Protein AF-0000000079728430 (afdb_homodimer)

pLDDT: mean 84.64, std 18.02, range [24.5, 98.56]

Solvent-accessible surface area (backbone atoms only — not comparable to full-atom values): 38409 Å² total; per-residue (Å²): 136,82,79,78,77,78,61,78,41,77,58,75,77,74,69,74,68,74,71,65,80,77,79,55,75,85,65,31,57,68,71,44,75,47,53,55,59,79,62,24,68,38,49,33,28,37,28,26,54,44,51,60,40,83,90,24,24,71,68,28,28,28,52,74,38,79,88,36,41,19,29,28,41,73,34,50,64,60,44,39,42,37,41,35,44,86,45,71,25,43,31,27,27,41,36,40,29,31,53,73,51,94,89,35,58,55,50,57,41,38,32,39,28,33,59,48,98,92,36,80,42,78,78,45,77,42,73,77,62,46,52,75,39,77,44,80,47,73,66,27,47,42,29,32,40,30,42,38,29,78,44,87,50,76,45,41,43,44,37,11,33,57,38,44,14,27,74,90,34,58,37,52,40,48,48,63,83,56,33,52,23,33,55,43,37,80,48,44,45,78,59,83,52,65,72,32,29,48,61,18,77,30,72,81,42,76,44,56,30,54,26,34,46,36,42,38,30,41,44,95,87,64,52,73,41,70,52,45,57,81,40,58,27,28,34,33,44,47,29,33,25,64,38,49,46,82,84,63,74,84,54,48,50,70,53,47,54,50,52,51,54,48,24,52,73,70,34,85,44,53,76,50,91,50,70,41,42,30,33,41,28,35,40,53,54,91,30,29,33,37,36,42,22,10,25,61,45,66,37,86,87,66,38,61,69,36,73,47,45,53,65,37,71,51,26,19,29,13,25,30,48,38,70,26,40,32,71,72,46,75,47,81,34,27,35,46,37,30,42,31,44,60,33,32,42,54,54,67,91,45,50,72,71,46,41,54,52,49,49,38,44,25,24,41,52,55,60,61,75,132,135,83,80,79,79,76,60,77,42,76,61,74,77,75,70,75,68,73,70,67,78,77,77,56,76,85,63,28,83,54,70,46,75,49,54,56,59,78,64,25,66,38,50,34,28,36,25,26,56,47,50,61,40,83,89,23,26,72,68,27,28,30,53,72,38,80,87,37,40,20,29,29,40,73,33,49,62,59,44,40,42,37,41,34,45,84,45,73,25,44,31,28,27,40,35,38,30,31,52,74,50,95,89,34,58,54,51,56,41,38,33,39,29,34,59,48,97,93,35,80,42,78,78,43,77,44,73,75,63,46,52,75,40,78,42,80,46,71,68,26,49,42,29,32,42,30,43,37,30,77,45,86,50,75,45,40,43,45,36,12,32,57,37,44,14,26,74,89,34,58,37,52,40,47,49,60,83,56,34,52,23,32,54,43,36,79,49,45,44,80,58,86,52,67,72,33,28,48,61,20,77,29,72,81,42,76,43,55,31,57,25,34,46,37,40,36,29,41,44,96,88,65,54,74,41,70,51,47,58,82,40,58,28,28,34,33,45,49,30,31,24,66,37,49,45,83,84,63,74,83,53,49,51,71,53,46,54,50,52,50,54,47,23,52,74,72,34,85,44,53,75,47,94,50,69,42,39,28,34,40,27,34,40,52,54,91,32,28,33,37,36,42,22,9,26,62,45,66,40,88,88,66,38,61,69,36,73,49,45,53,67,38,71,51,26,18,29,14,27,30,47,37,69,25,40,30,69,73,45,76,47,80,33,27,35,46,36,31,42,30,44,63,30,33,41,54,56,67,91,44,53,71,72,46,41,54,52,49,49,40,45,25,23,42,52,55,60,62,74,131

Structure (mmCIF, N/CA/C/O backbone):
data_AF-0000000079728430-model_v1
#
loop_
_entity.id
_entity.type
_entity.pdbx_description
1 polymer 'M23 family peptidase'
#
loop_
_atom_site.group_PDB
_atom_site.id
_atom_site.type_symbol
_atom_site.label_atom_id
_atom_site.label_alt_id
_atom_site.label_comp_id
_atom_site.label_asym_id
_atom_site.label_entity_id
_atom_site.label_seq_id
_atom_site.pdbx_PDB_ins_code
_atom_site.Cartn_x
_atom_site.Cartn_y
_atom_site.Cartn_z
_atom_site.occupancy
_atom_site.B_iso_or_equiv
_atom_site.auth_seq_id
_atom_site.auth_comp_id
_atom_site.auth_asym_id
_atom_site.auth_atom_id
_atom_site.pdbx_PDB_model_num
ATOM 1 N N . MET A 1 1 ? 11.922 -38.219 54.656 1 25.14 1 MET A N 1
ATOM 2 C CA . MET A 1 1 ? 11.234 -38.188 53.375 1 25.14 1 MET A CA 1
ATOM 3 C C . MET A 1 1 ? 10.664 -36.812 53.094 1 25.14 1 MET A C 1
ATOM 5 O O . MET A 1 1 ? 9.523 -36.5 53.469 1 25.14 1 MET A O 1
ATOM 9 N N . ARG A 1 2 ? 11.461 -35.75 53.219 1 28.84 2 ARG A N 1
ATOM 10 C CA . ARG A 1 2 ? 11.016 -34.344 53.25 1 28.84 2 ARG A CA 1
ATOM 11 C C . ARG A 1 2 ? 10.461 -33.938 51.875 1 28.84 2 ARG A C 1
ATOM 13 O O . ARG A 1 2 ? 11.133 -34.062 50.875 1 28.84 2 ARG A O 1
ATOM 20 N N . PHE A 1 3 ? 9.203 -33.75 51.75 1 29.39 3 PHE A N 1
ATOM 21 C CA . PHE A 1 3 ? 8.297 -33.406 50.656 1 29.39 3 PHE A CA 1
ATOM 22 C C . PHE A 1 3 ? 8.562 -31.984 50.156 1 29.39 3 PHE A C 1
ATOM 24 O O . PHE A 1 3 ? 8.352 -31.016 50.875 1 29.39 3 PHE A O 1
ATOM 31 N N . ARG A 1 4 ? 9.617 -31.719 49.406 1 30.42 4 ARG A N 1
ATOM 32 C CA . ARG A 1 4 ? 9.945 -30.406 48.875 1 30.42 4 ARG A CA 1
ATOM 33 C C . ARG A 1 4 ? 8.836 -29.906 47.938 1 30.42 4 ARG A C 1
ATOM 35 O O . ARG A 1 4 ? 8.492 -30.578 46.969 1 30.42 4 ARG A O 1
ATOM 42 N N . PHE A 1 5 ? 7.898 -29.172 48.438 1 28.53 5 PHE A N 1
ATOM 43 C CA . PHE A 1 5 ? 6.781 -28.562 47.719 1 28.53 5 PHE A CA 1
ATOM 44 C C . PHE A 1 5 ? 7.273 -27.516 46.719 1 28.53 5 PHE A C 1
ATOM 46 O O . PHE A 1 5 ? 7.992 -26.578 47.094 1 28.53 5 PHE A O 1
ATOM 53 N N . PHE A 1 6 ? 7.68 -27.875 45.594 1 31.88 6 PHE A N 1
ATOM 54 C CA . PHE A 1 6 ? 8.055 -26.984 44.5 1 31.88 6 PHE A CA 1
ATOM 55 C C . PHE A 1 6 ? 6.906 -26.031 44.156 1 31.88 6 PHE A C 1
ATOM 57 O O . PHE A 1 6 ? 5.793 -26.484 43.875 1 31.88 6 PHE A O 1
ATOM 64 N N . PHE A 1 7 ? 6.926 -24.844 44.625 1 30.52 7 PHE A N 1
ATOM 65 C CA . PHE A 1 7 ? 5.973 -23.797 44.281 1 30.52 7 PHE A CA 1
ATOM 66 C C . PHE A 1 7 ? 6.125 -23.391 42.812 1 30.52 7 PHE A C 1
ATOM 68 O O . PHE A 1 7 ? 7.211 -23 42.375 1 30.52 7 PHE A O 1
ATOM 75 N N . PHE A 1 8 ? 5.445 -24.031 41.938 1 31.14 8 PHE A N 1
ATOM 76 C CA . PHE A 1 8 ? 5.316 -23.672 40.531 1 31.14 8 PHE A CA 1
ATOM 77 C C . PHE A 1 8 ? 4.777 -22.25 40.375 1 31.14 8 PHE A C 1
ATOM 79 O O . PHE A 1 8 ? 3.676 -21.953 40.844 1 31.14 8 PHE A O 1
ATOM 86 N N . LEU A 1 9 ? 5.695 -21.281 40.438 1 30.06 9 LEU A N 1
ATOM 87 C CA . LEU A 1 9 ? 5.266 -19.938 40.062 1 30.06 9 LEU A CA 1
ATOM 88 C C . LEU A 1 9 ? 4.66 -19.906 38.688 1 30.06 9 LEU A C 1
ATOM 90 O O . LEU A 1 9 ? 5.348 -20.203 37.688 1 30.06 9 LEU A O 1
ATOM 94 N N . VAL A 1 10 ? 3.41 -20 38.531 1 29.3 10 VAL A N 1
ATOM 95 C CA . VAL A 1 10 ? 2.605 -19.812 37.312 1 29.3 10 VAL A CA 1
ATOM 96 C C . VAL A 1 10 ? 2.74 -18.375 36.844 1 29.3 10 VAL A C 1
ATOM 98 O O . VAL A 1 10 ? 2.357 -17.438 37.531 1 29.3 10 VAL A O 1
ATOM 101 N N . ILE A 1 11 ? 3.809 -18.125 36.188 1 28.12 11 ILE A N 1
ATOM 102 C CA . ILE A 1 11 ? 3.836 -16.812 35.531 1 28.12 11 ILE A CA 1
ATOM 103 C C . ILE A 1 11 ? 2.662 -16.703 34.562 1 28.12 11 ILE A C 1
ATOM 105 O O . ILE A 1 11 ? 2.568 -17.453 33.594 1 28.12 11 ILE A O 1
ATOM 109 N N . ALA A 1 12 ? 1.618 -16.062 34.938 1 28.3 12 ALA A N 1
ATOM 110 C CA . ALA A 1 12 ? 0.479 -15.703 34.094 1 28.3 12 ALA A CA 1
ATOM 111 C C . ALA A 1 12 ? 0.893 -14.711 33 1 28.3 12 ALA A C 1
ATOM 113 O O . ALA A 1 12 ? 1.271 -13.578 33.312 1 28.3 12 ALA A O 1
ATOM 114 N N . ALA A 1 13 ? 1.379 -15.25 31.953 1 32.44 13 ALA A N 1
ATOM 115 C CA . ALA A 1 13 ? 1.472 -14.406 30.766 1 32.44 13 ALA A CA 1
ATOM 116 C C . ALA A 1 13 ? 0.161 -13.672 30.516 1 32.44 13 ALA A C 1
ATOM 118 O O . ALA A 1 13 ? -0.875 -14.289 30.266 1 32.44 13 ALA A O 1
ATOM 119 N N . THR A 1 14 ? -0.027 -12.523 31.109 1 27.19 14 THR A N 1
ATOM 120 C CA . THR A 1 14 ? -1.15 -11.656 30.766 1 27.19 14 THR A CA 1
ATOM 121 C C . THR A 1 14 ? -1.177 -11.375 29.266 1 27.19 14 THR A C 1
ATOM 123 O O . THR A 1 14 ? -0.307 -10.672 28.75 1 27.19 14 THR A O 1
ATOM 126 N N . PHE A 1 15 ? -1.597 -12.305 28.469 1 29.73 15 PHE A N 1
ATOM 127 C CA . PHE A 1 15 ? -2.01 -11.984 27.109 1 29.73 15 PHE A CA 1
ATOM 128 C C . PHE A 1 15 ? -2.902 -10.75 27.094 1 29.73 15 PHE A C 1
ATOM 130 O O . PHE A 1 15 ? -3.932 -10.711 27.766 1 29.73 15 PHE A O 1
ATOM 137 N N . SER A 1 16 ? -2.293 -9.602 27 1 26.86 16 SER A N 1
ATOM 138 C CA . SER A 1 16 ? -3.15 -8.438 26.766 1 26.86 16 SER A CA 1
ATOM 139 C C . SER A 1 16 ? -4.293 -8.781 25.812 1 26.86 16 SER A C 1
ATOM 141 O O . SER A 1 16 ? -4.059 -9.227 24.688 1 26.86 16 SER A O 1
ATOM 143 N N . VAL A 1 17 ? -5.359 -9.148 26.328 1 26.5 17 VAL A N 1
ATOM 144 C CA . VAL A 1 17 ? -6.633 -9.234 25.609 1 26.5 17 VAL A CA 1
ATOM 145 C C . VAL A 1 17 ? -6.805 -8.023 24.703 1 26.5 17 VAL A C 1
ATOM 147 O O . VAL A 1 17 ? -6.867 -6.887 25.172 1 26.5 17 VAL A O 1
ATOM 150 N N . LEU A 1 18 ? -6.234 -8.055 23.516 1 29.89 18 LEU A N 1
ATOM 151 C CA . LEU A 1 18 ? -6.77 -7.094 22.547 1 29.89 18 LEU A CA 1
ATOM 152 C C . LEU A 1 18 ? -8.266 -6.871 22.781 1 29.89 18 LEU A C 1
ATOM 154 O O . LEU A 1 18 ? -9.055 -7.809 22.672 1 29.89 18 LEU A O 1
ATOM 158 N N . SER A 1 19 ? -8.484 -5.965 23.719 1 29.36 19 SER A N 1
ATOM 159 C CA . SER A 1 19 ? -9.867 -5.598 23.984 1 29.36 19 SER A CA 1
ATOM 160 C C . SER A 1 19 ? -10.734 -5.715 22.734 1 29.36 19 SER A C 1
ATOM 162 O O . SER A 1 19 ? -10.297 -5.348 21.641 1 29.36 19 SER A O 1
ATOM 164 N N . ALA A 1 20 ? -11.648 -6.625 22.703 1 30.95 20 ALA A N 1
ATOM 165 C CA . ALA A 1 20 ? -12.734 -6.695 21.719 1 30.95 20 ALA A CA 1
ATOM 166 C C . ALA A 1 20 ? -13.203 -5.297 21.328 1 30.95 20 ALA A C 1
ATOM 168 O O . ALA A 1 20 ? -13.203 -4.375 22.141 1 30.95 20 ALA A O 1
ATOM 169 N N . PRO A 1 21 ? -13.203 -4.938 20.062 1 31.31 21 PRO A N 1
ATOM 170 C CA . PRO A 1 21 ? -13.719 -3.602 19.766 1 31.31 21 PRO A CA 1
ATOM 171 C C . PRO A 1 21 ? -14.852 -3.184 20.703 1 31.31 21 PRO A C 1
ATOM 173 O O . PRO A 1 21 ? -15.672 -4.016 21.094 1 31.31 21 PRO A O 1
ATOM 176 N N . LYS A 1 22 ? -14.648 -2.217 21.531 1 29.14 22 LYS A N 1
ATOM 177 C CA . LYS A 1 22 ? -15.711 -1.614 22.328 1 29.14 22 LYS A CA 1
ATOM 178 C C . LYS A 1 22 ? -17.031 -1.554 21.547 1 29.14 22 LYS A C 1
ATOM 180 O O . LYS A 1 22 ? -17.062 -1.051 20.422 1 29.14 22 LYS A O 1
ATOM 185 N N . THR A 1 23 ? -17.953 -2.473 21.906 1 30.27 23 THR A N 1
ATOM 186 C CA . THR A 1 23 ? -19.312 -2.445 21.391 1 30.27 23 THR A CA 1
ATOM 187 C C . THR A 1 23 ? -19.906 -1.041 21.5 1 30.27 23 THR A C 1
ATOM 189 O O . THR A 1 23 ? -20.188 -0.563 22.609 1 30.27 23 THR A O 1
ATOM 192 N N . TYR A 1 24 ? -19.391 -0.053 21.031 1 28.61 24 TYR A N 1
ATOM 193 C CA . TYR A 1 24 ? -20.234 1.13 21.125 1 28.61 24 TYR A CA 1
ATOM 194 C C . TYR A 1 24 ? -21.703 0.759 21 1 28.61 24 TYR A C 1
ATOM 196 O O . TYR A 1 24 ? -22.047 -0.319 20.5 1 28.61 24 TYR A O 1
ATOM 204 N N . GLY A 1 25 ? -22.703 1.584 21.031 1 28.53 25 GLY A N 1
ATOM 205 C CA . GLY A 1 25 ? -24.109 1.242 20.859 1 28.53 25 GLY A CA 1
ATOM 206 C C . GLY A 1 25 ? -24.344 0.066 19.938 1 28.53 25 GLY A C 1
ATOM 207 O O . GLY A 1 25 ? -23.391 -0.509 19.406 1 28.53 25 GLY A O 1
ATOM 208 N N . SER A 1 26 ? -25.781 -0.076 19.625 1 29.75 26 SER A N 1
ATOM 209 C CA . SER A 1 26 ? -26.391 -1.123 18.812 1 29.75 26 SER A CA 1
ATOM 210 C C . SER A 1 26 ? -25.656 -1.279 17.484 1 29.75 26 SER A C 1
ATOM 212 O O . SER A 1 26 ? -25.875 -0.498 16.547 1 29.75 26 SER A O 1
ATOM 214 N N . LEU A 1 27 ? -24.484 -1.326 17.438 1 35.69 27 LEU A N 1
ATOM 215 C CA . LEU A 1 27 ? -23.922 -1.671 16.141 1 35.69 27 LEU A CA 1
ATOM 216 C C . LEU A 1 27 ? -24.812 -2.664 15.398 1 35.69 27 LEU A C 1
ATOM 218 O O . LEU A 1 27 ? -25.219 -3.682 15.969 1 35.69 27 LEU A O 1
ATOM 222 N N . GLY A 1 28 ? -25.578 -2.008 14.516 1 40.94 28 GLY A N 1
ATOM 223 C CA . GLY A 1 28 ? -26.531 -2.742 13.695 1 40.94 28 GLY A CA 1
ATOM 224 C C . GLY A 1 28 ? -26.047 -4.137 13.328 1 40.94 28 GLY A C 1
ATOM 225 O O . GLY A 1 28 ? -25.016 -4.59 13.82 1 40.94 28 GLY A O 1
ATOM 226 N N . SER A 1 29 ? -26.828 -4.754 12.531 1 45.62 29 SER A N 1
ATOM 227 C CA . SER A 1 29 ? -26.672 -6.016 11.82 1 45.62 29 SER A CA 1
ATOM 228 C C . SER A 1 29 ? -25.547 -5.953 10.805 1 45.62 29 SER A C 1
ATOM 230 O O . SER A 1 29 ? -25.297 -4.902 10.211 1 45.62 29 SER A O 1
ATOM 232 N N . GLU A 1 30 ? -24.531 -6.848 10.945 1 58.72 30 GLU A N 1
ATOM 233 C CA . GLU A 1 30 ? -23.453 -7.223 10.023 1 58.72 30 GLU A CA 1
ATOM 234 C C . GLU A 1 30 ? -22.172 -6.453 10.312 1 58.72 30 GLU A C 1
ATOM 236 O O . GLU A 1 30 ? -21.688 -5.707 9.469 1 58.72 30 GLU A O 1
ATOM 241 N N . VAL A 1 31 ? -21.75 -6.438 11.523 1 65.62 31 VAL A N 1
ATOM 242 C CA . VAL A 1 31 ? -20.438 -5.906 11.891 1 65.62 31 VAL A CA 1
ATOM 243 C C . VAL A 1 31 ? -19.344 -6.797 11.32 1 65.62 31 VAL A C 1
ATOM 245 O O . VAL A 1 31 ? -19.312 -8.008 11.562 1 65.62 31 VAL A O 1
ATOM 248 N N . ASP A 1 32 ? -18.75 -6.133 10.391 1 83.56 32 ASP A N 1
ATOM 249 C CA . ASP A 1 32 ? -17.594 -6.852 9.867 1 83.56 32 ASP A CA 1
ATOM 250 C C . ASP A 1 32 ? -16.328 -5.988 9.953 1 83.56 32 ASP A C 1
ATOM 252 O O . ASP A 1 32 ? -16.422 -4.758 10 1 83.56 32 ASP A O 1
ATOM 256 N N . TYR A 1 33 ? -15.289 -6.555 10.289 1 89.38 33 TYR A N 1
ATOM 257 C CA . TYR A 1 33 ? -13.969 -5.941 10.359 1 89.38 33 TYR A CA 1
ATOM 258 C C . TYR A 1 33 ? -13.086 -6.418 9.203 1 89.38 33 TYR A C 1
ATOM 260 O O . TYR A 1 33 ? -12.977 -7.621 8.961 1 89.38 33 TYR A O 1
ATOM 268 N N . LEU A 1 34 ? -12.586 -5.453 8.453 1 90.56 34 LEU A N 1
ATOM 269 C CA . LEU A 1 34 ? -11.711 -5.762 7.332 1 90.56 34 LEU A CA 1
ATOM 270 C C . LEU A 1 34 ? -10.297 -5.277 7.598 1 90.56 34 LEU A C 1
ATOM 272 O O . LEU A 1 34 ? -10.07 -4.078 7.797 1 90.56 34 LEU A O 1
ATOM 276 N N . ASP A 1 35 ? -9.414 -6.176 7.656 1 90.12 35 ASP A N 1
ATOM 277 C CA . ASP A 1 35 ? -7.98 -5.902 7.734 1 90.12 35 ASP A CA 1
ATOM 278 C C . ASP A 1 35 ? -7.191 -6.836 6.82 1 90.12 35 ASP A C 1
ATOM 280 O O . ASP A 1 35 ? -6.832 -7.945 7.219 1 90.12 35 ASP A O 1
ATOM 284 N N . PHE A 1 36 ? -6.895 -6.297 5.668 1 90.38 36 PHE A N 1
ATOM 285 C CA . PHE A 1 36 ? -6.188 -7.117 4.691 1 90.38 36 PHE A CA 1
ATOM 286 C C . PHE A 1 36 ? -4.711 -6.738 4.633 1 90.38 36 PHE A C 1
ATOM 288 O O . PHE A 1 36 ? -4.082 -6.844 3.578 1 90.38 36 PHE A O 1
ATOM 295 N N . GLY A 1 37 ? -4.277 -6.246 5.695 1 85.5 37 GLY A N 1
ATOM 296 C CA . GLY A 1 37 ? -2.867 -5.906 5.781 1 85.5 37 GLY A CA 1
ATOM 297 C C . GLY A 1 37 ? -2.465 -4.789 4.84 1 85.5 37 GLY A C 1
ATOM 298 O O . GLY A 1 37 ? -3.086 -3.723 4.828 1 85.5 37 GLY A O 1
ATOM 299 N N . LYS A 1 38 ? -1.53 -5.07 3.99 1 82.44 38 LYS A N 1
ATOM 300 C CA . LYS A 1 38 ? -0.966 -4.066 3.094 1 82.44 38 LYS A CA 1
ATOM 301 C C . LYS A 1 38 ? -1.918 -3.76 1.941 1 82.44 38 LYS A C 1
ATOM 303 O O . LYS A 1 38 ? -1.736 -2.773 1.224 1 82.44 38 LYS A O 1
ATOM 308 N N . LEU A 1 39 ? -2.885 -4.543 1.801 1 87.5 39 LEU A N 1
ATOM 309 C CA . LEU A 1 39 ? -3.787 -4.363 0.668 1 87.5 39 LEU A CA 1
ATOM 310 C C . LEU A 1 39 ? -4.785 -3.242 0.941 1 87.5 39 LEU A C 1
ATOM 312 O O . LEU A 1 39 ? -5.18 -2.52 0.022 1 87.5 39 LEU A O 1
ATOM 316 N N . THR A 1 40 ? -5.188 -3.111 2.154 1 87.06 40 THR A N 1
ATOM 317 C CA . THR A 1 40 ? -6.105 -2.033 2.5 1 87.06 40 THR A CA 1
ATOM 318 C C . THR A 1 40 ? -5.34 -0.774 2.893 1 87.06 40 THR A C 1
ATOM 320 O O . THR A 1 40 ? -4.273 -0.856 3.506 1 87.06 40 THR A O 1
ATOM 323 N N . VAL A 1 41 ? -5.957 0.346 2.514 1 86 41 VAL A N 1
ATOM 324 C CA . VAL A 1 41 ? -5.371 1.608 2.951 1 86 41 VAL A CA 1
ATOM 325 C C . VAL A 1 41 ? -5.391 1.687 4.477 1 86 41 VAL A C 1
ATOM 327 O O . VAL A 1 41 ? -4.383 2.033 5.098 1 86 41 VAL A O 1
ATOM 330 N N . ALA A 1 42 ? -6.516 1.31 5.031 1 88.44 42 ALA A N 1
ATOM 331 C CA . ALA A 1 42 ? -6.688 1.22 6.48 1 88.44 42 ALA A CA 1
ATOM 332 C C . ALA A 1 42 ? -7.652 0.097 6.848 1 88.44 42 ALA A C 1
ATOM 334 O O . ALA A 1 42 ? -8.633 -0.144 6.141 1 88.44 42 ALA A O 1
ATOM 335 N N . PRO A 1 43 ? -7.293 -0.561 7.949 1 88.5 43 PRO A N 1
ATOM 336 C CA . PRO A 1 43 ? -8.328 -1.46 8.461 1 88.5 43 PRO A CA 1
ATOM 337 C C . PRO A 1 43 ? -9.57 -0.713 8.953 1 88.5 43 PRO A C 1
ATOM 339 O O . PRO A 1 43 ? -9.461 0.411 9.453 1 88.5 43 PRO A O 1
ATOM 342 N N . PHE A 1 44 ? -10.68 -1.302 8.766 1 92.44 44 PHE A N 1
ATOM 343 C CA . PHE A 1 44 ? -11.898 -0.648 9.234 1 92.44 44 PHE A CA 1
ATOM 344 C C . PHE A 1 44 ? -13 -1.672 9.492 1 92.44 44 PHE A C 1
ATOM 346 O O . PHE A 1 44 ? -12.984 -2.762 8.914 1 92.44 44 PHE A O 1
ATOM 353 N N . SER A 1 45 ? -13.812 -1.308 10.406 1 92.62 45 SER A N 1
ATOM 354 C CA . SER A 1 45 ? -15.055 -2.039 10.617 1 92.62 45 SER A CA 1
ATOM 355 C C . SER A 1 45 ? -16.25 -1.265 10.078 1 92.62 45 SER A C 1
ATOM 357 O O . SER A 1 45 ? -16.188 -0.042 9.93 1 92.62 45 SER A O 1
ATOM 359 N N . TYR A 1 46 ? -17.219 -1.992 9.688 1 92.69 46 TYR A N 1
ATOM 360 C CA . TYR A 1 46 ? -18.453 -1.326 9.242 1 92.69 46 TYR A CA 1
ATOM 361 C C . TYR A 1 46 ? -19.672 -1.993 9.844 1 92.69 46 TYR A C 1
ATOM 363 O O . TYR A 1 46 ? -19.625 -3.156 10.25 1 92.69 46 TYR A O 1
ATOM 371 N N . SER A 1 47 ? -20.672 -1.204 10 1 92.12 47 SER A N 1
ATOM 372 C CA . SER A 1 47 ? -21.984 -1.659 10.445 1 92.12 47 SER A CA 1
ATOM 373 C C . SER A 1 47 ? -23.094 -0.844 9.797 1 92.12 47 SER A C 1
ATOM 375 O O . SER A 1 47 ? -22.875 0.278 9.344 1 92.12 47 SER A O 1
ATOM 377 N N . VAL A 1 48 ? -24.219 -1.512 9.625 1 92.88 48 VAL A N 1
ATOM 378 C CA . VAL A 1 48 ? -25.391 -0.841 9.07 1 92.88 48 VAL A CA 1
ATOM 379 C C . VAL A 1 48 ? -26.594 -1.082 9.977 1 92.88 48 VAL A C 1
ATOM 381 O O . VAL A 1 48 ? -26.562 -1.969 10.836 1 92.88 48 VAL A O 1
ATOM 384 N N . SER A 1 49 ? -27.594 -0.239 9.766 1 90.69 49 SER A N 1
ATOM 385 C CA . SER A 1 49 ? -28.797 -0.325 10.586 1 90.69 49 SER A CA 1
ATOM 386 C C . SER A 1 49 ? -29.516 -1.649 10.375 1 90.69 49 SER A C 1
ATOM 388 O O . SER A 1 49 ? -30.047 -2.238 11.32 1 90.69 49 SER A O 1
ATOM 390 N N . SER A 1 50 ? -29.625 -2.037 9.117 1 88.25 50 SER A N 1
ATOM 391 C CA . SER A 1 50 ? -30.297 -3.273 8.719 1 88.25 50 SER A CA 1
ATOM 392 C C . SER A 1 50 ? -29.953 -3.646 7.281 1 88.25 50 SER A C 1
ATOM 394 O O . SER A 1 50 ? -29.375 -2.852 6.547 1 88.25 50 SER A O 1
ATOM 396 N N . SER A 1 51 ? -30.219 -4.859 6.945 1 88.56 51 SER A N 1
ATOM 397 C CA . SER A 1 51 ? -30.109 -5.309 5.562 1 88.56 51 SER A CA 1
ATOM 398 C C . SER A 1 51 ? -31.344 -6.098 5.137 1 88.56 51 SER A C 1
ATOM 400 O O . SER A 1 51 ? -31.891 -6.879 5.918 1 88.56 51 SER A O 1
ATOM 402 N N . PHE A 1 52 ? -31.766 -5.855 3.904 1 85.56 52 PHE A N 1
ATOM 403 C CA . PHE A 1 52 ? -32.906 -6.535 3.344 1 85.56 52 PHE A CA 1
ATOM 404 C C . PHE A 1 52 ? -32.656 -8.023 3.162 1 85.56 52 PHE A C 1
ATOM 406 O O . PHE A 1 52 ? -33.5 -8.859 3.447 1 85.56 52 PHE A O 1
ATOM 413 N N . ASP A 1 53 ? -31.531 -8.273 2.609 1 82.88 53 ASP A N 1
ATOM 414 C CA . ASP A 1 53 ? -31.125 -9.641 2.297 1 82.88 53 ASP A CA 1
ATOM 415 C C . ASP A 1 53 ? -29.609 -9.781 2.312 1 82.88 53 ASP A C 1
ATOM 417 O O . ASP A 1 53 ? -28.891 -8.781 2.25 1 82.88 53 ASP A O 1
ATOM 421 N N . GLU A 1 54 ? -29.172 -11.062 2.373 1 76.5 54 GLU A N 1
ATOM 422 C CA . GLU A 1 54 ? -27.75 -11.336 2.439 1 76.5 54 GLU A CA 1
ATOM 423 C C . GLU A 1 54 ? -27.031 -10.883 1.164 1 76.5 54 GLU A C 1
ATOM 425 O O . GLU A 1 54 ? -25.875 -10.453 1.207 1 76.5 54 GLU A O 1
ATOM 430 N N . GLU A 1 55 ? -27.719 -10.938 0.085 1 78.12 55 GLU A N 1
ATOM 431 C CA . GLU A 1 55 ? -27.141 -10.562 -1.201 1 78.12 55 GLU A CA 1
ATOM 432 C C . GLU A 1 55 ? -26.906 -9.055 -1.284 1 78.12 55 GLU A C 1
ATOM 434 O O . GLU A 1 55 ? -26.031 -8.594 -2.02 1 78.12 55 GLU A O 1
ATOM 439 N N . TYR A 1 56 ? -27.703 -8.344 -0.502 1 85.88 56 TYR A N 1
ATOM 440 C CA . TYR A 1 56 ? -27.656 -6.883 -0.517 1 85.88 56 TYR A CA 1
ATOM 441 C C . TYR A 1 56 ? -27.094 -6.348 0.796 1 85.88 56 TYR A C 1
ATOM 443 O O . TYR A 1 56 ? -27.578 -5.348 1.325 1 85.88 56 TYR A O 1
ATOM 451 N N . GLY A 1 57 ? -26.078 -7.059 1.248 1 85.06 57 GLY A N 1
ATOM 452 C CA . GLY A 1 57 ? -25.484 -6.703 2.527 1 85.06 57 GLY A CA 1
ATOM 453 C C . GLY A 1 57 ? -24.531 -5.531 2.434 1 85.06 57 GLY A C 1
ATOM 454 O O . GLY A 1 57 ? -24.25 -5.031 1.341 1 85.06 57 GLY A O 1
ATOM 455 N N . ALA A 1 58 ? -24.016 -5.121 3.598 1 89.5 58 ALA A N 1
ATOM 456 C CA . ALA A 1 58 ? -23.203 -3.912 3.746 1 89.5 58 ALA A CA 1
ATOM 457 C C . ALA A 1 58 ? -21.859 -4.062 3.041 1 89.5 58 ALA A C 1
ATOM 459 O O . ALA A 1 58 ? -21.188 -3.068 2.746 1 89.5 58 ALA A O 1
ATOM 460 N N . PHE A 1 59 ? -21.422 -5.328 2.775 1 83.75 59 PHE A N 1
ATOM 461 C CA . PHE A 1 59 ? -20.141 -5.547 2.115 1 83.75 59 PHE A CA 1
ATOM 462 C C . PHE A 1 59 ? -20.141 -4.926 0.723 1 83.75 59 PHE A C 1
ATOM 464 O O . PHE A 1 59 ? -19.078 -4.559 0.204 1 83.75 59 PHE A O 1
ATOM 471 N N . ASN A 1 60 ? -21.312 -4.703 0.141 1 87.25 60 ASN A N 1
ATOM 472 C CA . ASN A 1 60 ? -21.422 -4.121 -1.19 1 87.25 60 ASN A CA 1
ATOM 473 C C . ASN A 1 60 ? -21 -2.652 -1.198 1 87.25 60 ASN A C 1
ATOM 475 O O . ASN A 1 60 ? -20.672 -2.102 -2.25 1 87.25 60 ASN A O 1
ATOM 479 N N . LEU A 1 61 ? -21.031 -2.035 -0.027 1 92.44 61 LEU A N 1
ATOM 480 C CA . LEU A 1 61 ? -20.703 -0.621 0.087 1 92.44 61 LEU A CA 1
ATOM 481 C C . LEU A 1 61 ? -19.203 -0.403 -0.097 1 92.44 61 LEU A C 1
ATOM 483 O O . LEU A 1 61 ? -18.75 0.724 -0.331 1 92.44 61 LEU A O 1
ATOM 487 N N . PHE A 1 62 ? -18.375 -1.479 -0.02 1 90.06 62 PHE A N 1
ATOM 488 C CA . PHE A 1 62 ? -16.938 -1.291 0.131 1 90.06 62 PHE A CA 1
ATOM 489 C C . PHE A 1 62 ? -16.172 -2.148 -0.87 1 90.06 62 PHE A C 1
ATOM 491 O O . PHE A 1 62 ? -14.945 -2.299 -0.762 1 90.06 62 PHE A O 1
ATOM 498 N N . ASP A 1 63 ? -16.844 -2.742 -1.859 1 82.88 63 ASP A N 1
ATOM 499 C CA . ASP A 1 63 ? -16.234 -3.67 -2.807 1 82.88 63 ASP A CA 1
ATOM 500 C C . ASP A 1 63 ? -15.766 -2.941 -4.066 1 82.88 63 ASP A C 1
ATOM 502 O O . ASP A 1 63 ? -15.359 -3.576 -5.043 1 82.88 63 ASP A O 1
ATOM 506 N N . THR A 1 64 ? -15.859 -1.622 -4.082 1 84.88 64 THR A N 1
ATOM 507 C CA . THR A 1 64 ? -15.422 -0.76 -5.176 1 84.88 64 THR A CA 1
ATOM 508 C C . THR A 1 64 ? -16.172 -1.105 -6.465 1 84.88 64 THR A C 1
ATOM 510 O O . THR A 1 64 ? -15.586 -1.066 -7.551 1 84.88 64 THR A O 1
ATOM 513 N N . ASN A 1 65 ? -17.375 -1.596 -6.371 1 85.56 65 ASN A N 1
ATOM 514 C CA . ASN A 1 65 ? -18.25 -1.892 -7.496 1 85.56 65 ASN A CA 1
ATOM 515 C C . ASN A 1 65 ? -19.562 -1.104 -7.406 1 85.56 65 ASN A C 1
ATOM 517 O O . ASN A 1 65 ? -20.438 -1.448 -6.617 1 85.56 65 ASN A O 1
ATOM 521 N N . PRO A 1 66 ? -19.672 -0.09 -8.266 1 87.44 66 PRO A N 1
ATOM 522 C CA . PRO A 1 66 ? -20.875 0.758 -8.164 1 87.44 66 PRO A CA 1
ATOM 523 C C . PRO A 1 66 ? -22.141 0.046 -8.617 1 87.44 66 PRO A C 1
ATOM 525 O O . PRO A 1 66 ? -23.234 0.579 -8.461 1 87.44 66 PRO A O 1
ATOM 528 N N . GLN A 1 67 ? -22.047 -1.146 -9.109 1 86.88 67 GLN A N 1
ATOM 529 C CA . GLN A 1 67 ? -23.219 -1.883 -9.602 1 86.88 67 GLN A CA 1
ATOM 530 C C . GLN A 1 67 ? -23.797 -2.785 -8.516 1 86.88 67 GLN A C 1
ATOM 532 O O . GLN A 1 67 ? -24.828 -3.41 -8.711 1 86.88 67 GLN A O 1
ATOM 537 N N . THR A 1 68 ? -23.109 -2.918 -7.445 1 87.19 68 THR A N 1
ATOM 538 C CA . THR A 1 68 ? -23.625 -3.635 -6.289 1 87.19 68 THR A CA 1
ATOM 539 C C . THR A 1 68 ? -24.156 -2.66 -5.238 1 87.19 68 THR A C 1
ATOM 541 O O . THR A 1 68 ? -23.703 -1.516 -5.164 1 87.19 68 THR A O 1
ATOM 544 N N . HIS A 1 69 ? -25.188 -3.148 -4.418 1 91.12 69 HIS A N 1
ATOM 545 C CA . HIS A 1 69 ? -25.875 -2.195 -3.551 1 91.12 69 HIS A CA 1
ATOM 546 C C . HIS A 1 69 ? -26.156 -2.805 -2.182 1 91.12 69 HIS A C 1
ATOM 548 O O . HIS A 1 69 ? -26.359 -4.016 -2.064 1 91.12 69 HIS A O 1
ATOM 554 N N . TRP A 1 70 ? -26.094 -1.968 -1.23 1 91.81 70 TRP A N 1
ATOM 555 C CA . TRP A 1 70 ? -26.703 -2.252 0.067 1 91.81 70 TRP A CA 1
ATOM 556 C C . TRP A 1 70 ? -28.172 -1.816 0.091 1 91.81 70 TRP A C 1
ATOM 558 O O . TRP A 1 70 ? -28.5 -0.712 -0.347 1 91.81 70 TRP A O 1
ATOM 568 N N . TYR A 1 71 ? -29.078 -2.732 0.528 1 90.62 71 TYR A N 1
ATOM 569 C CA . TYR A 1 71 ? -30.484 -2.441 0.789 1 90.62 71 TYR A CA 1
ATOM 570 C C . TYR A 1 71 ? -30.797 -2.559 2.275 1 90.62 71 TYR A C 1
ATOM 572 O O . TYR A 1 71 ? -30.609 -3.617 2.875 1 90.62 71 TYR A O 1
ATOM 580 N N . SER A 1 72 ? -31.234 -1.434 2.822 1 91.25 72 SER A N 1
ATOM 581 C CA . SER A 1 72 ? -31.734 -1.555 4.188 1 91.25 72 SER A CA 1
ATOM 582 C C . SER A 1 72 ? -33.062 -2.299 4.227 1 91.25 72 SER A C 1
ATOM 584 O O . SER A 1 72 ? -33.719 -2.443 3.197 1 91.25 72 SER A O 1
ATOM 586 N N . ALA A 1 73 ? -33.375 -2.838 5.438 1 88.88 73 ALA A N 1
ATOM 587 C CA . ALA A 1 73 ? -34.719 -3.34 5.613 1 88.88 73 ALA A CA 1
ATOM 588 C C . ALA A 1 73 ? -35.75 -2.213 5.488 1 88.88 73 ALA A C 1
ATOM 590 O O . ALA A 1 73 ? -35.406 -1.041 5.68 1 88.88 73 ALA A O 1
ATOM 591 N N . SER A 1 74 ? -36.938 -2.594 5.051 1 88.19 74 SER A N 1
ATOM 592 C CA . SER A 1 74 ? -38 -1.604 5.016 1 88.19 74 SER A CA 1
ATOM 593 C C . SER A 1 74 ? -38.531 -1.303 6.414 1 88.19 74 SER A C 1
ATOM 595 O O . SER A 1 74 ? -38.938 -2.211 7.141 1 88.19 74 SER A O 1
ATOM 597 N N . SER A 1 75 ? -38.375 -0.056 6.82 1 86.25 75 SER A N 1
ATOM 598 C CA . SER A 1 75 ? -38.875 0.404 8.117 1 86.25 75 SER A CA 1
ATOM 599 C C . SER A 1 75 ? -39.031 1.92 8.133 1 86.25 75 SER A C 1
ATOM 601 O O . SER A 1 75 ? -38.594 2.611 7.223 1 86.25 75 SER A O 1
ATOM 603 N N . THR A 1 76 ? -39.75 2.398 9.141 1 87.56 76 THR A N 1
ATOM 604 C CA . THR A 1 76 ? -39.906 3.84 9.305 1 87.56 76 THR A CA 1
ATOM 605 C C . THR A 1 76 ? -38.781 4.418 10.141 1 87.56 76 THR A C 1
ATOM 607 O O . THR A 1 76 ? -38.625 5.641 10.234 1 87.56 76 THR A O 1
ATOM 610 N N . LYS A 1 77 ? -37.969 3.537 10.703 1 88.81 77 LYS A N 1
ATOM 611 C CA . LYS A 1 77 ? -36.844 3.994 11.484 1 88.81 77 LYS A CA 1
ATOM 612 C C . LYS A 1 77 ? -35.719 4.504 10.586 1 88.81 77 LYS A C 1
ATOM 614 O O . LYS A 1 77 ? -35.531 3.994 9.477 1 88.81 77 LYS A O 1
ATOM 619 N N . PRO A 1 78 ? -35 5.457 11.031 1 92.62 78 PRO A N 1
ATOM 620 C CA . PRO A 1 78 ? -33.875 5.945 10.242 1 92.62 78 PRO A CA 1
ATOM 621 C C . PRO A 1 78 ? -32.844 4.859 9.953 1 92.62 78 PRO A C 1
ATOM 623 O O . PRO A 1 78 ? -32.656 3.957 10.773 1 92.62 78 PRO A O 1
ATOM 626 N N . ASP A 1 79 ? -32.281 4.902 8.781 1 93.44 79 ASP A N 1
ATOM 627 C CA . ASP A 1 79 ? -31.188 4.016 8.422 1 93.44 79 ASP A CA 1
ATOM 628 C C . ASP A 1 79 ? -29.828 4.691 8.664 1 93.44 79 ASP A C 1
ATOM 630 O O . ASP A 1 79 ? -29.75 5.918 8.758 1 93.44 79 ASP A O 1
ATOM 634 N N . TRP A 1 80 ? -28.828 3.863 8.812 1 94.94 80 TRP A N 1
ATOM 635 C CA . TRP A 1 80 ? -27.5 4.434 8.945 1 94.94 80 TRP A CA 1
ATOM 636 C C . TRP A 1 80 ? -26.438 3.441 8.484 1 94.94 80 TRP A C 1
ATOM 638 O O . TRP A 1 80 ? -26.688 2.238 8.406 1 94.94 80 TRP A O 1
ATOM 648 N N . ILE A 1 81 ? -25.328 3.918 8.078 1 95.25 81 ILE A N 1
ATOM 649 C CA . ILE A 1 81 ? -24.078 3.213 7.773 1 95.25 81 ILE A CA 1
ATOM 650 C C . ILE A 1 81 ? -22.953 3.756 8.641 1 95.25 81 ILE A C 1
ATOM 652 O O . ILE A 1 81 ? -22.734 4.969 8.711 1 95.25 81 ILE A O 1
ATOM 656 N N . ILE A 1 82 ? -22.25 2.871 9.289 1 95.19 82 ILE A N 1
ATOM 657 C CA . ILE A 1 82 ? -21.141 3.299 10.148 1 95.19 82 ILE A CA 1
ATOM 658 C C . ILE A 1 82 ? -19.844 2.658 9.664 1 95.19 82 ILE A C 1
ATOM 660 O O . ILE A 1 82 ? -19.812 1.475 9.328 1 95.19 82 ILE A O 1
ATOM 664 N N . VAL A 1 83 ? -18.812 3.463 9.555 1 95.75 83 VAL A N 1
ATOM 665 C CA . VAL A 1 83 ? -17.453 3.006 9.367 1 95.75 83 VAL A CA 1
ATOM 666 C C . VAL A 1 83 ? -16.609 3.385 10.586 1 95.75 83 VAL A C 1
ATOM 668 O O . VAL A 1 83 ? -16.625 4.535 11.031 1 95.75 83 VAL A O 1
ATOM 671 N N . ASP A 1 84 ? -15.945 2.434 11.148 1 93.75 84 ASP A N 1
ATOM 672 C CA . ASP A 1 84 ? -15.062 2.609 12.305 1 93.75 84 ASP A CA 1
ATOM 673 C C . ASP A 1 84 ? -13.633 2.188 11.977 1 93.75 84 ASP A C 1
ATOM 675 O O . ASP A 1 84 ? -13.367 1.002 11.773 1 93.75 84 ASP A O 1
ATOM 679 N N . PHE A 1 85 ? -12.703 3.15 11.992 1 91.19 85 PHE A N 1
ATOM 680 C CA . PHE A 1 85 ? -11.297 2.879 11.688 1 91.19 85 PHE A CA 1
ATOM 681 C C . PHE A 1 85 ? -10.57 2.369 12.922 1 91.19 85 PHE A C 1
ATOM 683 O O . PHE A 1 85 ? -9.43 1.913 12.836 1 91.19 85 PHE A O 1
ATOM 690 N N . GLY A 1 86 ? -11.219 2.389 14.039 1 86.5 86 GLY A N 1
ATOM 691 C CA . GLY A 1 86 ? -10.586 1.966 15.281 1 86.5 86 GLY A CA 1
ATOM 692 C C . GLY A 1 86 ? -9.633 3 15.852 1 86.5 86 GLY A C 1
ATOM 693 O O . GLY A 1 86 ? -9.391 3.029 17.062 1 86.5 86 GLY A O 1
ATOM 694 N N . THR A 1 87 ? -9.008 3.793 14.992 1 82.44 87 THR A N 1
ATOM 695 C CA . THR A 1 87 ? -8.141 4.906 15.359 1 82.44 87 THR A CA 1
ATOM 696 C C . THR A 1 87 ? -8.453 6.141 14.516 1 82.44 87 THR A C 1
ATOM 698 O O . THR A 1 87 ? -9.055 6.031 13.445 1 82.44 87 THR A O 1
ATOM 701 N N . LYS A 1 88 ? -8.023 7.242 14.977 1 83.12 88 LYS A N 1
ATOM 702 C CA . LYS A 1 88 ? -8.289 8.484 14.258 1 83.12 88 LYS A CA 1
ATOM 703 C C . LYS A 1 88 ? -7.547 8.516 12.922 1 83.12 88 LYS A C 1
ATOM 705 O O . LYS A 1 88 ? -6.387 8.102 12.844 1 83.12 88 LYS A O 1
ATOM 710 N N . ARG A 1 89 ? -8.336 8.938 11.914 1 88.44 89 ARG A N 1
ATOM 711 C CA . ARG A 1 89 ? -7.801 9.188 10.578 1 88.44 89 ARG A CA 1
ATOM 712 C C . ARG A 1 89 ? -8.109 10.609 10.125 1 88.44 89 ARG A C 1
ATOM 714 O O . ARG A 1 89 ? -9.18 11.141 10.414 1 88.44 89 ARG A O 1
ATOM 721 N N . LEU A 1 90 ? -7.117 11.188 9.484 1 87.94 90 LEU A N 1
ATOM 722 C CA . LEU A 1 90 ? -7.406 12.469 8.836 1 87.94 90 LEU A CA 1
ATOM 723 C C . LEU A 1 90 ? -8.258 12.266 7.59 1 87.94 90 LEU A C 1
ATOM 725 O O . LEU A 1 90 ? -7.961 11.398 6.762 1 87.94 90 LEU A O 1
ATOM 729 N N . ILE A 1 91 ? -9.312 12.969 7.516 1 90.38 91 ILE A N 1
ATOM 730 C CA . ILE A 1 91 ? -10.195 12.859 6.363 1 90.38 91 ILE A CA 1
ATOM 731 C C . ILE A 1 91 ? -10.555 14.258 5.855 1 90.38 91 ILE A C 1
ATOM 733 O O . ILE A 1 91 ? -10.484 15.234 6.609 1 90.38 91 ILE A O 1
ATOM 737 N N . ASN A 1 92 ? -10.875 14.383 4.527 1 90.19 92 ASN A N 1
ATOM 738 C CA . ASN A 1 92 ? -11.312 15.664 3.996 1 90.19 92 ASN A CA 1
ATOM 739 C C . ASN A 1 92 ? -12.297 15.492 2.844 1 90.19 92 ASN A C 1
ATOM 741 O O . ASN A 1 92 ? -12.469 16.406 2.027 1 90.19 92 ASN A O 1
ATOM 745 N N . GLY A 1 93 ? -12.836 14.32 2.717 1 92.88 93 GLY A N 1
ATOM 746 C CA . GLY A 1 93 ? -13.82 14.07 1.674 1 92.88 93 GLY A CA 1
ATOM 747 C C . GLY A 1 93 ? -14.75 12.914 1.991 1 92.88 93 GLY A C 1
ATOM 748 O O . GLY A 1 93 ? -14.359 11.969 2.682 1 92.88 93 GLY A O 1
ATOM 749 N N . ILE A 1 94 ? -15.93 13 1.521 1 96.75 94 ILE A N 1
ATOM 750 C CA . ILE A 1 94 ? -16.953 11.953 1.624 1 96.75 94 ILE A CA 1
ATOM 751 C C . ILE A 1 94 ? -17.625 11.758 0.268 1 96.75 94 ILE A C 1
ATOM 753 O O . ILE A 1 94 ? -17.953 12.727 -0.416 1 96.75 94 ILE A O 1
ATOM 757 N N . GLU A 1 95 ? -17.75 10.508 -0.077 1 96.94 95 GLU A N 1
ATOM 758 C CA . GLU A 1 95 ? -18.453 10.203 -1.316 1 96.94 95 GLU A CA 1
ATOM 759 C C . GLU A 1 95 ? -19.531 9.141 -1.089 1 96.94 95 GLU A C 1
ATOM 761 O O . GLU A 1 95 ? -19.281 8.125 -0.436 1 96.94 95 GLU A O 1
ATOM 766 N N . LEU A 1 96 ? -20.703 9.367 -1.541 1 96.44 96 LEU A N 1
ATOM 767 C CA . LEU A 1 96 ? -21.812 8.414 -1.515 1 96.44 96 LEU A CA 1
ATOM 768 C C . LEU A 1 96 ? -22.375 8.203 -2.914 1 96.44 96 LEU A C 1
ATOM 770 O O . LEU A 1 96 ? -22.625 9.164 -3.645 1 96.44 96 LEU A O 1
ATOM 774 N N . VAL A 1 97 ? -22.516 7 -3.336 1 96 97 VAL A N 1
ATOM 775 C CA . VAL A 1 97 ? -23.156 6.656 -4.598 1 96 97 VAL A CA 1
ATOM 776 C C . VAL A 1 97 ? -24.562 6.09 -4.324 1 96 97 VAL A C 1
ATOM 778 O O . VAL A 1 97 ? -24.688 5.059 -3.66 1 96 97 VAL A O 1
ATOM 781 N N . VAL A 1 98 ? -25.562 6.793 -4.785 1 95.44 98 VAL A N 1
ATOM 782 C CA . VAL A 1 98 ? -26.953 6.426 -4.551 1 95.44 98 VAL A CA 1
ATOM 783 C C . VAL A 1 98 ? -27.641 6.145 -5.883 1 95.44 98 VAL A C 1
ATOM 785 O O . VAL A 1 98 ? -28 7.07 -6.609 1 95.44 98 VAL A O 1
ATOM 788 N N . PRO A 1 99 ? -27.859 4.871 -6.121 1 93.44 99 PRO A N 1
ATOM 789 C CA . PRO A 1 99 ? -28.484 4.527 -7.402 1 93.44 99 PRO A CA 1
ATOM 790 C C . PRO A 1 99 ? -29.969 4.859 -7.441 1 93.44 99 PRO A C 1
ATOM 792 O O . PRO A 1 99 ? -30.562 5.207 -6.414 1 93.44 99 PRO A O 1
ATOM 795 N N . VAL A 1 100 ? -30.5 4.898 -8.727 1 88.94 100 VAL A N 1
ATOM 796 C CA . VAL A 1 100 ? -31.953 4.977 -8.906 1 88.94 100 VAL A CA 1
ATOM 797 C C . VAL A 1 100 ? -32.562 3.586 -8.75 1 88.94 100 VAL A C 1
ATOM 799 O O . VAL A 1 100 ? -32.062 2.609 -9.305 1 88.94 100 VAL A O 1
ATOM 802 N N . PHE A 1 101 ? -33.406 3.521 -7.902 1 79.56 101 PHE A N 1
ATOM 803 C CA . PHE A 1 101 ? -34.125 2.275 -7.66 1 79.56 101 PHE A CA 1
ATOM 804 C C . PHE A 1 101 ? -35.625 2.449 -7.922 1 79.56 101 PHE A C 1
ATOM 806 O O . PHE A 1 101 ? -36.281 3.283 -7.289 1 79.56 101 PHE A O 1
ATOM 813 N N . ARG A 1 102 ? -36.156 1.629 -8.828 1 77.81 102 ARG A N 1
ATOM 814 C CA . ARG A 1 102 ? -37.562 1.664 -9.195 1 77.81 102 ARG A CA 1
ATOM 815 C C . ARG A 1 102 ? -38 3.068 -9.617 1 77.81 102 ARG A C 1
ATOM 817 O O . ARG A 1 102 ? -39 3.578 -9.156 1 77.81 102 ARG A O 1
ATOM 824 N N . GLY A 1 103 ? -37.156 3.701 -10.336 1 80.38 103 GLY A N 1
ATOM 825 C CA . GLY A 1 103 ? -37.469 4.965 -10.984 1 80.38 103 GLY A CA 1
ATOM 826 C C . GLY A 1 103 ? -37.156 6.172 -10.117 1 80.38 103 GLY A C 1
ATOM 827 O O . GLY A 1 103 ? -37.312 7.312 -10.562 1 80.38 103 GLY A O 1
ATOM 828 N N . LYS A 1 104 ? -36.875 5.895 -8.875 1 83.88 104 LYS A N 1
ATOM 829 C CA . LYS A 1 104 ? -36.562 7.008 -7.984 1 83.88 104 LYS A CA 1
ATOM 830 C C . LYS A 1 104 ? -35.375 6.664 -7.082 1 83.88 104 LYS A C 1
ATOM 832 O O . LYS A 1 104 ? -35.031 5.492 -6.922 1 83.88 104 LYS A O 1
ATOM 837 N N . ARG A 1 105 ? -34.812 7.73 -6.629 1 87.62 105 ARG A N 1
ATOM 838 C CA . ARG A 1 105 ? -33.781 7.5 -5.617 1 87.62 105 ARG A CA 1
ATOM 839 C C . ARG A 1 105 ? -34.406 7.227 -4.254 1 87.62 105 ARG A C 1
ATOM 841 O O . ARG A 1 105 ? -35.344 7.914 -3.852 1 87.62 105 ARG A O 1
ATOM 848 N N . SER A 1 106 ? -33.938 6.223 -3.641 1 85.81 106 SER A N 1
ATOM 849 C CA . SER A 1 106 ? -34.531 5.77 -2.385 1 85.81 106 SER A CA 1
ATOM 850 C C . SER A 1 106 ? -34.188 6.715 -1.239 1 85.81 106 SER A C 1
ATOM 852 O O . SER A 1 106 ? -34.812 6.684 -0.185 1 85.81 106 SER A O 1
ATOM 854 N N . VAL A 1 107 ? -33.156 7.477 -1.418 1 90.75 107 VAL A N 1
ATOM 855 C CA . VAL A 1 107 ? -32.688 8.414 -0.402 1 90.75 107 VAL A CA 1
ATOM 856 C C . VAL A 1 107 ? -32.781 9.836 -0.935 1 90.75 107 VAL A C 1
ATOM 858 O O . VAL A 1 107 ? -32.25 10.141 -2.01 1 90.75 107 VAL A O 1
ATOM 861 N N . SER A 1 108 ? -33.469 10.703 -0.225 1 90.5 108 SER A N 1
ATOM 862 C CA . SER A 1 108 ? -33.625 12.078 -0.678 1 90.5 108 SER A CA 1
ATOM 863 C C . SER A 1 108 ? -32.719 13.031 0.115 1 90.5 108 SER A C 1
ATOM 865 O O . SER A 1 108 ? -32.5 14.164 -0.305 1 90.5 108 SER A O 1
ATOM 867 N N . GLU A 1 109 ? -32.344 12.602 1.274 1 94.81 109 GLU A N 1
ATOM 868 C CA . GLU A 1 109 ? -31.469 13.398 2.119 1 94.81 109 GLU A CA 1
ATOM 869 C C . GLU A 1 109 ? -30.609 12.5 3.018 1 94.81 109 GLU A C 1
ATOM 871 O O . GLU A 1 109 ? -30.953 11.344 3.248 1 94.81 109 GLU A O 1
ATOM 876 N N . TYR A 1 110 ? -29.469 12.992 3.436 1 96.88 110 TYR A N 1
ATOM 877 C CA . TYR A 1 110 ? -28.656 12.289 4.43 1 96.88 110 TYR A CA 1
ATOM 878 C C . TYR A 1 110 ? -27.766 13.258 5.18 1 96.88 110 TYR A C 1
ATOM 880 O O . TYR A 1 110 ? -27.609 14.414 4.773 1 96.88 110 TYR A O 1
ATOM 888 N N . GLU A 1 111 ? -27.297 12.82 6.324 1 97.44 111 GLU A N 1
ATOM 889 C CA . GLU A 1 111 ? -26.328 13.539 7.141 1 97.44 111 GLU A CA 1
ATOM 890 C C . GLU A 1 111 ? -25.031 12.734 7.297 1 97.44 111 GLU A C 1
ATOM 892 O O . GLU A 1 111 ? -25.078 11.508 7.434 1 97.44 111 GLU A O 1
ATOM 897 N N . VAL A 1 112 ? -23.922 13.453 7.207 1 97.12 112 VAL A N 1
ATOM 898 C CA . VAL A 1 112 ? -22.641 12.867 7.57 1 97.12 112 VAL A CA 1
ATOM 899 C C . VAL A 1 112 ? -22.281 13.266 9 1 97.12 112 VAL A C 1
ATOM 901 O O . VAL A 1 112 ? -22.281 14.445 9.344 1 97.12 112 VAL A O 1
ATOM 904 N N . GLN A 1 113 ? -22 12.234 9.773 1 95.56 113 GLN A N 1
ATOM 905 C CA . GLN A 1 113 ? -21.703 12.484 11.18 1 95.56 113 GLN A CA 1
ATOM 906 C C . GLN A 1 113 ? -20.406 11.82 11.594 1 95.56 113 GLN A C 1
ATOM 908 O O . GLN A 1 113 ? -19.953 10.867 10.961 1 95.56 113 GLN A O 1
ATOM 913 N N . VAL A 1 114 ? -19.75 12.422 12.602 1 92.31 114 VAL A N 1
ATOM 914 C CA . VAL A 1 114 ? -18.578 11.828 13.227 1 92.31 114 VAL A CA 1
ATOM 915 C C . VAL A 1 114 ? -18.812 11.656 14.727 1 92.31 114 VAL A C 1
ATOM 917 O O . VAL A 1 114 ? -19.594 12.406 15.32 1 92.31 114 VAL A O 1
ATOM 920 N N . LEU A 1 115 ? -18.234 10.625 15.242 1 88.5 115 LEU A N 1
ATOM 921 C CA . LEU A 1 115 ? -18.328 10.414 16.688 1 88.5 115 LEU A CA 1
ATOM 922 C C . LEU A 1 115 ? -17.297 11.273 17.422 1 88.5 115 LEU A C 1
ATOM 924 O O . LEU A 1 115 ? -16.109 11.203 17.141 1 88.5 115 LEU A O 1
ATOM 928 N N . TYR A 1 116 ? -17.844 12.109 18.188 1 80.69 116 TYR A N 1
ATOM 929 C CA . TYR A 1 116 ? -17.031 13.031 18.969 1 80.69 116 TYR A CA 1
ATOM 930 C C . TYR A 1 116 ? -17.406 12.984 20.438 1 80.69 116 TYR A C 1
ATOM 932 O O . TYR A 1 116 ? -18.531 13.32 20.812 1 80.69 116 TYR A O 1
ATOM 940 N N . GLN A 1 117 ? -16.438 12.695 21.359 1 75.31 117 GLN A N 1
ATOM 941 C CA . GLN A 1 117 ? -16.672 12.617 22.797 1 75.31 117 GLN A CA 1
ATOM 942 C C . GLN A 1 117 ? -17.953 11.852 23.109 1 75.31 117 GLN A C 1
ATOM 944 O O . GLN A 1 117 ? -18.812 12.336 23.844 1 75.31 117 GLN A O 1
ATOM 949 N N . GLU A 1 118 ? -18.172 10.758 22.438 1 78.62 118 GLU A N 1
ATOM 950 C CA . GLU A 1 118 ? -19.25 9.797 22.672 1 78.62 118 GLU A CA 1
ATOM 951 C C . GLU A 1 118 ? -20.578 10.312 22.125 1 78.62 118 GLU A C 1
ATOM 953 O O . GLU A 1 118 ? -21.641 9.773 22.453 1 78.62 118 GLU A O 1
ATOM 958 N N . SER A 1 119 ? -20.531 11.359 21.422 1 85.75 119 SER A N 1
ATOM 959 C CA . SER A 1 119 ? -21.734 11.883 20.781 1 85.75 119 SER A CA 1
ATOM 960 C C . SER A 1 119 ? -21.531 12.039 19.281 1 85.75 119 SER A C 1
ATOM 962 O O . SER A 1 119 ? -20.406 12.25 18.812 1 85.75 119 SER A O 1
ATOM 964 N N . TRP A 1 120 ? -22.641 11.875 18.547 1 90.62 120 TRP A N 1
ATOM 965 C CA . TRP A 1 120 ? -22.578 12.078 17.094 1 90.62 120 TRP A CA 1
ATOM 966 C C . TRP A 1 120 ? -22.656 13.555 16.75 1 90.62 120 TRP A C 1
ATOM 968 O O . TRP A 1 120 ? -23.578 14.258 17.203 1 90.62 120 TRP A O 1
ATOM 978 N N . LYS A 1 121 ? -21.75 14.055 16.078 1 89.75 121 LYS A N 1
ATOM 979 C CA . LYS A 1 121 ? -21.75 15.422 15.57 1 89.75 121 LYS A CA 1
ATOM 980 C C . LYS A 1 121 ? -21.969 15.445 14.062 1 89.75 121 LYS A C 1
ATOM 982 O O . LYS A 1 121 ? -21.234 14.82 13.305 1 89.75 121 LYS A O 1
ATOM 987 N N . THR A 1 122 ? -23 16.172 13.594 1 93.88 122 THR A N 1
ATOM 988 C CA . THR A 1 122 ? -23.25 16.328 12.164 1 93.88 122 THR A CA 1
ATOM 989 C C . THR A 1 122 ? -22.266 17.328 11.547 1 93.88 122 THR A C 1
ATOM 991 O O . THR A 1 122 ? -22.156 18.469 12 1 93.88 122 THR A O 1
ATOM 994 N N . ILE A 1 123 ? -21.625 16.875 10.523 1 91.12 123 ILE A N 1
ATOM 995 C CA . ILE A 1 123 ? -20.625 17.766 9.93 1 91.12 123 ILE A CA 1
ATOM 996 C C . ILE A 1 123 ? -21.125 18.25 8.57 1 91.12 123 ILE A C 1
ATOM 998 O O . ILE A 1 123 ? -20.594 19.234 8.031 1 91.12 123 ILE A O 1
ATOM 1002 N N . LEU A 1 124 ? -22.078 17.562 8 1 94 124 LEU A N 1
ATOM 1003 C CA . LEU A 1 124 ? -22.609 17.922 6.695 1 94 124 LEU A CA 1
ATOM 1004 C C . LEU A 1 124 ? -24.031 17.375 6.516 1 94 124 LEU A C 1
ATOM 1006 O O . LEU A 1 124 ? -24.344 16.266 6.957 1 94 124 LEU A O 1
ATOM 1010 N N . LYS A 1 125 ? -24.859 18.188 5.949 1 96.12 125 LYS A N 1
ATOM 1011 C CA . LYS A 1 125 ? -26.203 17.766 5.547 1 96.12 125 LYS A CA 1
ATOM 1012 C C . LYS A 1 125 ? -26.391 17.922 4.039 1 96.12 125 LYS A C 1
ATOM 1014 O O . LYS A 1 125 ? -25.953 18.906 3.447 1 96.12 125 LYS A O 1
ATOM 1019 N N . ASN A 1 126 ? -26.906 16.875 3.43 1 96.44 126 ASN A N 1
ATOM 1020 C CA . ASN A 1 126 ? -27.203 16.922 2.002 1 96.44 126 ASN A CA 1
ATOM 1021 C C . ASN A 1 126 ? -28.672 16.594 1.729 1 96.44 126 ASN A C 1
ATOM 1023 O O . ASN A 1 126 ? -29.141 15.5 2.053 1 96.44 126 ASN A O 1
ATOM 1027 N N . ASP A 1 127 ? -29.422 17.547 1.152 1 94.44 127 ASP A N 1
ATOM 1028 C CA . ASP A 1 127 ? -30.828 17.312 0.841 1 94.44 127 ASP A CA 1
ATOM 1029 C C . ASP A 1 127 ? -31.062 17.266 -0.668 1 94.44 127 ASP A C 1
ATOM 1031 O O . ASP A 1 127 ? -32.188 17.328 -1.131 1 94.44 127 ASP A O 1
ATOM 1035 N N . ARG A 1 128 ? -30.078 17.219 -1.437 1 93.69 128 ARG A N 1
ATOM 1036 C CA . ARG A 1 128 ? -30.109 17.062 -2.887 1 93.69 128 ARG A CA 1
ATOM 1037 C C . ARG A 1 128 ? -29.25 15.867 -3.318 1 93.69 128 ARG A C 1
ATOM 1039 O O . ARG A 1 128 ? -28.156 16.047 -3.85 1 93.69 128 ARG A O 1
ATOM 1046 N N . VAL A 1 129 ? -29.828 14.758 -3.197 1 95 129 VAL A N 1
ATOM 1047 C CA . VAL A 1 129 ? -29.078 13.523 -3.406 1 95 129 VAL A CA 1
ATOM 1048 C C . VAL A 1 129 ? -29.047 13.18 -4.895 1 95 129 VAL A C 1
ATOM 1050 O O . VAL A 1 129 ? -30.078 13.164 -5.555 1 95 129 VAL A O 1
ATOM 1053 N N . GLU A 1 130 ? -27.875 13.031 -5.438 1 95.38 130 GLU A N 1
ATOM 1054 C CA . GLU A 1 130 ? -27.641 12.633 -6.82 1 95.38 130 GLU A CA 1
ATOM 1055 C C . GLU A 1 130 ? -27.047 11.219 -6.895 1 95.38 130 GLU A C 1
ATOM 1057 O O . GLU A 1 130 ? -26.969 10.523 -5.879 1 95.38 130 GLU A O 1
ATOM 1062 N N . LEU A 1 131 ? -26.859 10.773 -8.086 1 94.44 131 LEU A N 1
ATOM 1063 C CA . LEU A 1 131 ? -26.234 9.461 -8.25 1 94.44 131 LEU A CA 1
ATOM 1064 C C . LEU A 1 131 ? -24.859 9.43 -7.566 1 94.44 131 LEU A C 1
ATOM 1066 O O . LEU A 1 131 ? -24.609 8.547 -6.742 1 94.44 131 LEU A O 1
ATOM 1070 N N . ASN A 1 132 ? -24.031 10.391 -7.988 1 95.25 132 ASN A N 1
ATOM 1071 C CA . ASN A 1 132 ? -22.719 10.578 -7.367 1 95.25 132 ASN A CA 1
ATOM 1072 C C . ASN A 1 132 ? -22.688 11.836 -6.5 1 95.25 132 ASN A C 1
ATOM 1074 O O . ASN A 1 132 ? -22.891 12.945 -6.996 1 95.25 132 ASN A O 1
ATOM 1078 N N . ASN A 1 133 ? -22.516 11.68 -5.141 1 96.88 133 ASN A N 1
ATOM 1079 C CA . ASN A 1 133 ? -22.438 12.781 -4.184 1 96.88 133 ASN A CA 1
ATOM 1080 C C . ASN A 1 133 ? -21.047 12.906 -3.58 1 96.88 133 ASN A C 1
ATOM 1082 O O . ASN A 1 133 ? -20.641 12.07 -2.775 1 96.88 133 ASN A O 1
ATOM 1086 N N . PHE A 1 134 ? -20.312 13.844 -4.016 1 95.94 134 PHE A N 1
ATOM 1087 C CA . PHE A 1 134 ? -18.969 14.102 -3.5 1 95.94 134 PHE A CA 1
ATOM 1088 C C . PHE A 1 134 ? -18.953 15.367 -2.654 1 95.94 134 PHE A C 1
ATOM 1090 O O . PHE A 1 134 ? -19.375 16.438 -3.111 1 95.94 134 PHE A O 1
ATOM 1097 N N . HIS A 1 135 ? -18.516 15.273 -1.434 1 95.12 135 HIS A N 1
ATOM 1098 C CA . HIS A 1 135 ? -18.438 16.391 -0.506 1 95.12 135 HIS A CA 1
ATOM 1099 C C . HIS A 1 135 ? -17 16.625 -0.042 1 95.12 135 HIS A C 1
ATOM 1101 O O . HIS A 1 135 ? -16.391 15.734 0.554 1 95.12 135 HIS A O 1
ATOM 1107 N N . ARG A 1 136 ? -16.469 17.766 -0.327 1 89.69 136 ARG A N 1
ATOM 1108 C CA . ARG A 1 136 ? -15.227 18.188 0.314 1 89.69 136 ARG A CA 1
ATOM 1109 C C . ARG A 1 136 ? -15.508 18.812 1.677 1 89.69 136 ARG A C 1
ATOM 1111 O O . ARG A 1 136 ? -16.469 19.562 1.836 1 89.69 136 ARG A O 1
ATOM 1118 N N . ILE A 1 137 ? -14.773 18.406 2.664 1 87.44 137 ILE A N 1
ATOM 1119 C CA . ILE A 1 137 ? -14.93 18.953 4.012 1 87.44 137 ILE A CA 1
ATOM 1120 C C . ILE A 1 137 ? -13.578 19.453 4.52 1 87.44 137 ILE A C 1
ATOM 1122 O O . ILE A 1 137 ? -12.523 19.047 4.008 1 87.44 137 ILE A O 1
ATOM 1126 N N . PRO A 1 138 ? -13.594 20.391 5.465 1 81.56 138 PRO A N 1
ATOM 1127 C CA . PRO A 1 138 ? -12.32 20.734 6.09 1 81.56 138 PRO A CA 1
ATOM 1128 C C . PRO A 1 138 ? -11.617 19.516 6.703 1 81.56 138 PRO A C 1
ATOM 1130 O O . PRO A 1 138 ? -12.273 18.625 7.246 1 81.56 138 PRO A O 1
ATOM 1133 N N . PRO A 1 139 ? -10.289 19.5 6.465 1 83.94 139 PRO A N 1
ATOM 1134 C CA . PRO A 1 139 ? -9.586 18.375 7.059 1 83.94 139 PRO A CA 1
ATOM 1135 C C . PRO A 1 139 ? -9.883 18.203 8.547 1 83.94 139 PRO A C 1
ATOM 1137 O O . PRO A 1 139 ? -9.875 19.172 9.297 1 83.94 139 PRO A O 1
ATOM 1140 N N . MET A 1 140 ? -10.195 17.016 8.914 1 83.31 140 MET A N 1
ATOM 1141 C CA . MET A 1 140 ? -10.484 16.703 10.305 1 83.31 140 MET A CA 1
ATOM 1142 C C . MET A 1 140 ? -10.102 15.25 10.625 1 83.31 140 MET A C 1
ATOM 1144 O O . MET A 1 140 ? -9.945 14.438 9.711 1 83.31 140 MET A O 1
ATOM 1148 N N . ASP A 1 141 ? -9.844 15.008 11.891 1 81.69 141 ASP A N 1
ATOM 1149 C CA . ASP A 1 141 ? -9.562 13.641 12.305 1 81.69 141 ASP A CA 1
ATOM 1150 C C . ASP A 1 141 ? -10.828 12.953 12.82 1 81.69 141 ASP A C 1
ATOM 1152 O O . ASP A 1 141 ? -11.641 13.578 13.5 1 81.69 141 ASP A O 1
ATOM 1156 N N . ALA A 1 142 ? -11.086 11.773 12.43 1 88 142 ALA A N 1
ATOM 1157 C CA . ALA A 1 142 ? -12.219 10.977 12.891 1 88 142 ALA A CA 1
ATOM 1158 C C . ALA A 1 142 ? -11.867 9.492 12.906 1 88 142 ALA A C 1
ATOM 1160 O O . ALA A 1 142 ? -11.172 9 12.016 1 88 142 ALA A O 1
ATOM 1161 N N . SER A 1 143 ? -12.312 8.844 13.961 1 89.12 143 SER A N 1
ATOM 1162 C CA . SER A 1 143 ? -12.156 7.395 14 1 89.12 143 SER A CA 1
ATOM 1163 C C . SER A 1 143 ? -13.43 6.691 13.531 1 89.12 143 SER A C 1
ATOM 1165 O O . SER A 1 143 ? -13.367 5.566 13.031 1 89.12 143 SER A O 1
ATOM 1167 N N . VAL A 1 144 ? -14.547 7.363 13.789 1 92.94 144 VAL A N 1
ATOM 1168 C CA . VAL A 1 144 ? -15.836 6.773 13.43 1 92.94 144 VAL A CA 1
ATOM 1169 C C . VAL A 1 144 ? -16.641 7.773 12.609 1 92.94 144 VAL A C 1
ATOM 1171 O O . VAL A 1 144 ? -16.812 8.93 13.016 1 92.94 144 VAL A O 1
ATOM 1174 N N . VAL A 1 145 ? -17.125 7.359 11.453 1 95.12 145 VAL A N 1
ATOM 1175 C CA . VAL A 1 145 ? -17.938 8.172 10.555 1 95.12 145 VAL A CA 1
ATOM 1176 C C . VAL A 1 145 ? -19.266 7.469 10.273 1 95.12 145 VAL A C 1
ATOM 1178 O O . VAL A 1 145 ? -19.297 6.258 10.055 1 95.12 145 VAL A O 1
ATOM 1181 N N . ARG A 1 146 ? -20.312 8.227 10.25 1 96.19 146 ARG A N 1
ATOM 1182 C CA . ARG A 1 146 ? -21.641 7.668 10.031 1 96.19 146 ARG A CA 1
ATOM 1183 C C . ARG A 1 146 ? -22.406 8.461 8.984 1 96.19 146 ARG A C 1
ATOM 1185 O O . ARG A 1 146 ? -22.359 9.695 8.977 1 96.19 146 ARG A O 1
ATOM 1192 N N . ILE A 1 147 ? -22.984 7.777 8.062 1 97.38 147 ILE A N 1
ATOM 1193 C CA . ILE A 1 147 ? -24.047 8.359 7.254 1 97.38 147 ILE A CA 1
ATOM 1194 C C . ILE A 1 147 ? -25.406 8.055 7.895 1 97.38 147 ILE A C 1
ATOM 1196 O O . ILE A 1 147 ? -25.719 6.898 8.156 1 97.38 147 ILE A O 1
ATOM 1200 N N . PHE A 1 148 ? -26.094 9.094 8.195 1 96.38 148 PHE A N 1
ATOM 1201 C CA . PHE A 1 148 ? -27.406 8.984 8.812 1 96.38 148 PHE A CA 1
ATOM 1202 C C . PHE A 1 148 ? -28.5 9.375 7.824 1 96.38 148 PHE A C 1
ATOM 1204 O O . PHE A 1 148 ? -28.438 10.438 7.211 1 96.38 148 PHE A O 1
ATOM 1211 N N . PHE A 1 149 ? -29.391 8.477 7.539 1 95.38 149 PHE A N 1
ATOM 1212 C CA . PHE A 1 149 ? -30.531 8.711 6.648 1 95.38 149 PHE A CA 1
ATOM 1213 C C . PHE A 1 149 ? -31.797 8.984 7.445 1 95.38 149 PHE A C 1
ATOM 1215 O O . PHE A 1 149 ? -32.5 8.047 7.859 1 95.38 149 PHE A O 1
ATOM 1222 N N . PRO A 1 150 ? -32.062 10.281 7.438 1 90.62 150 PRO A N 1
ATOM 1223 C CA . PRO A 1 150 ? -33.344 10.562 8.117 1 90.62 150 PRO A CA 1
ATOM 1224 C C . PRO A 1 150 ? -34.562 10.07 7.324 1 90.62 150 PRO A C 1
ATOM 1226 O O . PRO A 1 150 ? -34.531 10.055 6.094 1 90.62 150 PRO A O 1
ATOM 1229 N N . LYS A 1 151 ? -35.344 9.234 7.875 1 77.38 151 LYS A N 1
ATOM 1230 C CA . LYS A 1 151 ? -36.469 8.68 7.129 1 77.38 151 LYS A CA 1
ATOM 1231 C C . LYS A 1 151 ? -37.75 8.75 7.945 1 77.38 151 LYS A C 1
ATOM 1233 O O . LYS A 1 151 ? -37.719 8.664 9.172 1 77.38 151 LYS A O 1
ATOM 1238 N N . ASN A 1 152 ? -38.844 9.102 7.152 1 71.06 152 ASN A N 1
ATOM 1239 C CA . ASN A 1 152 ? -40.156 9.062 7.773 1 71.06 152 ASN A CA 1
ATOM 1240 C C . ASN A 1 152 ? -41.094 8.141 7.016 1 71.06 152 ASN A C 1
ATOM 1242 O O . ASN A 1 152 ? -42.312 8.133 7.277 1 71.06 152 ASN A O 1
ATOM 1246 N N . GLU A 1 153 ? -40.531 7.461 5.992 1 78.69 153 GLU A N 1
ATOM 1247 C CA . GLU A 1 153 ? -41.344 6.543 5.203 1 78.69 153 GLU A CA 1
ATOM 1248 C C . GLU A 1 153 ? -40.844 5.113 5.297 1 78.69 153 GLU A C 1
ATOM 1250 O O . GLU A 1 153 ? -39.656 4.898 5.555 1 78.69 153 GLU A O 1
ATOM 1255 N N . ASP A 1 154 ? -41.844 4.215 5.172 1 82.62 154 ASP A N 1
ATOM 1256 C CA . ASP A 1 154 ? -41.469 2.799 5.137 1 82.62 154 ASP A CA 1
ATOM 1257 C C . ASP A 1 154 ? -40.875 2.42 3.791 1 82.62 154 ASP A C 1
ATOM 1259 O O . ASP A 1 154 ? -41.594 2.055 2.857 1 82.62 154 ASP A O 1
ATOM 1263 N N . LYS A 1 155 ? -39.625 2.607 3.68 1 86.62 155 LYS A N 1
ATOM 1264 C CA . LYS A 1 155 ? -38.906 2.287 2.459 1 86.62 155 LYS A CA 1
ATOM 1265 C C . LYS A 1 155 ? -37.469 1.856 2.77 1 86.62 155 LYS A C 1
ATOM 1267 O O . LYS A 1 155 ? -36.969 2.066 3.883 1 86.62 155 LYS A O 1
ATOM 1272 N N . SER A 1 156 ? -36.938 1.177 1.824 1 90.12 156 SER A N 1
ATOM 1273 C CA . SER A 1 156 ? -35.531 0.784 1.938 1 90.12 156 SER A CA 1
ATOM 1274 C C . SER A 1 156 ? -34.625 1.882 1.425 1 90.12 156 SER A C 1
ATOM 1276 O O . SER A 1 156 ? -34.969 2.621 0.504 1 90.12 156 SER A O 1
ATOM 1278 N N . SER A 1 157 ? -33.562 2.053 2.125 1 92.62 157 SER A N 1
ATOM 1279 C CA . SER A 1 157 ? -32.5 2.854 1.572 1 92.62 157 SER A CA 1
ATOM 1280 C C . SER A 1 157 ? -31.547 2.002 0.718 1 92.62 157 SER A C 1
ATOM 1282 O O . SER A 1 157 ? -31.219 0.878 1.093 1 92.62 157 SER A O 1
ATOM 1284 N N . VAL A 1 158 ? -31.266 2.498 -0.446 1 93.62 158 VAL A N 1
ATOM 1285 C CA . VAL A 1 158 ? -30.359 1.794 -1.355 1 93.62 158 VAL A CA 1
ATOM 1286 C C . VAL A 1 158 ? -29.125 2.646 -1.623 1 93.62 158 VAL A C 1
ATOM 1288 O O . VAL A 1 158 ? -29.234 3.793 -2.064 1 93.62 158 VAL A O 1
ATOM 1291 N N . VAL A 1 159 ? -27.938 2.115 -1.261 1 95.31 159 VAL A N 1
ATOM 1292 C CA . VAL A 1 159 ? -26.672 2.805 -1.443 1 95.31 159 VAL A CA 1
ATOM 1293 C C . VAL A 1 159 ? -25.656 1.862 -2.09 1 95.31 159 VAL A C 1
ATOM 1295 O O . VAL A 1 159 ? -25.578 0.688 -1.724 1 95.31 159 VAL A O 1
ATOM 1298 N N . SER A 1 160 ? -24.859 2.402 -3.078 1 94.44 160 SER A N 1
ATOM 1299 C CA . SER A 1 160 ? -23.906 1.56 -3.787 1 94.44 160 SER A CA 1
ATOM 1300 C C . SER A 1 160 ? -22.516 1.636 -3.148 1 94.44 160 SER A C 1
ATOM 1302 O O . SER A 1 160 ? -21.828 0.626 -3.051 1 94.44 160 SER A O 1
ATOM 1304 N N . GLU A 1 161 ? -22.109 2.816 -2.738 1 95.69 161 GLU A N 1
ATOM 1305 C CA . GLU A 1 161 ? -20.766 3.021 -2.189 1 95.69 161 GLU A CA 1
ATOM 1306 C C . GLU A 1 161 ? -20.781 4.094 -1.104 1 95.69 161 GLU A C 1
ATOM 1308 O O . GLU A 1 161 ? -21.5 5.086 -1.211 1 95.69 161 GLU A O 1
ATOM 1313 N N . PHE A 1 162 ? -20.141 3.895 -0.05 1 96.75 162 PHE A N 1
ATOM 1314 C CA . PHE A 1 162 ? -19.797 4.867 0.978 1 96.75 162 PHE A CA 1
ATOM 1315 C C . PHE A 1 162 ? -18.281 4.961 1.15 1 96.75 162 PHE A C 1
ATOM 1317 O O . PHE A 1 162 ? -17.656 4.051 1.696 1 96.75 162 PHE A O 1
ATOM 1324 N N . ARG A 1 163 ? -17.672 6.102 0.694 1 96.69 163 ARG A N 1
ATOM 1325 C CA . ARG A 1 163 ? -16.219 6.266 0.688 1 96.69 163 ARG A CA 1
ATOM 1326 C C . ARG A 1 163 ? -15.797 7.453 1.547 1 96.69 163 ARG A C 1
ATOM 1328 O O . ARG A 1 163 ? -16.312 8.562 1.381 1 96.69 163 ARG A O 1
ATOM 1335 N N . ILE A 1 164 ? -14.977 7.203 2.441 1 96.56 164 ILE A N 1
ATOM 1336 C CA . ILE A 1 164 ? -14.312 8.227 3.238 1 96.56 164 ILE A CA 1
ATOM 1337 C C . ILE A 1 164 ? -12.922 8.508 2.664 1 96.56 164 ILE A C 1
ATOM 1339 O O . ILE A 1 164 ? -12.133 7.582 2.473 1 96.56 164 ILE A O 1
ATOM 1343 N N . LEU A 1 165 ? -12.625 9.82 2.414 1 93.94 165 LEU A N 1
ATOM 1344 C CA . LEU A 1 165 ? -11.461 10.117 1.591 1 93.94 165 LEU A CA 1
ATOM 1345 C C . LEU A 1 165 ? -10.484 11.031 2.332 1 93.94 165 LEU A C 1
ATOM 1347 O O . LEU A 1 165 ? -10.906 11.867 3.137 1 93.94 165 LEU A O 1
ATOM 1351 N N . LEU A 1 166 ? -9.281 10.883 2.146 1 90.94 166 LEU A N 1
ATOM 1352 C CA . LEU A 1 166 ? -8.273 11.93 2.24 1 90.94 166 LEU A CA 1
ATOM 1353 C C . LEU A 1 166 ? -7.77 12.32 0.857 1 90.94 166 LEU A C 1
ATOM 1355 O O . LEU A 1 166 ? -7.09 11.539 0.192 1 90.94 166 LEU A O 1
ATOM 1359 N N . ASN A 1 167 ? -8.18 13.477 0.513 1 84.44 167 ASN A N 1
ATOM 1360 C CA . ASN A 1 167 ? -7.949 13.867 -0.875 1 84.44 167 ASN A CA 1
ATOM 1361 C C . ASN A 1 167 ? -8.617 12.898 -1.846 1 84.44 167 ASN A C 1
ATOM 1363 O O . ASN A 1 167 ? -9.82 12.633 -1.743 1 84.44 167 ASN A O 1
ATOM 1367 N N . ASP A 1 168 ? -7.875 12.188 -2.703 1 85.31 168 ASP A N 1
ATOM 1368 C CA . ASP A 1 168 ? -8.477 11.289 -3.686 1 85.31 168 ASP A CA 1
ATOM 1369 C C . ASP A 1 168 ? -8.281 9.828 -3.281 1 85.31 168 ASP A C 1
ATOM 1371 O O . ASP A 1 168 ? -8.641 8.914 -4.031 1 85.31 168 ASP A O 1
ATOM 1375 N N . THR A 1 169 ? -7.801 9.641 -2.131 1 88.44 169 THR A N 1
ATOM 1376 C CA . THR A 1 169 ? -7.562 8.281 -1.651 1 88.44 169 THR A CA 1
ATOM 1377 C C . THR A 1 169 ? -8.719 7.812 -0.774 1 88.44 169 THR A C 1
ATOM 1379 O O . THR A 1 169 ? -9.062 8.461 0.216 1 88.44 169 THR A O 1
ATOM 1382 N N . CYS A 1 170 ? -9.32 6.727 -1.115 1 93.56 170 CYS A N 1
ATOM 1383 C CA . CYS A 1 170 ? -10.375 6.137 -0.304 1 93.56 170 CYS A CA 1
ATOM 1384 C C . CYS A 1 170 ? -9.797 5.32 0.844 1 93.56 170 CYS A C 1
ATOM 1386 O O . CYS A 1 170 ? -9 4.406 0.621 1 93.56 170 CYS A O 1
ATOM 1388 N N . LEU A 1 171 ? -10.227 5.59 2.031 1 94 171 LEU A N 1
ATOM 1389 C CA . LEU A 1 171 ? -9.617 4.996 3.217 1 94 171 LEU A CA 1
ATOM 1390 C C . LEU A 1 171 ? 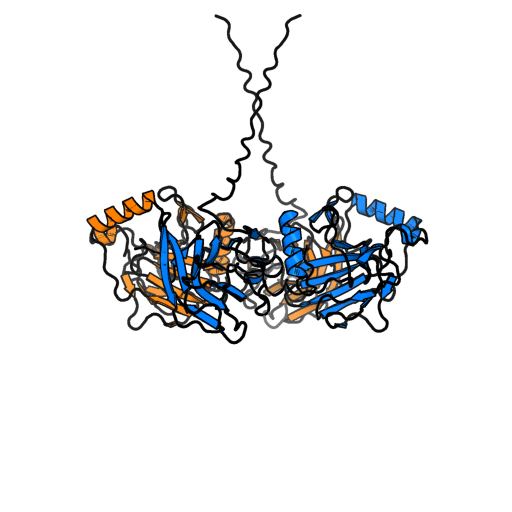-10.344 3.709 3.607 1 94 171 LEU A C 1
ATOM 1392 O O . LEU A 1 171 ? -9.789 2.877 4.328 1 94 171 LEU A O 1
ATOM 1396 N N . ASN A 1 172 ? -11.562 3.574 3.184 1 94.06 172 ASN A N 1
ATOM 1397 C CA . ASN A 1 172 ? -12.398 2.469 3.645 1 94.06 172 ASN A CA 1
ATOM 1398 C C . ASN A 1 172 ? -12.867 1.598 2.484 1 94.06 172 ASN A C 1
ATOM 1400 O O . ASN A 1 172 ? -14.062 1.304 2.365 1 94.06 172 ASN A O 1
ATOM 1404 N N . SER A 1 173 ? -11.984 1.118 1.738 1 90.38 173 SER A N 1
ATOM 1405 C CA . SER A 1 173 ? -12.375 0.265 0.619 1 90.38 173 SER A CA 1
ATOM 1406 C C . SER A 1 173 ? -11.359 -0.85 0.397 1 90.38 173 SER A C 1
ATOM 1408 O O . SER A 1 173 ? -10.211 -0.749 0.835 1 90.38 173 SER A O 1
ATOM 1410 N N . VAL A 1 174 ? -11.867 -1.891 -0.2 1 88.75 174 VAL A N 1
ATOM 1411 C CA . VAL A 1 174 ? -10.977 -2.9 -0.763 1 88.75 174 VAL A CA 1
ATOM 1412 C C . VAL A 1 174 ? -10.5 -2.459 -2.145 1 88.75 174 VAL A C 1
ATOM 1414 O O . VAL A 1 174 ? -11.305 -2.061 -2.988 1 88.75 174 VAL A O 1
ATOM 1417 N N . PRO A 1 175 ? -9.188 -2.484 -2.359 1 89.12 175 PRO A N 1
ATOM 1418 C CA . PRO A 1 175 ? -8.68 -1.957 -3.627 1 89.12 175 PRO A CA 1
ATOM 1419 C C . PRO A 1 175 ? -9.258 -2.682 -4.844 1 89.12 175 PRO A C 1
ATOM 1421 O O . PRO A 1 175 ? -9.43 -3.904 -4.812 1 89.12 175 PRO A O 1
ATOM 1424 N N . LYS A 1 176 ? -9.414 -1.938 -5.852 1 88.62 176 LYS A N 1
ATOM 1425 C CA . LYS A 1 176 ? -9.992 -2.451 -7.09 1 88.62 176 LYS A CA 1
ATOM 1426 C C . LYS A 1 176 ? -9.109 -3.539 -7.695 1 88.62 176 LYS A C 1
ATOM 1428 O O . LYS A 1 176 ? -9.617 -4.496 -8.289 1 88.62 176 LYS A O 1
ATOM 1433 N N . ARG A 1 177 ? -7.824 -3.5 -7.543 1 90.81 177 ARG A N 1
ATOM 1434 C CA . ARG A 1 177 ? -6.895 -4.422 -8.195 1 90.81 177 ARG A CA 1
ATOM 1435 C C . ARG A 1 177 ? -7.043 -5.832 -7.629 1 90.81 177 ARG A C 1
ATOM 1437 O O . ARG A 1 177 ? -6.527 -6.789 -8.203 1 90.81 177 ARG A O 1
ATOM 1444 N N . VAL A 1 178 ? -7.75 -5.961 -6.477 1 93.44 178 VAL A N 1
ATOM 1445 C CA . VAL A 1 178 ? -7.891 -7.301 -5.91 1 93.44 178 VAL A CA 1
ATOM 1446 C C . VAL A 1 178 ? -9.367 -7.645 -5.758 1 93.44 178 VAL A C 1
ATOM 1448 O O . VAL A 1 178 ? -9.75 -8.359 -4.824 1 93.44 178 VAL A O 1
ATOM 1451 N N . THR A 1 179 ? -10.195 -7.113 -6.512 1 90.12 179 THR A N 1
ATOM 1452 C CA . THR A 1 179 ? -11.609 -7.461 -6.539 1 90.12 179 THR A CA 1
ATOM 1453 C C . THR A 1 179 ? -12.062 -7.797 -7.957 1 90.12 179 THR A C 1
ATOM 1455 O O . THR A 1 179 ? -11.391 -7.441 -8.93 1 90.12 179 THR A O 1
ATOM 1458 N N . GLY A 1 180 ? -13.133 -8.555 -8.031 1 90.12 180 GLY A N 1
ATOM 1459 C CA . GLY A 1 180 ? -13.828 -8.695 -9.305 1 90.12 180 GLY A CA 1
ATOM 1460 C C . GLY A 1 180 ? -13.305 -9.852 -10.133 1 90.12 180 GLY A C 1
ATOM 1461 O O . GLY A 1 180 ? -13.758 -10.07 -11.258 1 90.12 180 GLY A O 1
ATOM 1462 N N . TYR A 1 181 ? -12.383 -10.625 -9.703 1 94.62 181 TYR A N 1
ATOM 1463 C CA . TYR A 1 181 ? -11.836 -11.758 -10.438 1 94.62 181 TYR A CA 1
ATOM 1464 C C . TYR A 1 181 ? -12.82 -12.922 -10.461 1 94.62 181 TYR A C 1
ATOM 1466 O O . TYR A 1 181 ? -13.602 -13.102 -9.523 1 94.62 181 TYR A O 1
ATOM 1474 N N . LEU A 1 182 ? -12.758 -13.688 -11.484 1 95.12 182 LEU A N 1
ATOM 1475 C CA . LEU A 1 182 ? -13.539 -14.914 -11.586 1 95.12 182 LEU A CA 1
ATOM 1476 C C . LEU A 1 182 ? -12.844 -16.062 -10.867 1 95.12 182 LEU A C 1
ATOM 1478 O O . LEU A 1 182 ? -11.609 -16.094 -10.797 1 95.12 182 LEU A O 1
ATOM 1482 N N . TYR A 1 183 ? -13.688 -16.891 -10.336 1 95.25 183 TYR A N 1
ATOM 1483 C CA . TYR A 1 183 ? -13.125 -18.125 -9.812 1 95.25 183 TYR A CA 1
ATOM 1484 C C . TYR A 1 183 ? -12.539 -18.984 -10.938 1 95.25 183 TYR A C 1
ATOM 1486 O O . TYR A 1 183 ? -13.125 -19.078 -12.016 1 95.25 183 TYR A O 1
ATOM 1494 N N . PRO A 1 184 ? -11.383 -19.484 -10.719 1 97.44 184 PRO A N 1
ATOM 1495 C CA . PRO A 1 184 ? -10.664 -20.109 -11.844 1 97.44 184 PRO A CA 1
ATOM 1496 C C . PRO A 1 184 ? -11.32 -21.406 -12.305 1 97.44 184 PRO A C 1
ATOM 1498 O O . PRO A 1 184 ? -10.992 -21.922 -13.383 1 97.44 184 PRO A O 1
ATOM 1501 N N . VAL A 1 185 ? -12.164 -22.047 -11.508 1 96.5 185 VAL A N 1
ATOM 1502 C CA . VAL A 1 185 ? -12.961 -23.219 -11.875 1 96.5 185 VAL A CA 1
ATOM 1503 C C . VAL A 1 185 ? -14.438 -22.828 -11.922 1 96.5 185 VAL A C 1
ATOM 1505 O O . VAL A 1 185 ? -15.039 -22.516 -10.898 1 96.5 185 VAL A O 1
ATOM 1508 N N . ILE A 1 186 ? -14.977 -22.922 -13.141 1 91.44 186 ILE A N 1
ATOM 1509 C CA . ILE A 1 186 ? -16.406 -22.625 -13.242 1 91.44 186 ILE A CA 1
ATOM 1510 C C . ILE A 1 186 ? -17.203 -23.578 -12.359 1 91.44 186 ILE A C 1
ATOM 1512 O O . ILE A 1 186 ? -17.078 -24.797 -12.484 1 91.44 186 ILE A O 1
ATOM 1516 N N . GLY A 1 187 ? -17.984 -23 -11.445 1 90.56 187 GLY A N 1
ATOM 1517 C CA . GLY A 1 187 ? -18.734 -23.812 -10.508 1 90.56 187 GLY A CA 1
ATOM 1518 C C . GLY A 1 187 ? -17.891 -24.359 -9.375 1 90.56 187 GLY A C 1
ATOM 1519 O O . GLY A 1 187 ? -18.344 -25.219 -8.625 1 90.56 187 GLY A O 1
ATOM 1520 N N . GLY A 1 188 ? -16.656 -23.922 -9.352 1 91.31 188 GLY A N 1
ATOM 1521 C CA . GLY A 1 188 ? -15.773 -24.391 -8.297 1 91.31 188 GLY A CA 1
ATOM 1522 C C . GLY A 1 188 ? -16.234 -23.984 -6.91 1 91.31 188 GLY A C 1
ATOM 1523 O O . GLY A 1 188 ? -16.938 -22.984 -6.75 1 91.31 188 GLY A O 1
ATOM 1524 N N . VAL A 1 189 ? -15.828 -24.781 -5.953 1 87.5 189 VAL A N 1
ATOM 1525 C CA . VAL A 1 189 ? -16.188 -24.531 -4.562 1 87.5 189 VAL A CA 1
ATOM 1526 C C . VAL A 1 189 ? -14.969 -24.031 -3.801 1 87.5 189 VAL A C 1
ATOM 1528 O O . VAL A 1 189 ? -13.875 -24.594 -3.922 1 87.5 189 VAL A O 1
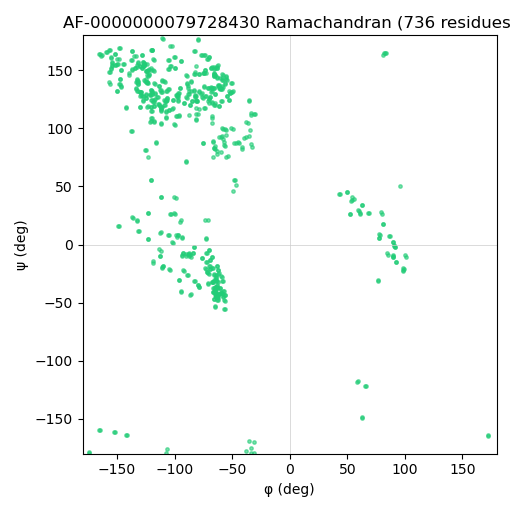ATOM 1531 N N . LEU A 1 190 ? -15.164 -22.969 -3.059 1 86.56 190 LEU A N 1
ATOM 1532 C CA . LEU A 1 190 ? -14.086 -22.5 -2.197 1 86.56 190 LEU A CA 1
ATOM 1533 C C . LEU A 1 190 ? -13.727 -23.562 -1.157 1 86.56 190 LEU A C 1
ATOM 1535 O O . LEU A 1 190 ? -14.609 -24.188 -0.566 1 86.56 190 LEU A O 1
ATOM 1539 N N . PRO A 1 191 ? -12.445 -23.703 -1.001 1 89.31 191 PRO A N 1
ATOM 1540 C CA . PRO A 1 191 ? -12.04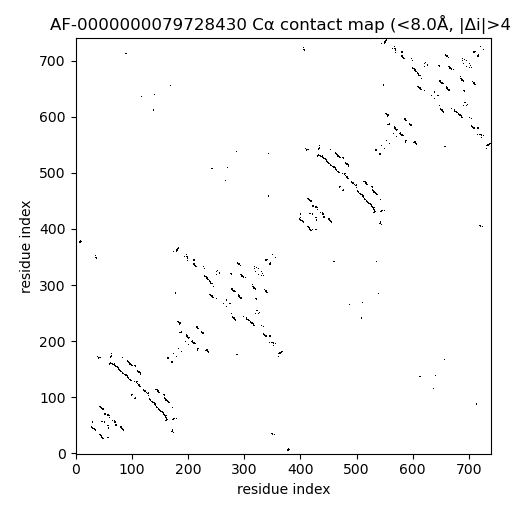7 -24.703 -0.009 1 89.31 191 PRO A CA 1
ATOM 1541 C C . PRO A 1 191 ? -12.602 -24.422 1.383 1 89.31 191 PRO A C 1
ATOM 1543 O O . PRO A 1 191 ? -12.562 -23.266 1.837 1 89.31 191 PRO A O 1
ATOM 1546 N N . GLN A 1 192 ? -13.086 -25.406 2.016 1 84.25 192 GLN A N 1
ATOM 1547 C CA . GLN A 1 192 ? -13.703 -25.25 3.33 1 84.25 192 GLN A CA 1
ATOM 1548 C C . GLN A 1 192 ? -12.664 -25.406 4.441 1 84.25 192 GLN A C 1
ATOM 1550 O O . GLN A 1 192 ? -12.844 -24.875 5.539 1 84.25 192 GLN A O 1
ATOM 1555 N N . LYS A 1 193 ? -11.648 -26.125 4.121 1 88.31 193 LYS A N 1
ATOM 1556 C CA . LYS A 1 193 ? -10.633 -26.375 5.133 1 88.31 193 LYS A CA 1
ATOM 1557 C C . LYS A 1 193 ? -9.57 -25.281 5.133 1 88.31 193 LYS A C 1
ATOM 1559 O O . LYS A 1 193 ? -9.016 -24.938 4.082 1 88.31 193 LYS A O 1
ATOM 1564 N N . ASP A 1 194 ? -9.211 -24.812 6.281 1 86.5 194 ASP A N 1
ATOM 1565 C CA . ASP A 1 194 ? -8.289 -23.688 6.414 1 86.5 194 ASP A CA 1
ATOM 1566 C C . ASP A 1 194 ? -6.91 -24.047 5.867 1 86.5 194 ASP A C 1
ATOM 1568 O O . ASP A 1 194 ? -6.195 -23.188 5.355 1 86.5 194 ASP A O 1
ATOM 1572 N N . PHE A 1 195 ? -6.555 -25.297 5.957 1 89.44 195 PHE A N 1
ATOM 1573 C CA . PHE A 1 195 ? -5.219 -25.688 5.527 1 89.44 195 PHE A CA 1
ATOM 1574 C C . PHE A 1 195 ? -5.102 -25.641 4.012 1 89.44 195 PHE A C 1
ATOM 1576 O O . PHE A 1 195 ? -4.004 -25.75 3.461 1 89.44 195 PHE A O 1
ATOM 1583 N N . GLN A 1 196 ? -6.242 -25.406 3.273 1 92.19 196 GLN A N 1
ATOM 1584 C CA . GLN A 1 196 ? -6.25 -25.312 1.816 1 92.19 196 GLN A CA 1
ATOM 1585 C C . GLN A 1 196 ? -6.23 -23.859 1.35 1 92.19 196 GLN A C 1
ATOM 1587 O O . GLN A 1 196 ? -6.355 -23.594 0.154 1 92.19 196 GLN A O 1
ATOM 1592 N N . LEU A 1 197 ? -6.043 -22.984 2.307 1 92.25 197 LEU A N 1
ATOM 1593 C CA . LEU A 1 197 ? -6.027 -21.562 1.999 1 92.25 197 LEU A CA 1
ATOM 1594 C C . LEU A 1 197 ? -4.605 -21 2.057 1 92.25 197 LEU A C 1
ATOM 1596 O O . LEU A 1 197 ? -3.719 -21.625 2.652 1 92.25 197 LEU A O 1
ATOM 1600 N N . PRO A 1 198 ? -4.426 -19.859 1.376 1 91.5 198 PRO A N 1
ATOM 1601 C CA . PRO A 1 198 ? -3.109 -19.234 1.483 1 91.5 198 PRO A CA 1
ATOM 1602 C C . PRO A 1 198 ? -2.734 -18.891 2.926 1 91.5 198 PRO A C 1
ATOM 1604 O O . PRO A 1 198 ? -3.588 -18.469 3.705 1 91.5 198 PRO A O 1
ATOM 1607 N N . GLY A 1 199 ? -1.444 -19.109 3.195 1 88.06 199 GLY A N 1
ATOM 1608 C CA . GLY A 1 199 ? -0.946 -18.734 4.508 1 88.06 199 GLY A CA 1
ATOM 1609 C C . GLY A 1 199 ? -0.998 -19.875 5.512 1 88.06 199 GLY A C 1
ATOM 1610 O O . GLY A 1 199 ? -0.387 -19.781 6.578 1 88.06 199 GLY A O 1
ATOM 1611 N N . ALA A 1 200 ? -1.758 -20.922 5.164 1 88.69 200 ALA A N 1
ATOM 1612 C CA . ALA A 1 200 ? -1.826 -22.062 6.074 1 88.69 200 ALA A CA 1
ATOM 1613 C C . ALA A 1 200 ? -0.448 -22.688 6.281 1 88.69 200 ALA A C 1
ATOM 1615 O O . ALA A 1 200 ? 0.324 -22.828 5.328 1 88.69 200 ALA A O 1
ATOM 1616 N N . PRO A 1 201 ? -0.132 -22.969 7.504 1 83.5 201 PRO A N 1
ATOM 1617 C CA . PRO A 1 201 ? 1.175 -23.578 7.758 1 83.5 201 PRO A CA 1
ATOM 1618 C C . PRO A 1 201 ? 1.355 -24.906 7.031 1 83.5 201 PRO A C 1
ATOM 1620 O O . PRO A 1 201 ? 0.403 -25.672 6.902 1 83.5 201 PRO A O 1
ATOM 1623 N N . ARG A 1 202 ? 2.512 -24.953 6.445 1 80.69 202 ARG A N 1
ATOM 1624 C CA . ARG A 1 202 ? 2.961 -26.219 5.867 1 80.69 202 ARG A CA 1
ATOM 1625 C C . ARG A 1 202 ? 4.203 -26.734 6.578 1 80.69 202 ARG A C 1
ATOM 1627 O O . ARG A 1 202 ? 5.328 -26.516 6.121 1 80.69 202 ARG A O 1
ATOM 1634 N N . ASP A 1 203 ? 4.035 -27.453 7.582 1 72.06 203 ASP A N 1
ATOM 1635 C CA . ASP A 1 203 ? 5.09 -27.875 8.5 1 72.06 203 ASP A CA 1
ATOM 1636 C C . ASP A 1 203 ? 6.094 -28.781 7.801 1 72.06 203 ASP A C 1
ATOM 1638 O O . ASP A 1 203 ? 7.301 -28.688 8.031 1 72.06 203 ASP A O 1
ATOM 1642 N N . TYR A 1 204 ? 5.574 -29.625 6.973 1 64.75 204 TYR A N 1
ATOM 1643 C CA . TYR A 1 204 ? 6.449 -30.625 6.395 1 64.75 204 TYR A CA 1
ATOM 1644 C C . TYR A 1 204 ? 7.477 -30 5.465 1 64.75 204 TYR A C 1
ATOM 1646 O O . TYR A 1 204 ? 8.469 -30.641 5.094 1 64.75 204 TYR A O 1
ATOM 1654 N N . ARG A 1 205 ? 7.336 -28.719 5.125 1 65.06 205 ARG A N 1
ATOM 1655 C CA . ARG A 1 205 ? 8.32 -28.062 4.266 1 65.06 205 ARG A CA 1
ATOM 1656 C C . ARG A 1 205 ? 8.727 -26.703 4.836 1 65.06 205 ARG A C 1
ATOM 1658 O O . ARG A 1 205 ? 9.195 -25.844 4.102 1 65.06 205 ARG A O 1
ATOM 1665 N N . ASN A 1 206 ? 8.469 -26.641 6.109 1 60.62 206 ASN A N 1
ATOM 1666 C CA . ASN A 1 206 ? 8.859 -25.453 6.859 1 60.62 206 ASN A CA 1
ATOM 1667 C C . ASN A 1 206 ? 8.406 -24.172 6.164 1 60.62 206 ASN A C 1
ATOM 1669 O O . ASN A 1 206 ? 9.211 -23.266 5.961 1 60.62 206 ASN A O 1
ATOM 1673 N N . GLY A 1 207 ? 7.105 -24.234 5.707 1 76.25 207 GLY A N 1
ATOM 1674 C CA . GLY A 1 207 ? 6.613 -23.062 4.996 1 76.25 207 GLY A CA 1
ATOM 1675 C C . GLY A 1 207 ? 5.113 -22.891 5.121 1 76.25 207 GLY A C 1
ATOM 1676 O O . GLY A 1 207 ? 4.523 -23.219 6.152 1 76.25 207 GLY A O 1
ATOM 1677 N N . VAL A 1 208 ? 4.621 -22.109 4.199 1 83 208 VAL A N 1
ATOM 1678 C CA . VAL A 1 208 ? 3.188 -21.828 4.203 1 83 208 VAL A CA 1
ATOM 1679 C C . VAL A 1 208 ? 2.586 -22.203 2.854 1 83 208 VAL A C 1
ATOM 1681 O O . VAL A 1 208 ? 3.295 -22.266 1.846 1 83 208 VAL A O 1
ATOM 1684 N N . HIS A 1 209 ? 1.346 -22.609 2.869 1 89.5 209 HIS A N 1
ATOM 1685 C CA . HIS A 1 209 ? 0.586 -22.797 1.638 1 89.5 209 HIS A CA 1
ATOM 1686 C C . HIS A 1 209 ? 0.371 -21.469 0.922 1 89.5 209 HIS A C 1
ATOM 1688 O O . HIS A 1 209 ? -0.219 -20.547 1.485 1 89.5 209 HIS A O 1
ATOM 1694 N N . LYS A 1 210 ? 0.831 -21.328 -0.266 1 87.94 210 LYS A N 1
ATOM 1695 C CA . LYS A 1 210 ? 0.852 -20.031 -0.922 1 87.94 210 LYS A CA 1
ATOM 1696 C C . LYS A 1 210 ? -0.406 -19.812 -1.757 1 87.94 210 LYS A C 1
ATOM 1698 O O . LYS A 1 210 ? -0.629 -18.719 -2.281 1 87.94 210 LYS A O 1
ATOM 1703 N N . GLY A 1 211 ? -1.219 -20.828 -1.884 1 93.19 211 GLY A N 1
ATOM 1704 C CA . GLY A 1 211 ? -2.385 -20.703 -2.742 1 93.19 211 GLY A CA 1
ATOM 1705 C C . GLY A 1 211 ? -3.611 -21.406 -2.191 1 93.19 211 GLY A C 1
ATOM 1706 O O . GLY A 1 211 ? -3.727 -21.609 -0.979 1 93.19 211 GLY A O 1
ATOM 1707 N N . LEU A 1 212 ? -4.609 -21.594 -3.135 1 94.19 212 LEU A N 1
ATOM 1708 C CA . LEU A 1 212 ? -5.828 -22.344 -2.871 1 94.19 212 LEU A CA 1
ATOM 1709 C C . LEU A 1 212 ? -5.773 -23.719 -3.541 1 94.19 212 LEU A C 1
ATOM 1711 O O . LEU A 1 212 ? -5.332 -23.828 -4.684 1 94.19 212 LEU A O 1
ATOM 1715 N N . ASP A 1 213 ? -6.156 -24.672 -2.709 1 96.06 213 ASP A N 1
ATOM 1716 C CA . ASP A 1 213 ? -6.359 -25.984 -3.316 1 96.06 213 ASP A CA 1
ATOM 1717 C C . ASP A 1 213 ? -7.84 -26.234 -3.605 1 96.06 213 ASP A C 1
ATOM 1719 O O . ASP A 1 213 ? -8.633 -26.406 -2.682 1 96.06 213 ASP A O 1
ATOM 1723 N N . ILE A 1 214 ? -8.18 -26.25 -4.84 1 95.94 214 ILE A N 1
ATOM 1724 C CA . ILE A 1 214 ? -9.562 -26.438 -5.273 1 95.94 214 ILE A CA 1
ATOM 1725 C C . ILE A 1 214 ? -9.773 -27.875 -5.742 1 95.94 214 ILE A C 1
ATOM 1727 O O . ILE A 1 214 ? -9.219 -28.281 -6.758 1 95.94 214 ILE A O 1
ATOM 1731 N N . TYR A 1 215 ? -10.656 -28.578 -5.023 1 96.75 215 TYR A N 1
ATOM 1732 C CA . TYR A 1 215 ? -10.844 -30 -5.281 1 96.75 215 TYR A CA 1
ATOM 1733 C C . TYR A 1 215 ? -12.211 -30.281 -5.902 1 96.75 215 TYR A C 1
ATOM 1735 O O . TYR A 1 215 ? -12.414 -31.312 -6.539 1 96.75 215 TYR A O 1
ATOM 1743 N N . TYR A 1 216 ? -13.094 -29.297 -5.691 1 95.44 216 TYR A N 1
ATOM 1744 C CA . TYR A 1 216 ? -14.484 -29.656 -5.957 1 95.44 216 TYR A CA 1
ATOM 1745 C C . TYR A 1 216 ? -15.148 -28.609 -6.852 1 95.44 216 TYR A C 1
ATOM 1747 O O . TYR A 1 216 ? -14.75 -27.453 -6.871 1 95.44 216 TYR A O 1
ATOM 1755 N N . LYS A 1 217 ? -16.125 -29.047 -7.555 1 94.69 217 LYS A N 1
ATOM 1756 C CA . LYS A 1 217 ? -17 -28.188 -8.336 1 94.69 217 LYS A CA 1
ATOM 1757 C C . LYS A 1 217 ? -18.469 -28.594 -8.188 1 94.69 217 LYS A C 1
ATOM 1759 O O . LYS A 1 217 ? -18.766 -29.75 -7.918 1 94.69 217 LYS A O 1
ATOM 1764 N N . LYS A 1 218 ? -19.281 -27.625 -8.305 1 92.69 218 LYS A N 1
ATOM 1765 C CA . LYS A 1 218 ? -20.734 -27.844 -8.266 1 92.69 218 LYS A CA 1
ATOM 1766 C C . LYS A 1 218 ? -21.312 -27.922 -9.672 1 92.69 218 LYS A C 1
ATOM 1768 O O . LYS A 1 218 ? -21.109 -27.016 -10.484 1 92.69 218 LYS A O 1
ATOM 1773 N N . GLU A 1 219 ? -22.031 -28.938 -9.867 1 92.5 219 GLU A N 1
ATOM 1774 C CA . GLU A 1 219 ? -22.688 -29.141 -11.164 1 92.5 219 GLU A CA 1
ATOM 1775 C C . GLU A 1 219 ? -23.984 -28.344 -11.242 1 92.5 219 GLU A C 1
ATOM 1777 O O . GLU A 1 219 ? -24.484 -27.844 -10.234 1 92.5 219 GLU A O 1
ATOM 1782 N N . LYS A 1 220 ? -24.531 -28.203 -12.406 1 89.06 220 LYS A N 1
ATOM 1783 C CA . LYS A 1 220 ? -25.75 -27.453 -12.648 1 89.06 220 LYS A CA 1
ATOM 1784 C C . LYS A 1 220 ? -26.922 -28 -11.812 1 89.06 220 LYS A C 1
ATOM 1786 O O . LYS A 1 220 ? -27.781 -27.234 -11.383 1 89.06 220 LYS A O 1
ATOM 1791 N N . ASP A 1 221 ? -26.875 -29.25 -11.578 1 91.12 221 ASP A N 1
ATOM 1792 C CA . ASP A 1 221 ? -27.953 -29.875 -10.82 1 91.12 221 ASP A CA 1
ATOM 1793 C C . ASP A 1 221 ? -27.75 -29.719 -9.32 1 91.12 221 ASP A C 1
ATOM 1795 O O . ASP A 1 221 ? -28.531 -30.219 -8.516 1 91.12 221 ASP A O 1
ATOM 1799 N N . GLY A 1 222 ? -26.641 -29.109 -8.906 1 89.62 222 GLY A N 1
ATOM 1800 C CA . GLY A 1 222 ? -26.391 -28.812 -7.504 1 89.62 222 GLY A CA 1
ATOM 1801 C C . GLY A 1 222 ? -25.438 -29.797 -6.844 1 89.62 222 GLY A C 1
ATOM 1802 O O . GLY A 1 222 ? -24.969 -29.562 -5.734 1 89.62 222 GLY A O 1
ATOM 1803 N N . THR A 1 223 ? -25.172 -30.859 -7.566 1 93.88 223 THR A N 1
ATOM 1804 C CA . THR A 1 223 ? -24.312 -31.891 -6.984 1 93.88 223 THR A CA 1
ATOM 1805 C C . THR A 1 223 ? -22.859 -31.438 -6.977 1 93.88 223 THR A C 1
ATOM 1807 O O . THR A 1 223 ? -22.375 -30.875 -7.961 1 93.88 223 THR A O 1
ATOM 1810 N N . VAL A 1 224 ? -22.234 -31.688 -5.836 1 94.38 224 VAL A N 1
ATOM 1811 C CA . VAL A 1 224 ? -20.812 -31.359 -5.703 1 94.38 224 VAL A CA 1
ATOM 1812 C C . VAL A 1 224 ? -19.969 -32.594 -5.977 1 94.38 224 VAL A C 1
ATOM 1814 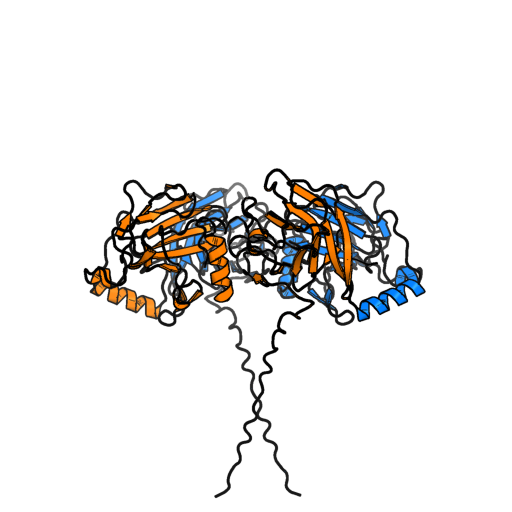O O . VAL A 1 224 ? -20.25 -33.688 -5.461 1 94.38 224 VAL A O 1
ATOM 1817 N N . ARG A 1 225 ? -18.953 -32.469 -6.855 1 95.88 225 ARG A N 1
ATOM 1818 C CA . ARG A 1 225 ? -18.062 -33.594 -7.16 1 95.88 225 ARG A CA 1
ATOM 1819 C C . ARG A 1 225 ? -16.609 -33.125 -7.223 1 95.88 225 ARG A C 1
ATOM 1821 O O . ARG A 1 225 ? -16.344 -31.922 -7.277 1 95.88 225 ARG A O 1
ATOM 1828 N N . ASN A 1 226 ? -15.727 -34.156 -7.215 1 96.44 226 ASN A N 1
ATOM 1829 C CA . ASN A 1 226 ? -14.305 -33.875 -7.391 1 96.44 226 ASN A CA 1
ATOM 1830 C C . ASN A 1 226 ? -14 -33.375 -8.797 1 96.44 226 ASN A C 1
ATOM 1832 O O . ASN A 1 226 ? -14.695 -33.719 -9.75 1 96.44 226 ASN A O 1
ATOM 1836 N N . LEU A 1 227 ? -12.969 -32.594 -8.867 1 97.19 227 LEU A N 1
ATOM 1837 C CA . LEU A 1 227 ? -12.469 -32.188 -10.172 1 97.19 227 LEU A CA 1
ATOM 1838 C C . LEU A 1 227 ? -11.922 -33.406 -10.945 1 97.19 227 LEU A C 1
ATOM 1840 O O . LEU A 1 227 ? -11.398 -34.344 -10.344 1 97.19 227 LEU A O 1
ATOM 1844 N N . LYS A 1 228 ? -12.078 -33.344 -12.281 1 96.81 228 LYS A N 1
ATOM 1845 C CA . LYS A 1 228 ? -11.516 -34.312 -13.211 1 96.81 228 LYS A CA 1
ATOM 1846 C C . LYS A 1 228 ? -10.57 -33.656 -14.203 1 96.81 228 LYS A C 1
ATOM 1848 O O . LYS A 1 228 ? -10.547 -32.438 -14.32 1 96.81 228 LYS A O 1
ATOM 1853 N N . PHE A 1 229 ? -9.828 -34.469 -14.898 1 97.56 229 PHE A N 1
ATOM 1854 C CA . PHE A 1 229 ? -8.828 -33.969 -15.836 1 97.56 229 PHE A CA 1
ATOM 1855 C C . PHE A 1 229 ? -9.484 -33.156 -16.953 1 97.56 229 PHE A C 1
ATOM 1857 O O . PHE A 1 229 ? -8.859 -32.281 -17.547 1 97.56 229 PHE A O 1
ATOM 1864 N N . SER A 1 230 ? -10.727 -33.438 -17.203 1 95.94 230 SER A N 1
ATOM 1865 C CA . SER A 1 230 ? -11.422 -32.812 -18.312 1 95.94 230 SER A CA 1
ATOM 1866 C C . SER A 1 230 ? -12.016 -31.453 -17.891 1 95.94 230 SER A C 1
ATOM 1868 O O . SER A 1 230 ? -12.469 -30.688 -18.75 1 95.94 230 SER A O 1
ATOM 1870 N N . ASP A 1 231 ? -12.016 -31.156 -16.641 1 97.56 231 ASP A N 1
ATOM 1871 C CA . ASP A 1 231 ? -12.633 -29.922 -16.172 1 97.56 231 ASP A CA 1
ATOM 1872 C C . ASP A 1 231 ? -11.82 -28.703 -16.594 1 97.56 231 ASP A C 1
ATOM 1874 O O . ASP A 1 231 ? -10.625 -28.609 -16.297 1 97.56 231 ASP A O 1
ATOM 1878 N N . PRO A 1 232 ? -12.43 -27.75 -17.266 1 97.81 232 PRO A N 1
ATOM 1879 C CA . PRO A 1 232 ? -11.711 -26.578 -17.766 1 97.81 232 PRO A CA 1
ATOM 1880 C C . PRO A 1 232 ? -11.367 -25.578 -16.641 1 97.81 232 PRO A C 1
ATOM 1882 O O . PRO A 1 232 ? -12.094 -25.5 -15.656 1 97.81 232 PRO A O 1
ATOM 1885 N N . LEU A 1 233 ? -10.281 -24.938 -16.797 1 98.5 233 LEU A N 1
ATOM 1886 C CA . LEU A 1 233 ? -9.852 -23.812 -15.977 1 98.5 233 LEU A CA 1
ATOM 1887 C C . LEU A 1 233 ? -9.891 -22.516 -16.781 1 98.5 233 LEU A C 1
ATOM 1889 O O . LEU A 1 233 ? -9.539 -22.484 -17.953 1 98.5 233 LEU A O 1
ATOM 1893 N N . VAL A 1 234 ? -10.312 -21.422 -16.141 1 98.31 234 VAL A N 1
ATOM 1894 C CA . VAL A 1 234 ? -10.508 -20.188 -16.875 1 98.31 234 VAL A CA 1
ATOM 1895 C C . VAL A 1 234 ? -9.664 -19.078 -16.266 1 98.31 234 VAL A C 1
ATOM 1897 O O . VAL A 1 234 ? -9.367 -19.094 -15.07 1 98.31 234 VAL A O 1
ATOM 1900 N N . ALA A 1 235 ? -9.273 -18.141 -17.141 1 98.56 235 ALA A N 1
ATOM 1901 C CA . ALA A 1 235 ? -8.57 -16.953 -16.641 1 98.56 235 ALA A CA 1
ATOM 1902 C C . ALA A 1 235 ? -9.477 -16.109 -15.742 1 98.56 235 ALA A C 1
ATOM 1904 O O . ALA A 1 235 ? -10.602 -15.773 -16.125 1 98.56 235 ALA A O 1
ATOM 1905 N N . PRO A 1 236 ? -8.977 -15.766 -14.539 1 97.5 236 PRO A N 1
ATOM 1906 C CA . PRO A 1 236 ? -9.828 -15.023 -13.609 1 97.5 236 PRO A CA 1
ATOM 1907 C C . PRO A 1 236 ? -10.055 -13.578 -14.039 1 97.5 236 PRO A C 1
ATOM 1909 O O . PRO A 1 236 ? -11 -12.93 -13.594 1 97.5 236 PRO A O 1
ATOM 1912 N N . ALA A 1 237 ? -9.188 -13.008 -14.82 1 97.75 237 ALA A N 1
ATOM 1913 C CA . ALA A 1 237 ? -9.234 -11.656 -15.375 1 97.75 237 ALA A CA 1
ATOM 1914 C C . ALA A 1 237 ? -8.406 -11.555 -16.641 1 97.75 237 ALA A C 1
ATOM 1916 O O . ALA A 1 237 ? -7.676 -12.484 -17 1 97.75 237 ALA A O 1
ATOM 1917 N N . ASP A 1 238 ? -8.602 -10.438 -17.359 1 97.94 238 ASP A N 1
ATOM 1918 C CA . ASP A 1 238 ? -7.727 -10.18 -18.5 1 97.94 238 ASP A CA 1
ATOM 1919 C C . ASP A 1 238 ? -6.258 -10.195 -18.078 1 97.94 238 ASP A C 1
ATOM 1921 O O . ASP A 1 238 ? -5.93 -9.828 -16.938 1 97.94 238 ASP A O 1
ATOM 1925 N N . GLY A 1 239 ? -5.434 -10.734 -18.938 1 97.44 239 GLY A N 1
ATOM 1926 C CA . GLY A 1 239 ? -4.023 -10.711 -18.578 1 97.44 239 GLY A CA 1
ATOM 1927 C C . GLY A 1 239 ? -3.129 -11.242 -19.688 1 97.44 239 GLY A C 1
ATOM 1928 O O . GLY A 1 239 ? -3.592 -11.492 -20.797 1 97.44 239 GLY A O 1
ATOM 1929 N N . THR A 1 240 ? -1.896 -11.25 -19.406 1 96.19 240 THR A N 1
ATOM 1930 C CA . THR A 1 240 ? -0.865 -11.781 -20.297 1 96.19 240 THR A CA 1
ATOM 1931 C C . THR A 1 240 ? -0.166 -12.977 -19.656 1 96.19 240 THR A C 1
ATOM 1933 O O . THR A 1 240 ? 0.249 -12.914 -18.484 1 96.19 240 THR A O 1
ATOM 1936 N N . ILE A 1 241 ? -0.071 -14.062 -20.406 1 96 241 ILE A N 1
ATOM 1937 C CA . ILE A 1 241 ? 0.618 -15.25 -19.906 1 96 241 ILE A CA 1
ATOM 1938 C C . ILE A 1 241 ? 2.115 -14.977 -19.812 1 96 241 ILE A C 1
ATOM 1940 O O . ILE A 1 241 ? 2.738 -14.531 -20.781 1 96 241 ILE A O 1
ATOM 1944 N N . VAL A 1 242 ? 2.65 -15.234 -18.641 1 91.88 242 VAL A N 1
ATOM 1945 C CA . VAL A 1 242 ? 4.07 -14.945 -18.438 1 91.88 242 VAL A CA 1
ATOM 1946 C C . VAL A 1 242 ? 4.836 -16.25 -18.25 1 91.88 242 VAL A C 1
ATOM 1948 O O . VAL A 1 242 ? 6.066 -16.266 -18.25 1 91.88 242 VAL A O 1
ATOM 1951 N N . ARG A 1 243 ? 4.141 -17.328 -18.094 1 90.75 243 ARG A N 1
ATOM 1952 C CA . ARG A 1 243 ? 4.688 -18.688 -18.062 1 90.75 243 ARG A CA 1
ATOM 1953 C C . ARG A 1 243 ? 3.672 -19.688 -18.594 1 90.75 243 ARG A C 1
ATOM 1955 O O . ARG A 1 243 ? 2.482 -19.609 -18.281 1 90.75 243 ARG A O 1
ATOM 1962 N N . ALA A 1 244 ? 4.074 -20.5 -19.438 1 93.62 244 ALA A N 1
ATOM 1963 C CA . ALA A 1 244 ? 3.297 -21.641 -19.938 1 93.62 244 ALA A CA 1
ATOM 1964 C C . ALA A 1 244 ? 4.188 -22.859 -20.156 1 93.62 244 ALA A C 1
ATOM 1966 O O . ALA A 1 244 ? 5.086 -22.828 -21 1 93.62 244 ALA A O 1
ATOM 1967 N N . ASP A 1 245 ? 3.896 -23.859 -19.438 1 92.44 245 ASP A N 1
ATOM 1968 C CA . ASP A 1 245 ? 4.719 -25.062 -19.562 1 92.44 245 ASP A CA 1
ATOM 1969 C C . ASP A 1 245 ? 4.172 -26 -20.625 1 92.44 245 ASP A C 1
ATOM 1971 O O . ASP A 1 245 ? 3.771 -27.125 -20.328 1 92.44 245 ASP A O 1
ATOM 1975 N N . VAL A 1 246 ? 4.344 -25.547 -21.875 1 91.88 246 VAL A N 1
ATOM 1976 C CA . VAL A 1 246 ? 3.803 -26.297 -23.016 1 91.88 246 VAL A CA 1
ATOM 1977 C C . VAL A 1 246 ? 4.598 -27.578 -23.219 1 91.88 246 VAL A C 1
ATOM 1979 O O . VAL A 1 246 ? 4.047 -28.594 -23.641 1 91.88 246 VAL A O 1
ATOM 1982 N N . GLU A 1 247 ? 5.898 -27.609 -22.938 1 89.31 247 GLU A N 1
ATOM 1983 C CA . GLU A 1 247 ? 6.762 -28.766 -23.109 1 89.31 247 GLU A CA 1
ATOM 1984 C C . GLU A 1 247 ? 7.004 -29.484 -21.781 1 89.31 247 GLU A C 1
ATOM 1986 O O . GLU A 1 247 ? 8.086 -30.031 -21.562 1 89.31 247 GLU A O 1
ATOM 1991 N N . TYR A 1 248 ? 6.047 -29.594 -21.031 1 91.25 248 TYR A N 1
ATOM 1992 C CA . TYR A 1 248 ? 6.133 -30.234 -19.719 1 91.25 248 TYR A CA 1
ATOM 1993 C C . TYR A 1 248 ? 6.367 -31.734 -19.859 1 91.25 248 TYR A C 1
ATOM 1995 O O . TYR A 1 248 ? 5.766 -32.375 -20.719 1 91.25 248 TYR A O 1
ATOM 2003 N N . SER A 1 249 ? 7.328 -32.281 -19.047 1 90.62 249 SER A N 1
ATOM 2004 C CA . SER A 1 249 ? 7.559 -33.719 -18.938 1 90.62 249 SER A CA 1
ATOM 2005 C C . SER A 1 249 ? 7.355 -34.219 -17.516 1 90.62 249 SER A C 1
ATOM 2007 O O . SER A 1 249 ? 7.934 -33.688 -16.578 1 90.62 249 SER A O 1
ATOM 2009 N N . PRO A 1 250 ? 6.57 -35.281 -17.297 1 91.69 250 PRO A N 1
ATOM 2010 C CA . PRO A 1 250 ? 6.316 -35.781 -15.945 1 91.69 250 PRO A CA 1
ATOM 2011 C C . PRO A 1 250 ? 7.57 -36.344 -15.281 1 91.69 250 PRO A C 1
ATOM 2013 O O . PRO A 1 250 ? 8.461 -36.875 -15.961 1 91.69 250 PRO A O 1
ATOM 2016 N N . MET A 1 251 ? 7.57 -36.25 -14.023 1 90.25 251 MET A N 1
ATOM 2017 C CA . MET A 1 251 ? 8.617 -36.938 -13.266 1 90.25 251 MET A CA 1
ATOM 2018 C C . MET A 1 251 ? 8.312 -38.406 -13.125 1 90.25 251 MET A C 1
ATOM 2020 O O . MET A 1 251 ? 7.152 -38.812 -12.969 1 90.25 251 MET A O 1
ATOM 2024 N N . THR A 1 252 ? 9.438 -39.188 -13.109 1 92.56 252 THR A N 1
ATOM 2025 C CA . THR A 1 252 ? 9.289 -40.594 -12.695 1 92.56 252 THR A CA 1
ATOM 2026 C C . THR A 1 252 ? 9.156 -40.688 -11.18 1 92.56 252 THR A C 1
ATOM 2028 O O . THR A 1 252 ? 9.453 -39.719 -10.461 1 92.56 252 THR A O 1
ATOM 2031 N N . LEU A 1 253 ? 8.688 -41.812 -10.781 1 93.5 253 LEU A N 1
ATOM 2032 C CA . LEU A 1 253 ? 8.5 -42 -9.344 1 93.5 253 LEU A CA 1
ATOM 2033 C C . LEU A 1 253 ? 9.812 -41.812 -8.594 1 93.5 253 LEU A C 1
ATOM 2035 O O . LEU A 1 253 ? 9.859 -41.094 -7.586 1 93.5 253 LEU A O 1
ATOM 2039 N N . PRO A 1 254 ? 10.977 -42.375 -9.07 1 93.5 254 PRO A N 1
ATOM 2040 C CA . PRO A 1 254 ? 12.242 -42.125 -8.375 1 93.5 254 PRO A CA 1
ATOM 2041 C C . PRO A 1 254 ? 12.641 -40.656 -8.383 1 93.5 254 PRO A C 1
ATOM 2043 O O . PRO A 1 254 ? 13.188 -40.156 -7.395 1 93.5 254 PRO A O 1
ATOM 2046 N N . GLU A 1 255 ? 12.383 -40 -9.461 1 89.12 255 GLU A N 1
ATOM 2047 C CA . GLU A 1 255 ? 12.68 -38.594 -9.547 1 89.12 255 GLU A CA 1
ATOM 2048 C C . GLU A 1 255 ? 11.867 -37.781 -8.531 1 89.12 255 GLU A C 1
ATOM 2050 O O . GLU A 1 255 ? 12.406 -36.906 -7.844 1 89.12 255 GLU A O 1
ATOM 2055 N N . TYR A 1 256 ? 10.609 -38.062 -8.492 1 90.25 256 TYR A N 1
ATOM 2056 C CA . TYR A 1 256 ? 9.727 -37.375 -7.547 1 90.25 256 TYR A CA 1
ATOM 2057 C C . TYR A 1 256 ? 10.219 -37.562 -6.113 1 90.25 256 TYR A C 1
ATOM 2059 O O . TYR A 1 256 ? 10.273 -36.594 -5.344 1 90.25 256 TYR A O 1
ATOM 2067 N N . GLN A 1 257 ? 10.531 -38.781 -5.738 1 88.44 257 GLN A N 1
ATOM 2068 C CA . GLN A 1 257 ? 11 -39.094 -4.395 1 88.44 257 GLN A CA 1
ATOM 2069 C C . GLN A 1 257 ? 12.297 -38.344 -4.074 1 88.44 257 GLN A C 1
ATOM 2071 O O . GLN A 1 257 ? 12.477 -37.844 -2.963 1 88.44 257 GLN A O 1
ATOM 2076 N N . TYR A 1 258 ? 13.141 -38.219 -5.043 1 85.69 258 TYR A N 1
ATOM 2077 C CA . TYR A 1 258 ? 14.391 -37.5 -4.863 1 85.69 258 TYR A CA 1
ATOM 2078 C C . TYR A 1 258 ? 14.141 -36.031 -4.582 1 85.69 258 TYR A C 1
ATOM 2080 O O . TYR A 1 258 ? 14.625 -35.5 -3.588 1 85.69 258 TYR A O 1
ATOM 2088 N N . HIS A 1 259 ? 13.359 -35.469 -5.484 1 81.88 259 HIS A N 1
ATOM 2089 C CA . HIS A 1 259 ? 13.109 -34.031 -5.344 1 81.88 259 HIS A CA 1
ATOM 2090 C C . HIS A 1 259 ? 12.312 -33.75 -4.074 1 81.88 259 HIS A C 1
ATOM 2092 O O . HIS A 1 259 ? 12.508 -32.688 -3.445 1 81.88 259 HIS A O 1
ATOM 2098 N N . SER A 1 260 ? 11.414 -34.562 -3.74 1 81.62 260 SER A N 1
ATOM 2099 C CA . SER A 1 260 ? 10.656 -34.438 -2.504 1 81.62 260 SER A CA 1
ATOM 2100 C C . SER A 1 260 ? 11.57 -34.438 -1.286 1 81.62 260 SER A C 1
ATOM 2102 O O . SER A 1 260 ? 11.391 -33.625 -0.36 1 81.62 260 SER A O 1
ATOM 2104 N N . SER A 1 261 ? 12.539 -35.281 -1.274 1 80.19 261 SER A N 1
ATOM 2105 C CA . SER A 1 261 ? 13.492 -35.344 -0.173 1 80.19 261 SER A CA 1
ATOM 2106 C C . SER A 1 261 ? 14.344 -34.094 -0.095 1 80.19 261 SER A C 1
ATOM 2108 O O . SER A 1 261 ? 14.648 -33.594 0.997 1 80.19 261 SER A O 1
ATOM 2110 N N . GLN A 1 262 ? 14.711 -33.562 -1.248 1 74 262 GLN A N 1
ATOM 2111 C CA . GLN A 1 262 ? 15.5 -32.344 -1.285 1 74 262 GLN A CA 1
ATOM 2112 C C . GLN A 1 262 ? 14.695 -31.156 -0.759 1 74 262 GLN A C 1
ATOM 2114 O O . GLN A 1 262 ? 15.227 -30.312 -0.046 1 74 262 GLN A O 1
ATOM 2119 N N . ALA A 1 263 ? 13.453 -31.172 -1.169 1 73.75 263 ALA A N 1
ATOM 2120 C CA . ALA A 1 263 ? 12.57 -30.094 -0.747 1 73.75 263 ALA A CA 1
ATOM 2121 C C . ALA A 1 263 ? 12.367 -30.109 0.765 1 73.75 263 ALA A C 1
ATOM 2123 O O . ALA A 1 263 ? 12.234 -29.047 1.391 1 73.75 263 ALA A O 1
ATOM 2124 N N . GLN A 1 264 ? 12.297 -31.203 1.334 1 72.88 264 GLN A N 1
ATOM 2125 C CA . GLN A 1 264 ? 12.133 -31.328 2.779 1 72.88 264 GLN A CA 1
ATOM 2126 C C . GLN A 1 264 ? 13.336 -30.766 3.52 1 72.88 264 GLN A C 1
ATOM 2128 O O . GLN A 1 264 ? 13.203 -30.203 4.609 1 72.88 264 GLN A O 1
ATOM 2133 N N . LYS A 1 265 ? 14.43 -30.844 2.844 1 67.94 265 LYS A N 1
ATOM 2134 C CA . LYS A 1 265 ? 15.672 -30.375 3.461 1 67.94 265 LYS A CA 1
ATOM 2135 C C . LYS A 1 265 ? 15.859 -28.875 3.252 1 67.94 265 LYS A C 1
ATOM 2137 O O . LYS A 1 265 ? 16.234 -28.156 4.18 1 67.94 265 LYS A O 1
ATOM 2142 N N . ASN A 1 266 ? 15.539 -28.484 1.975 1 64.56 266 ASN A N 1
ATOM 2143 C CA . ASN A 1 266 ? 15.961 -27.141 1.586 1 64.56 266 ASN A CA 1
ATOM 2144 C C . ASN A 1 266 ? 14.766 -26.219 1.36 1 64.56 266 ASN A C 1
ATOM 2146 O O . ASN A 1 266 ? 14.93 -25.016 1.146 1 64.56 266 ASN A O 1
ATOM 2150 N N . GLY A 1 267 ? 13.656 -26.688 1.446 1 65.56 267 GLY A N 1
ATOM 2151 C CA . GLY A 1 267 ? 12.469 -25.938 1.069 1 65.56 267 GLY A CA 1
ATOM 2152 C C . GLY A 1 267 ? 12.211 -25.953 -0.425 1 65.56 267 GLY A C 1
ATOM 2153 O O . GLY A 1 267 ? 13.055 -26.375 -1.207 1 65.56 267 GLY A O 1
ATOM 2154 N N . VAL A 1 268 ? 10.992 -25.594 -0.776 1 58.59 268 VAL A N 1
ATOM 2155 C CA . VAL A 1 268 ? 10.609 -25.547 -2.184 1 58.59 268 VAL A CA 1
ATOM 2156 C C . VAL A 1 268 ? 10.914 -24.172 -2.768 1 58.59 268 VAL A C 1
ATOM 2158 O O . VAL A 1 268 ? 10.711 -23.156 -2.105 1 58.59 268 VAL A O 1
ATOM 2161 N N . THR A 1 269 ? 11.711 -24.172 -3.924 1 61.09 269 THR A N 1
ATOM 2162 C CA . THR A 1 269 ? 11.977 -22.922 -4.621 1 61.09 269 THR A CA 1
ATOM 2163 C C . THR A 1 269 ? 11.57 -23.016 -6.086 1 61.09 269 THR A C 1
ATOM 2165 O O . THR A 1 269 ? 11.531 -24.109 -6.656 1 61.09 269 THR A O 1
ATOM 2168 N N . TYR A 1 270 ? 11.023 -21.938 -6.625 1 58.19 270 TYR A N 1
ATOM 2169 C CA . TYR A 1 270 ? 10.695 -21.891 -8.047 1 58.19 270 TYR A CA 1
ATOM 2170 C C . TYR A 1 270 ? 11.961 -21.781 -8.891 1 58.19 270 TYR A C 1
ATOM 2172 O O . TYR A 1 270 ? 11.891 -21.688 -10.117 1 58.19 270 TYR A O 1
ATOM 2180 N N . VAL A 1 271 ? 13.016 -21.844 -8.289 1 51.16 271 VAL A N 1
ATOM 2181 C CA . VAL A 1 271 ? 14.273 -21.812 -9.023 1 51.16 271 VAL A CA 1
ATOM 2182 C C . VAL A 1 271 ? 14.555 -23.188 -9.633 1 51.16 271 VAL A C 1
ATOM 2184 O O . VAL A 1 271 ? 15.094 -23.281 -10.734 1 51.16 271 VAL A O 1
ATOM 2187 N N . GLU A 1 272 ? 14.195 -24.172 -8.883 1 57.34 272 GLU A N 1
ATOM 2188 C CA . GLU A 1 272 ? 14.352 -25.547 -9.352 1 57.34 272 GLU A CA 1
ATOM 2189 C C . GLU A 1 272 ? 13 -26.156 -9.719 1 57.34 272 GLU A C 1
ATOM 2191 O O . GLU A 1 272 ? 11.969 -25.484 -9.664 1 57.34 272 GLU A O 1
ATOM 2196 N N . LYS A 1 273 ? 13.109 -27.453 -10.078 1 59.41 273 LYS A N 1
ATOM 2197 C CA . LYS A 1 273 ? 11.883 -28.188 -10.352 1 59.41 273 LYS A CA 1
ATOM 2198 C C . LYS A 1 273 ? 10.883 -28.031 -9.219 1 59.41 273 LYS A C 1
ATOM 2200 O O . LYS A 1 273 ? 11.164 -28.406 -8.078 1 59.41 273 LYS A O 1
ATOM 2205 N N . ASP A 1 274 ? 9.883 -27.078 -9.523 1 67.06 274 ASP A N 1
ATOM 2206 C CA . ASP A 1 274 ? 8.867 -26.953 -8.477 1 67.06 274 ASP A CA 1
ATOM 2207 C C . ASP A 1 274 ? 7.812 -28.047 -8.602 1 67.06 274 ASP A C 1
ATOM 2209 O O . ASP A 1 274 ? 7.789 -28.781 -9.594 1 67.06 274 ASP A O 1
ATOM 2213 N N . PHE A 1 275 ? 7.211 -28.516 -7.535 1 80.25 275 PHE A N 1
ATOM 2214 C CA . PHE A 1 275 ? 6.172 -29.547 -7.465 1 80.25 275 PHE A CA 1
ATOM 2215 C C . PHE A 1 275 ? 4.852 -29.016 -8.016 1 80.25 275 PHE A C 1
ATOM 2217 O O . PHE A 1 275 ? 3.793 -29.578 -7.762 1 80.25 275 PHE A O 1
ATOM 2224 N N . GLY A 1 276 ? 5.027 -27.906 -8.859 1 89.5 276 GLY A N 1
ATOM 2225 C CA . GLY A 1 276 ? 3.818 -27.297 -9.391 1 89.5 276 GLY A CA 1
ATOM 2226 C C . GLY A 1 276 ? 3.348 -27.938 -10.68 1 89.5 276 GLY A C 1
ATOM 2227 O O . GLY A 1 276 ? 2.234 -27.672 -11.141 1 89.5 276 GLY A O 1
ATOM 2228 N N . GLY A 1 277 ? 4.203 -28.891 -11.273 1 93.56 277 GLY A N 1
ATOM 2229 C CA . GLY A 1 277 ? 3.824 -29.562 -12.508 1 93.56 277 GLY A CA 1
ATOM 2230 C C . GLY A 1 277 ? 3.674 -28.609 -13.68 1 93.56 277 GLY A C 1
ATOM 2231 O O . GLY A 1 277 ? 4.488 -27.703 -13.859 1 93.56 277 GLY A O 1
ATOM 2232 N N . ARG A 1 278 ? 2.787 -28.953 -14.578 1 94.69 278 ARG A N 1
ATOM 2233 C CA . ARG A 1 278 ? 2.455 -28.078 -15.703 1 94.69 278 ARG A CA 1
ATOM 2234 C C . ARG A 1 278 ? 1.748 -26.828 -15.227 1 94.69 278 ARG A C 1
ATOM 2236 O O . ARG A 1 278 ? 0.7 -26.891 -14.586 1 94.69 278 ARG A O 1
ATOM 2243 N N . GLN A 1 279 ? 2.387 -25.688 -15.586 1 95 279 GLN A N 1
ATOM 2244 C CA . GLN A 1 279 ? 1.882 -24.453 -15.008 1 95 279 GLN A CA 1
ATOM 2245 C C . GLN A 1 279 ? 1.568 -23.422 -16.094 1 95 279 GLN A C 1
ATOM 2247 O O . GLN A 1 279 ? 2.154 -23.453 -17.172 1 95 279 GLN A O 1
ATOM 2252 N N . ILE A 1 280 ? 0.64 -22.531 -15.75 1 96 280 ILE A N 1
ATOM 2253 C CA . ILE A 1 280 ? 0.387 -21.266 -16.438 1 96 280 ILE A CA 1
ATOM 2254 C C . ILE A 1 280 ? 0.342 -20.125 -15.43 1 96 280 ILE A C 1
ATOM 2256 O O . ILE A 1 280 ? -0.318 -20.234 -14.398 1 96 280 ILE A O 1
ATOM 2260 N N . TRP A 1 281 ? 1.108 -19.125 -15.711 1 94.94 281 TRP A N 1
ATOM 2261 C CA . TRP A 1 281 ? 1.066 -17.906 -14.914 1 94.94 281 TRP A CA 1
ATOM 2262 C C . TRP A 1 281 ? 0.536 -16.734 -15.742 1 94.94 281 TRP A C 1
ATOM 2264 O O . TRP A 1 281 ? 0.903 -16.578 -16.906 1 94.94 281 TRP A O 1
ATOM 2274 N N . ILE A 1 282 ? -0.312 -15.977 -15.141 1 96.31 282 ILE A N 1
ATOM 2275 C CA . ILE A 1 282 ? -0.935 -14.859 -15.852 1 96.31 282 ILE A CA 1
ATOM 2276 C C . ILE A 1 282 ? -0.706 -13.562 -15.078 1 96.31 282 ILE A C 1
ATOM 2278 O O . ILE A 1 282 ? -0.988 -13.484 -13.883 1 96.31 282 ILE A O 1
ATOM 2282 N N . ASP A 1 283 ? -0.168 -12.586 -15.773 1 94.25 283 ASP A N 1
ATOM 2283 C CA . ASP A 1 283 ? -0.056 -11.227 -15.266 1 94.25 283 ASP A CA 1
ATOM 2284 C C . ASP A 1 283 ? -1.324 -10.43 -15.547 1 94.25 283 ASP A C 1
ATOM 2286 O O . ASP A 1 283 ? -1.665 -10.188 -16.703 1 94.25 283 ASP A O 1
ATOM 2290 N N . HIS A 1 284 ? -1.969 -9.945 -14.523 1 95.88 284 HIS A N 1
ATOM 2291 C CA . HIS A 1 284 ? -3.229 -9.234 -14.703 1 95.88 284 HIS A CA 1
ATOM 2292 C C . HIS A 1 284 ? -3.023 -7.727 -14.609 1 95.88 284 HIS A C 1
ATOM 2294 O O . HIS A 1 284 ? -3.986 -6.957 -14.68 1 95.88 284 HIS A O 1
ATOM 2300 N N . GLY A 1 285 ? -1.772 -7.379 -14.43 1 90.62 285 GLY A N 1
ATOM 2301 C CA . GLY A 1 285 ? -1.503 -5.965 -14.227 1 90.62 285 GLY A CA 1
ATOM 2302 C C . GLY A 1 285 ? -1.708 -5.523 -12.789 1 90.62 285 GLY A C 1
ATOM 2303 O O . GLY A 1 285 ? -2.195 -6.293 -11.961 1 90.62 285 GLY A O 1
ATOM 2304 N N . ASN A 1 286 ? -1.16 -4.277 -12.438 1 88.25 286 ASN A N 1
ATOM 2305 C CA . ASN A 1 286 ? -1.329 -3.652 -11.133 1 88.25 286 ASN A CA 1
ATOM 2306 C C . ASN A 1 286 ? -0.749 -4.52 -10.016 1 88.25 286 ASN A C 1
ATOM 2308 O O . ASN A 1 286 ? -1.318 -4.602 -8.93 1 88.25 286 ASN A O 1
ATOM 2312 N N . GLY A 1 287 ? 0.233 -5.316 -10.352 1 87.56 287 GLY A N 1
ATOM 2313 C CA . GLY A 1 287 ? 0.957 -6.086 -9.352 1 87.56 287 GLY A CA 1
ATOM 2314 C C . GLY A 1 287 ? 0.299 -7.414 -9.031 1 87.56 287 GLY A C 1
ATOM 2315 O O . GLY A 1 287 ? 0.732 -8.125 -8.125 1 87.56 287 GLY A O 1
ATOM 2316 N N . VAL A 1 288 ? -0.747 -7.793 -9.789 1 93.19 288 VAL A N 1
ATOM 2317 C CA . VAL A 1 288 ? -1.483 -9.016 -9.484 1 93.19 288 VAL A CA 1
ATOM 2318 C C . VAL A 1 288 ? -1.14 -10.094 -10.516 1 93.19 288 VAL A C 1
ATOM 2320 O O . VAL A 1 288 ? -1.212 -9.852 -11.719 1 93.19 288 VAL A O 1
ATOM 2323 N N . MET A 1 289 ? -0.731 -11.219 -10.023 1 94.19 289 MET A N 1
ATOM 2324 C CA . MET A 1 289 ? -0.416 -12.383 -10.852 1 94.19 289 MET A CA 1
ATOM 2325 C C . MET A 1 289 ? -1.061 -13.641 -10.281 1 94.19 289 MET A C 1
ATOM 2327 O O . MET A 1 289 ? -1.147 -13.805 -9.062 1 94.19 289 MET A O 1
ATOM 2331 N N . THR A 1 290 ? -1.507 -14.453 -11.172 1 96.31 290 THR A N 1
ATOM 2332 C CA . THR A 1 290 ? -2.051 -15.734 -10.734 1 96.31 290 THR A CA 1
ATOM 2333 C C . THR A 1 290 ? -1.271 -16.891 -11.352 1 96.31 290 THR A C 1
ATOM 2335 O O . THR A 1 290 ? -0.694 -16.75 -12.438 1 96.31 290 THR A O 1
ATOM 2338 N N . SER A 1 291 ? -1.219 -17.969 -10.664 1 95.25 291 SER A N 1
ATOM 2339 C CA . SER A 1 291 ? -0.561 -19.172 -11.172 1 95.25 291 SER A CA 1
ATOM 2340 C C . SER A 1 291 ? -1.467 -20.391 -11.047 1 95.25 291 SER A C 1
ATOM 2342 O O . SER A 1 291 ? -2.127 -20.578 -10.023 1 95.25 291 SER A O 1
ATOM 2344 N N . PHE A 1 292 ? -1.555 -21.109 -12.125 1 97.44 292 PHE A N 1
ATOM 2345 C CA . PHE A 1 292 ? -2.244 -22.391 -12.211 1 97.44 292 PHE A CA 1
ATOM 2346 C C . PHE A 1 292 ? -1.251 -23.531 -12.172 1 97.44 292 PHE A C 1
ATOM 2348 O O . PHE A 1 292 ? -0.346 -23.625 -13 1 97.44 292 PHE A O 1
ATOM 2355 N N . ASN A 1 293 ? -1.478 -24.406 -11.219 1 96 293 ASN A N 1
ATOM 2356 C CA . ASN A 1 293 ? -0.55 -25.531 -11.07 1 96 293 ASN A CA 1
ATOM 2357 C C . ASN A 1 293 ? -1.25 -26.875 -11.281 1 96 293 ASN A C 1
ATOM 2359 O O . ASN A 1 293 ? -2.479 -26.938 -11.25 1 96 293 ASN A O 1
ATOM 2363 N N . HIS A 1 294 ? -0.523 -27.891 -11.586 1 97.19 294 HIS A N 1
ATOM 2364 C CA . HIS A 1 294 ? -0.937 -29.281 -11.719 1 97.19 294 HIS A CA 1
ATOM 2365 C C . HIS A 1 294 ? -1.844 -29.484 -12.93 1 97.19 294 HIS A C 1
ATOM 2367 O O . HIS A 1 294 ? -2.689 -30.375 -12.945 1 97.19 294 HIS A O 1
ATOM 2373 N N . LEU A 1 295 ? -1.701 -28.672 -13.914 1 97.88 295 LEU A N 1
ATOM 2374 C CA . LEU A 1 295 ? -2.586 -28.766 -15.07 1 97.88 295 LEU A CA 1
ATOM 2375 C C . LEU A 1 295 ? -2.381 -30.078 -15.805 1 97.88 295 LEU A C 1
ATOM 2377 O O . LEU A 1 295 ? -1.26 -30.594 -15.875 1 97.88 295 LEU A O 1
ATOM 2381 N N . SER A 1 296 ? -3.473 -30.594 -16.359 1 97.31 296 SER A N 1
ATOM 2382 C CA . SER A 1 296 ? -3.391 -31.75 -17.234 1 97.31 296 SER A CA 1
ATOM 2383 C C . SER A 1 296 ? -3.037 -31.344 -18.656 1 97.31 296 SER A C 1
ATOM 2385 O O . SER A 1 296 ? -2.369 -32.094 -19.391 1 97.31 296 SER A O 1
ATOM 2387 N N . SER A 1 297 ? -3.514 -30.156 -18.969 1 96.88 297 SER A N 1
ATOM 2388 C CA . SER A 1 297 ? -3.252 -29.641 -20.312 1 96.88 297 SER A CA 1
ATOM 2389 C C . SER A 1 297 ? -3.279 -28.125 -20.344 1 96.88 297 SER A C 1
ATOM 2391 O O . SER A 1 297 ? -3.793 -27.484 -19.406 1 96.88 297 SER A O 1
ATOM 2393 N N . ILE A 1 298 ? -2.623 -27.578 -21.297 1 97.88 298 ILE A N 1
ATOM 2394 C CA . ILE A 1 298 ? -2.701 -26.156 -21.656 1 97.88 298 ILE A CA 1
ATOM 2395 C C . ILE A 1 298 ? -3.396 -26 -23 1 97.88 298 ILE A C 1
ATOM 2397 O O . ILE A 1 298 ? -3.125 -26.75 -23.938 1 97.88 298 ILE A O 1
ATOM 2401 N N . LYS A 1 299 ? -4.34 -25.125 -23.047 1 97.69 299 LYS A N 1
ATOM 2402 C CA . LYS A 1 299 ? -5.062 -24.891 -24.297 1 97.69 299 LYS A CA 1
ATOM 2403 C C . LYS A 1 299 ? -4.098 -24.641 -25.438 1 97.69 299 LYS A C 1
ATOM 2405 O O . LYS A 1 299 ? -3.141 -23.875 -25.297 1 97.69 299 LYS A O 1
ATOM 2410 N N . ALA A 1 300 ? -4.395 -25.203 -26.562 1 95.62 300 ALA A N 1
ATOM 2411 C CA . ALA A 1 300 ? -3.539 -25.078 -27.75 1 95.62 300 ALA A CA 1
ATOM 2412 C C . ALA A 1 300 ? -3.387 -23.625 -28.172 1 95.62 300 ALA A C 1
ATOM 2414 O O . ALA A 1 300 ? -4.359 -22.859 -28.156 1 95.62 300 ALA A O 1
ATOM 2415 N N . GLY A 1 301 ? -2.213 -23.266 -28.438 1 95.69 301 GLY A N 1
ATOM 2416 C CA . GLY A 1 301 ? -1.956 -21.922 -28.938 1 95.69 301 GLY A CA 1
ATOM 2417 C C . GLY A 1 301 ? -1.495 -20.969 -27.859 1 95.69 301 GLY A C 1
ATOM 2418 O O . GLY A 1 301 ? -0.921 -19.922 -28.156 1 95.69 301 GLY A O 1
ATOM 2419 N N . LEU A 1 302 ? -1.813 -21.297 -26.656 1 97.12 302 LEU A N 1
ATOM 2420 C CA . LEU A 1 302 ? -1.387 -20.422 -25.578 1 97.12 302 LEU A CA 1
ATOM 2421 C C . LEU A 1 302 ? 0.096 -20.609 -25.266 1 97.12 302 LEU A C 1
ATOM 2423 O O . LEU A 1 302 ? 0.587 -21.734 -25.234 1 97.12 302 LEU A O 1
ATOM 2427 N N . LYS A 1 303 ? 0.81 -19.547 -25.219 1 95.56 303 LYS A N 1
ATOM 2428 C CA . LYS A 1 303 ? 2.23 -19.5 -24.891 1 95.56 303 LYS A CA 1
ATOM 2429 C C . LYS A 1 303 ? 2.582 -18.203 -24.156 1 95.56 303 LYS A C 1
ATOM 2431 O O . LYS A 1 303 ? 1.73 -17.328 -24 1 95.56 303 LYS A O 1
ATOM 2436 N N . GLU A 1 304 ? 3.758 -18.203 -23.641 1 92.44 304 GLU A N 1
ATOM 2437 C CA . GLU A 1 304 ? 4.211 -16.953 -23.031 1 92.44 304 GLU A CA 1
ATOM 2438 C C . GLU A 1 304 ? 4 -15.773 -23.969 1 92.44 304 GLU A C 1
ATOM 2440 O O . GLU A 1 304 ? 4.285 -15.867 -25.172 1 92.44 304 GLU A O 1
ATOM 2445 N N . GLY A 1 305 ? 3.428 -14.734 -23.422 1 93.81 305 GLY A N 1
ATOM 2446 C CA . GLY A 1 305 ? 3.15 -13.555 -24.219 1 93.81 305 GLY A CA 1
ATOM 2447 C C . GLY A 1 305 ? 1.717 -13.492 -24.719 1 93.81 305 GLY A C 1
ATOM 2448 O O . GLY A 1 305 ? 1.238 -12.43 -25.109 1 93.81 305 GLY A O 1
ATOM 2449 N N . SER A 1 306 ? 1.027 -14.664 -24.75 1 97.44 306 SER A N 1
ATOM 2450 C CA . SER A 1 306 ? -0.367 -14.688 -25.188 1 97.44 306 SER A CA 1
ATOM 2451 C C . SER A 1 306 ? -1.245 -13.852 -24.25 1 97.44 306 SER A C 1
ATOM 2453 O O . SER A 1 306 ? -1.067 -13.875 -23.031 1 97.44 306 SER A O 1
ATOM 2455 N N . ARG A 1 307 ? -2.152 -13.086 -24.875 1 97.56 307 ARG A N 1
ATOM 2456 C CA . ARG A 1 307 ? -3.168 -12.367 -24.109 1 97.56 307 ARG A CA 1
ATOM 2457 C C . ARG A 1 307 ? -4.414 -13.227 -23.922 1 97.56 307 ARG A C 1
ATOM 2459 O O . ARG A 1 307 ? -4.816 -13.953 -24.828 1 97.56 307 ARG A O 1
ATOM 2466 N N . VAL A 1 308 ? -4.969 -13.195 -22.766 1 98.38 308 VAL A N 1
ATOM 2467 C CA . VAL A 1 308 ? -6.195 -13.938 -22.469 1 98.38 308 VAL A CA 1
ATOM 2468 C C . VAL A 1 308 ? -7.238 -12.992 -21.875 1 98.38 308 VAL A C 1
ATOM 2470 O O . VAL A 1 308 ? -6.895 -11.969 -21.281 1 98.38 308 VAL A O 1
ATOM 2473 N N . LYS A 1 309 ? -8.516 -13.312 -22.031 1 97.94 309 LYS A N 1
ATOM 2474 C CA . LYS A 1 309 ? -9.633 -12.57 -21.469 1 97.94 309 LYS A CA 1
ATOM 2475 C C . LYS A 1 309 ? -10.219 -13.289 -20.266 1 97.94 309 LYS A C 1
ATOM 2477 O O . LYS A 1 309 ? -10.109 -14.508 -20.141 1 97.94 309 LYS A O 1
ATOM 2482 N N . ALA A 1 310 ? -10.797 -12.5 -19.438 1 97.25 310 ALA A N 1
ATOM 2483 C CA . ALA A 1 310 ? -11.508 -13.094 -18.312 1 97.25 310 ALA A CA 1
ATOM 2484 C C . ALA A 1 310 ? -12.484 -14.164 -18.781 1 97.25 310 ALA A C 1
ATOM 2486 O O . ALA A 1 310 ? -13.258 -13.938 -19.719 1 97.25 310 ALA A O 1
ATOM 2487 N N . GLY A 1 311 ? -12.414 -15.32 -18.156 1 97.12 311 GLY A N 1
ATOM 2488 C CA . GLY A 1 311 ? -13.352 -16.375 -18.484 1 97.12 311 GLY A CA 1
ATOM 2489 C C . GLY A 1 311 ? -12.867 -17.281 -19.594 1 97.12 311 GLY A C 1
ATOM 2490 O O . GLY A 1 311 ? -13.453 -18.344 -19.844 1 97.12 311 GLY A O 1
ATOM 2491 N N . GLU A 1 312 ? -11.805 -16.906 -20.234 1 97.94 312 GLU A N 1
ATOM 2492 C CA . GLU A 1 312 ? -11.25 -17.734 -21.297 1 97.94 312 GLU A CA 1
ATOM 2493 C C . GLU A 1 312 ? -10.617 -19 -20.734 1 97.94 312 GLU A C 1
ATOM 2495 O O . GLU A 1 312 ? -9.883 -18.953 -19.75 1 97.94 312 GLU A O 1
ATOM 2500 N N . THR A 1 313 ? -10.938 -20.141 -21.406 1 98.25 313 THR A N 1
ATOM 2501 C CA . THR A 1 313 ? -10.336 -21.406 -21 1 98.25 313 THR A CA 1
ATOM 2502 C C . THR A 1 313 ? -8.844 -21.406 -21.297 1 98.25 313 THR A C 1
ATOM 2504 O O . THR A 1 313 ? -8.43 -21.078 -22.422 1 98.25 313 THR A O 1
ATOM 2507 N N . ILE A 1 314 ? -8.047 -21.797 -20.344 1 98.56 314 ILE A N 1
ATOM 2508 C CA . ILE A 1 314 ? -6.602 -21.734 -20.562 1 98.56 314 ILE A CA 1
ATOM 2509 C C . ILE A 1 314 ? -6.012 -23.141 -20.469 1 98.56 314 ILE A C 1
ATOM 2511 O O . ILE A 1 314 ? -4.875 -23.375 -20.891 1 98.56 314 ILE A O 1
ATOM 2515 N N . GLY A 1 315 ? -6.773 -24.047 -19.922 1 98.5 315 GLY A N 1
ATOM 2516 C CA . GLY A 1 315 ? -6.336 -25.422 -19.734 1 98.5 315 GLY A CA 1
ATOM 2517 C C . GLY A 1 315 ? -7.32 -26.234 -18.922 1 98.5 315 GLY A C 1
ATOM 2518 O O . GLY A 1 315 ? -8.492 -25.891 -18.812 1 98.5 315 GLY A O 1
ATOM 2519 N N . THR A 1 316 ? -6.809 -27.406 -18.422 1 98.5 316 THR A N 1
ATOM 2520 C CA . THR A 1 316 ? -7.684 -28.281 -17.656 1 98.5 316 THR A CA 1
ATOM 2521 C C . THR A 1 316 ? -7 -28.719 -16.359 1 98.5 316 THR A C 1
ATOM 2523 O O . THR A 1 316 ? -5.77 -28.719 -16.266 1 98.5 316 THR A O 1
ATOM 2526 N N . ALA A 1 317 ? -7.879 -29.078 -15.406 1 98.25 317 ALA A N 1
ATOM 2527 C CA . ALA A 1 317 ? -7.387 -29.531 -14.109 1 98.25 317 ALA A CA 1
ATOM 2528 C C . ALA A 1 317 ? -6.637 -30.844 -14.227 1 98.25 317 ALA A C 1
ATOM 2530 O O . ALA A 1 317 ? -6.836 -31.594 -15.18 1 98.25 317 ALA A O 1
ATOM 2531 N N . GLY A 1 318 ? -5.703 -31.078 -13.312 1 98.19 318 GLY A N 1
ATOM 2532 C CA . GLY A 1 318 ? -4.945 -32.312 -13.305 1 98.19 318 GLY A CA 1
ATOM 2533 C C . GLY A 1 318 ? -4.191 -32.562 -12.008 1 98.19 318 GLY A C 1
ATOM 2534 O O . GLY A 1 318 ? -4.641 -32.125 -10.938 1 98.19 318 GLY A O 1
ATOM 2535 N N . ASN A 1 319 ? -3.197 -33.406 -12.086 1 97.69 319 ASN A N 1
ATOM 2536 C CA . ASN A 1 319 ? -2.361 -33.719 -10.922 1 97.69 319 ASN A CA 1
ATOM 2537 C C . ASN A 1 319 ? -0.883 -33.75 -11.297 1 97.69 319 ASN A C 1
ATOM 2539 O O . ASN A 1 319 ? -0.101 -34.469 -10.656 1 97.69 319 ASN A O 1
ATOM 2543 N N . SER A 1 320 ? -0.569 -33.031 -12.43 1 95.88 320 SER A N 1
ATOM 2544 C CA . SER A 1 320 ? 0.833 -33 -12.836 1 95.88 320 SER A CA 1
ATOM 2545 C C . SER A 1 320 ? 1.72 -32.5 -11.703 1 95.88 320 SER A C 1
ATOM 2547 O O . SER A 1 320 ? 1.304 -31.641 -10.914 1 95.88 320 SER A O 1
ATOM 2549 N N . GLY A 1 321 ? 2.953 -33.031 -11.562 1 92.94 321 GLY A N 1
ATOM 2550 C CA . GLY A 1 321 ? 3.916 -32.594 -10.555 1 92.94 321 GLY A CA 1
ATOM 2551 C C . GLY A 1 321 ? 3.719 -33.281 -9.219 1 92.94 321 GLY A C 1
ATOM 2552 O O . GLY A 1 321 ? 4.547 -33.156 -8.312 1 92.94 321 GLY A O 1
ATOM 2553 N N . LEU A 1 322 ? 2.629 -34.031 -9.07 1 93.75 322 LEU A N 1
ATOM 2554 C CA . LEU A 1 322 ? 2.336 -34.719 -7.816 1 93.75 322 LEU A CA 1
ATOM 2555 C C . LEU A 1 322 ? 2.674 -36.219 -7.91 1 93.75 322 LEU A C 1
ATOM 2557 O O . LEU A 1 322 ? 2.971 -36.719 -9 1 93.75 322 LEU A O 1
ATOM 2561 N N . ILE A 1 323 ? 2.611 -36.844 -6.781 1 93.12 323 ILE A N 1
ATOM 2562 C CA . ILE A 1 323 ? 2.986 -38.25 -6.707 1 93.12 323 ILE A CA 1
ATOM 2563 C C . ILE A 1 323 ? 2.041 -39.062 -7.574 1 93.12 323 ILE A C 1
ATOM 2565 O O . ILE A 1 323 ? 2.453 -40.062 -8.172 1 93.12 323 ILE A O 1
ATOM 2569 N N . GLY A 1 324 ? 0.756 -38.688 -7.652 1 95 324 GLY A N 1
ATOM 2570 C CA . GLY A 1 324 ? -0.204 -39.406 -8.477 1 95 324 GLY A CA 1
ATOM 2571 C C . GLY A 1 324 ? 0.213 -39.5 -9.93 1 95 324 GLY A C 1
ATOM 2572 O O . GLY A 1 324 ? 0.095 -40.531 -10.555 1 95 324 GLY A O 1
ATOM 2573 N N . GLU A 1 325 ? 0.701 -38.406 -10.461 1 94.81 325 GLU A N 1
ATOM 2574 C CA . GLU A 1 325 ? 1.189 -38.438 -11.836 1 94.81 325 GLU A CA 1
ATOM 2575 C C . GLU A 1 325 ? 2.373 -39.406 -11.969 1 94.81 325 GLU A C 1
ATOM 2577 O O . GLU A 1 325 ? 2.43 -40.219 -12.906 1 94.81 325 GLU A O 1
ATOM 2582 N N . ALA A 1 326 ? 3.303 -39.312 -11.031 1 94.44 326 ALA A N 1
ATOM 2583 C CA . ALA A 1 326 ? 4.488 -40.156 -11.062 1 94.44 326 ALA A CA 1
ATOM 2584 C C . ALA A 1 326 ? 4.105 -41.656 -11.008 1 94.44 326 ALA A C 1
ATOM 2586 O O . ALA A 1 326 ? 4.797 -42.5 -11.578 1 94.44 326 ALA A O 1
ATOM 2587 N N . LYS A 1 327 ? 3.004 -41.906 -10.422 1 95.56 327 LYS A N 1
ATOM 2588 C CA . LYS A 1 327 ? 2.508 -43.281 -10.297 1 95.56 327 LYS A CA 1
ATOM 2589 C C . LYS A 1 327 ? 1.621 -43.656 -11.484 1 95.56 327 LYS A C 1
ATOM 2591 O O . LYS A 1 327 ? 1.195 -44.812 -11.609 1 95.56 327 LYS A O 1
ATOM 2596 N N . GLY A 1 328 ? 1.312 -42.719 -12.281 1 94.38 328 GLY A N 1
ATOM 2597 C CA . GLY A 1 328 ? 0.445 -42.969 -13.422 1 94.38 328 GLY A CA 1
ATOM 2598 C C . GLY A 1 328 ? -1.025 -43 -13.055 1 94.38 328 GLY A C 1
ATOM 2599 O O . GLY A 1 328 ? -1.803 -43.719 -13.688 1 94.38 328 GLY A O 1
ATOM 2600 N N . THR A 1 329 ? -1.41 -42.281 -11.938 1 95.5 329 THR A N 1
ATOM 2601 C CA . THR A 1 329 ? -2.797 -42.25 -11.484 1 95.5 329 THR A CA 1
ATOM 2602 C C . THR A 1 329 ? -3.352 -40.844 -11.484 1 95.5 329 THR A C 1
ATOM 2604 O O . THR A 1 329 ? -2.607 -39.875 -11.672 1 95.5 329 THR A O 1
ATOM 2607 N N . ASP A 1 330 ? -4.684 -40.75 -11.344 1 94.81 330 ASP A N 1
ATOM 2608 C CA . ASP A 1 330 ? -5.336 -39.438 -11.25 1 94.81 330 ASP A CA 1
ATOM 2609 C C . ASP A 1 330 ? -5.539 -39.031 -9.797 1 94.81 330 ASP A C 1
ATOM 2611 O O . ASP A 1 330 ? -6.363 -38.156 -9.5 1 94.81 330 ASP A O 1
ATOM 2615 N N . GLU A 1 331 ? -4.754 -39.656 -8.977 1 94.56 331 GLU A N 1
ATOM 2616 C CA . GLU A 1 331 ? -4.891 -39.344 -7.555 1 94.56 331 GLU A CA 1
ATOM 2617 C C . GLU A 1 331 ? -4.551 -37.875 -7.27 1 94.56 331 GLU A C 1
ATOM 2619 O O . GLU A 1 331 ? -3.662 -37.312 -7.906 1 94.56 331 GLU A O 1
ATOM 2624 N N . ASN A 1 332 ? -5.305 -37.281 -6.289 1 95.62 332 ASN A N 1
ATOM 2625 C CA . ASN A 1 332 ? -5.086 -35.938 -5.766 1 95.62 332 ASN A CA 1
ATOM 2626 C C . ASN A 1 332 ? -5.266 -34.875 -6.855 1 95.62 332 ASN A C 1
ATOM 2628 O O . ASN A 1 332 ? -4.531 -33.875 -6.895 1 95.62 332 ASN A O 1
ATOM 2632 N N . THR A 1 333 ? -6.211 -35.156 -7.785 1 97.38 333 THR A N 1
ATOM 2633 C CA . THR A 1 333 ? -6.566 -34.156 -8.789 1 97.38 333 THR A CA 1
ATOM 2634 C C . THR A 1 333 ? -7.125 -32.906 -8.125 1 97.38 333 THR A C 1
ATOM 2636 O O . THR A 1 333 ? -8.07 -32.969 -7.336 1 97.38 333 THR A O 1
ATOM 2639 N N . HIS A 1 334 ? -6.473 -31.781 -8.312 1 97.62 334 HIS A N 1
ATOM 2640 C CA . HIS A 1 334 ? -6.945 -30.484 -7.84 1 97.62 334 HIS A CA 1
ATOM 2641 C C . HIS A 1 334 ? -6.211 -29.344 -8.539 1 97.62 334 HIS A C 1
ATOM 2643 O O . HIS A 1 334 ? -5.258 -29.578 -9.281 1 97.62 334 HIS A O 1
ATOM 2649 N N . LEU A 1 335 ? -6.738 -28.203 -8.469 1 97.88 335 LEU A N 1
ATOM 2650 C CA . LEU A 1 335 ? -6.035 -26.984 -8.883 1 97.88 335 LEU A CA 1
ATOM 2651 C C . LEU A 1 335 ? -5.391 -26.297 -7.688 1 97.88 335 LEU A C 1
ATOM 2653 O O . LEU A 1 335 ? -6.086 -25.891 -6.754 1 97.88 335 LEU A O 1
ATOM 2657 N N . HIS A 1 336 ? -4.055 -26.312 -7.668 1 96.56 336 HIS A N 1
ATOM 2658 C CA . HIS A 1 336 ? -3.348 -25.375 -6.801 1 96.56 336 HIS A CA 1
ATOM 2659 C C . HIS A 1 336 ? -3.234 -24 -7.453 1 96.56 336 HIS A C 1
ATOM 2661 O O . HIS A 1 336 ? -2.494 -23.828 -8.422 1 96.56 336 HIS A O 1
ATOM 2667 N N . PHE A 1 337 ? -4.016 -23.094 -6.914 1 97.38 337 PHE A N 1
ATOM 2668 C CA . PHE A 1 337 ? -4.16 -21.75 -7.484 1 97.38 337 PHE A CA 1
ATOM 2669 C C . PHE A 1 337 ? -3.531 -20.703 -6.578 1 97.38 337 PHE A C 1
ATOM 2671 O O . PHE A 1 337 ? -3.916 -20.578 -5.414 1 97.38 337 PHE A O 1
ATOM 2678 N N . GLU A 1 338 ? -2.527 -20.047 -7.152 1 94.94 338 GLU A N 1
ATOM 2679 C CA . GLU A 1 338 ? -1.871 -19.016 -6.359 1 94.94 338 GLU A CA 1
ATOM 2680 C C . GLU A 1 338 ? -2.213 -17.609 -6.879 1 94.94 338 GLU A C 1
ATOM 2682 O O . GLU A 1 338 ? -2.307 -17.406 -8.086 1 94.94 338 GLU A O 1
ATOM 2687 N N . ILE A 1 339 ? -2.428 -16.719 -5.977 1 95.44 339 ILE A N 1
ATOM 2688 C CA . ILE A 1 339 ? -2.576 -15.289 -6.242 1 95.44 339 ILE A CA 1
ATOM 2689 C C . ILE A 1 339 ? -1.408 -14.523 -5.621 1 95.44 339 ILE A C 1
ATOM 2691 O O . ILE A 1 339 ? -1.146 -14.648 -4.426 1 95.44 339 ILE A O 1
ATOM 2695 N N . TRP A 1 340 ? -0.711 -13.836 -6.48 1 92.38 340 TRP A N 1
ATOM 2696 C CA . TRP A 1 340 ? 0.434 -13.047 -6.035 1 92.38 340 TRP A CA 1
ATOM 2697 C C . TRP A 1 340 ? 0.16 -11.555 -6.184 1 92.38 340 TRP A C 1
ATOM 2699 O O . TRP A 1 340 ? -0.376 -11.117 -7.203 1 92.38 340 TRP A O 1
ATOM 2709 N N . VAL A 1 341 ? 0.482 -10.852 -5.109 1 90.25 341 VAL A N 1
ATOM 2710 C CA . VAL A 1 341 ? 0.342 -9.398 -5.125 1 90.25 341 VAL A CA 1
ATOM 2711 C C . VAL A 1 341 ? 1.634 -8.75 -4.633 1 90.25 341 VAL A C 1
ATOM 2713 O O . VAL A 1 341 ? 2.049 -8.969 -3.492 1 90.25 341 VAL A O 1
ATOM 2716 N N . ASP A 1 342 ? 2.256 -7.98 -5.469 1 84.5 342 ASP A N 1
ATOM 2717 C CA . ASP A 1 342 ? 3.477 -7.25 -5.145 1 84.5 342 ASP A CA 1
ATOM 2718 C C . ASP A 1 342 ? 4.547 -8.188 -4.598 1 84.5 342 ASP A C 1
ATOM 2720 O O . ASP A 1 342 ? 5.145 -7.922 -3.553 1 84.5 342 ASP A O 1
ATOM 2724 N N . GLY A 1 343 ? 4.602 -9.391 -5.195 1 82.5 343 GLY A N 1
ATOM 2725 C CA . GLY A 1 343 ? 5.688 -10.32 -4.926 1 82.5 343 GLY A CA 1
ATOM 2726 C C . GLY A 1 343 ? 5.395 -11.266 -3.781 1 82.5 343 GLY A C 1
ATOM 2727 O O . GLY A 1 343 ? 6.223 -12.117 -3.443 1 82.5 343 GLY A O 1
ATOM 2728 N N . GLU A 1 344 ? 4.27 -11.133 -3.207 1 87.38 344 GLU A N 1
ATOM 2729 C CA . GLU A 1 344 ? 3.863 -12.023 -2.123 1 87.38 344 GLU A CA 1
ATOM 2730 C C . GLU A 1 344 ? 2.518 -12.672 -2.42 1 87.38 344 GLU A C 1
ATOM 2732 O O . GLU A 1 344 ? 1.718 -12.141 -3.191 1 87.38 344 GLU A O 1
ATOM 2737 N N . TYR A 1 345 ? 2.402 -13.836 -1.748 1 89.56 345 TYR A N 1
ATOM 2738 C CA . TYR A 1 345 ? 1.099 -14.469 -1.93 1 89.56 345 TYR A CA 1
ATOM 2739 C C . TYR A 1 345 ? -0.007 -13.625 -1.304 1 89.56 345 TYR A C 1
ATOM 2741 O O . TYR A 1 345 ? 0.223 -12.922 -0.317 1 89.56 345 TYR A O 1
ATOM 2749 N N . LEU A 1 346 ? -1.171 -13.641 -1.898 1 91 346 LEU A N 1
ATOM 2750 C CA . LEU A 1 346 ? -2.307 -12.844 -1.442 1 91 346 LEU A CA 1
ATOM 2751 C C . LEU A 1 346 ? -2.604 -13.117 0.028 1 91 346 LEU A C 1
ATOM 2753 O O . LEU A 1 346 ? -2.748 -14.273 0.434 1 91 346 LEU A O 1
ATOM 2757 N N . GLY A 1 347 ? -2.668 -11.992 0.737 1 86.44 347 GLY A N 1
ATOM 2758 C CA . GLY A 1 347 ? -3.115 -12.078 2.117 1 86.44 347 GLY A CA 1
ATOM 2759 C C . GLY A 1 347 ? -2.021 -12.516 3.074 1 86.44 347 GLY A C 1
ATOM 2760 O O . GLY A 1 347 ? -2.307 -13 4.172 1 86.44 347 GLY A O 1
ATOM 2761 N N . ALA A 1 348 ? -0.768 -12.445 2.74 1 86.19 348 ALA A N 1
ATOM 2762 C CA . ALA A 1 348 ? 0.328 -12.781 3.645 1 86.19 348 ALA A CA 1
ATOM 2763 C C . ALA A 1 348 ? 0.204 -12.023 4.965 1 86.19 348 ALA A C 1
ATOM 2765 O O . ALA A 1 348 ? 0.023 -10.805 4.973 1 86.19 348 ALA A O 1
ATOM 2766 N N . GLY A 1 349 ? 0.189 -12.805 6.055 1 82.75 349 GLY A N 1
ATOM 2767 C CA . GLY A 1 349 ? 0.223 -12.203 7.379 1 82.75 349 GLY A CA 1
ATOM 2768 C C . GLY A 1 349 ? -1.157 -11.938 7.949 1 82.75 349 GLY A C 1
ATOM 2769 O O . GLY A 1 349 ? -1.287 -11.461 9.078 1 82.75 349 GLY A O 1
ATOM 2770 N N . ILE A 1 350 ? -2.168 -12.258 7.129 1 87.5 350 ILE A N 1
ATOM 2771 C CA . ILE A 1 350 ? -3.49 -11.992 7.684 1 87.5 350 ILE A CA 1
ATOM 2772 C C . ILE A 1 350 ? -4.09 -13.289 8.227 1 87.5 350 ILE A C 1
ATOM 2774 O O . ILE A 1 350 ? -3.637 -14.383 7.891 1 87.5 350 ILE A O 1
ATOM 2778 N N . SER A 1 351 ? -5.086 -13.141 9.086 1 86.19 351 SER A N 1
ATOM 2779 C CA . SER A 1 351 ? -5.715 -14.297 9.711 1 86.19 351 SER A CA 1
ATOM 2780 C C . SER A 1 351 ? -6.535 -15.094 8.695 1 86.19 351 SER A C 1
ATOM 2782 O O . SER A 1 351 ? -6.863 -14.586 7.621 1 86.19 351 SER A O 1
ATOM 2784 N N . GLY A 1 352 ? -6.793 -16.344 9.094 1 84.56 352 GLY A N 1
ATOM 2785 C CA . GLY A 1 352 ? -7.621 -17.188 8.242 1 84.56 352 GLY A CA 1
ATOM 2786 C C . GLY A 1 352 ? -8.992 -16.578 7.965 1 84.56 352 GLY A C 1
ATOM 2787 O O . GLY A 1 352 ? -9.484 -16.656 6.84 1 84.56 352 GLY A O 1
ATOM 2788 N N . THR A 1 353 ? -9.531 -15.984 9.016 1 84.94 353 THR A N 1
ATOM 2789 C CA . THR A 1 353 ? -10.844 -15.367 8.867 1 84.94 353 THR A CA 1
ATOM 2790 C C . THR A 1 353 ? -10.781 -14.211 7.875 1 84.94 353 THR A C 1
ATOM 2792 O O . THR A 1 353 ? -11.648 -14.086 7.004 1 84.94 353 THR A O 1
ATOM 2795 N N . GLN A 1 354 ? -9.781 -13.422 7.961 1 88.88 354 GLN A N 1
ATOM 2796 C CA . GLN A 1 354 ? -9.602 -12.312 7.031 1 88.88 354 GLN A CA 1
ATOM 2797 C C . GLN A 1 354 ? -9.305 -12.812 5.625 1 88.88 354 GLN A C 1
ATOM 2799 O O . GLN A 1 354 ? -9.734 -12.211 4.637 1 88.88 354 GLN A O 1
ATOM 2804 N N . MET A 1 355 ? -8.617 -13.945 5.59 1 90.31 355 MET A N 1
ATOM 2805 C CA . MET A 1 355 ? -8.305 -14.539 4.297 1 90.31 355 MET A CA 1
ATOM 2806 C C . MET A 1 355 ? -9.578 -14.953 3.564 1 90.31 355 MET A C 1
ATOM 2808 O O . MET A 1 355 ? -9.727 -14.695 2.371 1 90.31 355 MET A O 1
ATOM 2812 N N . ARG A 1 356 ? -10.477 -15.516 4.219 1 88.38 356 ARG A N 1
ATOM 2813 C CA . ARG A 1 356 ? -11.727 -15.93 3.6 1 88.38 356 ARG A CA 1
ATOM 2814 C C . ARG A 1 356 ? -12.516 -14.727 3.09 1 88.38 356 ARG A C 1
ATOM 2816 O O . ARG A 1 356 ? -13.07 -14.766 1.992 1 88.38 356 ARG A O 1
ATOM 2823 N N . LYS A 1 357 ? -12.508 -13.703 3.896 1 86.62 357 LYS A N 1
ATOM 2824 C CA . LYS A 1 357 ? -13.172 -12.477 3.461 1 86.62 357 LYS A CA 1
ATOM 2825 C C . LYS A 1 357 ? -12.492 -11.891 2.225 1 86.62 357 LYS A C 1
ATOM 2827 O O . LYS A 1 357 ? -13.164 -11.469 1.281 1 86.62 357 LYS A O 1
ATOM 2832 N N . LEU A 1 358 ? -11.195 -11.867 2.289 1 91.12 358 LEU A N 1
ATOM 2833 C CA . LEU A 1 358 ? -10.422 -11.336 1.175 1 91.12 358 LEU A CA 1
ATOM 2834 C C . LEU A 1 358 ? -10.695 -12.117 -0.104 1 91.12 358 LEU A C 1
ATOM 2836 O O . LEU A 1 358 ? -10.859 -11.531 -1.175 1 91.12 358 LEU A O 1
ATOM 2840 N N . LEU A 1 359 ? -10.789 -13.406 0.023 1 91.38 359 LEU A N 1
ATOM 2841 C CA . LEU A 1 359 ? -11.055 -14.242 -1.14 1 91.38 359 LEU A CA 1
ATOM 2842 C C . LEU A 1 359 ? -12.453 -13.984 -1.686 1 91.38 359 LEU A C 1
ATOM 2844 O O . LEU A 1 359 ? -12.68 -14.055 -2.896 1 91.38 359 LEU A O 1
ATOM 2848 N N . GLN A 1 360 ? -13.344 -13.656 -0.803 1 86.31 360 GLN A N 1
ATOM 2849 C CA . GLN A 1 360 ? -14.688 -13.297 -1.253 1 86.31 360 GLN A CA 1
ATOM 2850 C C . GLN A 1 360 ? -14.656 -12.023 -2.1 1 86.31 360 GLN A C 1
ATOM 2852 O O . GLN A 1 360 ? -15.305 -11.953 -3.146 1 86.31 360 GLN A O 1
ATOM 2857 N N . PHE A 1 361 ? -13.922 -11.07 -1.605 1 89.12 361 PHE A N 1
ATOM 2858 C CA . PHE A 1 361 ? -13.781 -9.844 -2.373 1 89.12 361 PHE A CA 1
ATOM 2859 C C . PHE A 1 361 ? -13.031 -10.102 -3.678 1 89.12 361 PHE A C 1
ATOM 2861 O O . PHE A 1 361 ? -13.414 -9.586 -4.73 1 89.12 361 PHE A O 1
ATOM 2868 N N . PHE A 1 362 ? -11.992 -10.922 -3.6 1 93.06 362 PHE A N 1
ATOM 2869 C CA . PHE A 1 362 ? -11.164 -11.188 -4.773 1 93.06 362 PHE A CA 1
ATOM 2870 C C . PHE A 1 362 ? -11.992 -11.836 -5.879 1 93.06 362 PHE A C 1
ATOM 2872 O O . PHE A 1 362 ? -11.953 -11.391 -7.027 1 93.06 362 PHE A O 1
ATOM 2879 N N . PHE A 1 363 ? -12.828 -12.766 -5.508 1 91.56 363 PHE A N 1
ATOM 2880 C CA . PHE A 1 363 ? -13.586 -13.523 -6.496 1 91.56 363 PHE A CA 1
ATOM 2881 C C . PHE A 1 363 ? -15.008 -12.977 -6.617 1 91.56 363 PHE A C 1
ATOM 2883 O O . PHE A 1 363 ? -15.945 -13.734 -6.906 1 91.56 363 PHE A O 1
ATOM 2890 N N . SER A 1 364 ? -15.211 -11.758 -6.32 1 85.38 364 SER A N 1
ATOM 2891 C CA . SER A 1 364 ? -16.531 -11.141 -6.367 1 85.38 364 SER A CA 1
ATOM 2892 C C . SER A 1 364 ? -17.094 -11.141 -7.785 1 85.38 364 SER A C 1
ATOM 2894 O O . SER A 1 364 ? -18.297 -10.984 -7.984 1 85.38 364 SER A O 1
ATOM 2896 N N . GLY A 1 365 ? -16.219 -11.312 -8.758 1 80.62 365 GLY A N 1
ATOM 2897 C CA . GLY A 1 365 ? -16.688 -11.414 -10.125 1 80.62 365 GLY A CA 1
ATOM 2898 C C . GLY A 1 365 ? -17.516 -12.648 -10.383 1 80.62 365 GLY A C 1
ATOM 2899 O O . GLY A 1 365 ? -18.25 -12.711 -11.367 1 80.62 365 GLY A O 1
ATOM 2900 N N . SER A 1 366 ? -17.344 -13.648 -9.648 1 76.62 366 SER A N 1
ATOM 2901 C CA . SER A 1 366 ? -18.094 -14.898 -9.781 1 76.62 366 SER A CA 1
ATOM 2902 C C . SER A 1 366 ? -19.266 -14.938 -8.789 1 76.62 366 SER A C 1
ATOM 2904 O O . SER A 1 366 ? -20.031 -15.906 -8.773 1 76.62 366 SER A O 1
ATOM 2906 N N . GLY A 1 367 ? -19.5 -13.859 -8.141 1 64.5 367 GLY A N 1
ATOM 2907 C CA . GLY A 1 367 ? -20.578 -13.828 -7.168 1 64.5 367 GLY A CA 1
ATOM 2908 C C . GLY A 1 367 ? -20.5 -14.945 -6.148 1 64.5 367 GLY A C 1
ATOM 2909 O O . GLY A 1 367 ? -21.516 -15.523 -5.766 1 64.5 367 GLY A O 1
ATOM 2910 N N . LEU A 1 368 ? -19.297 -15.445 -5.895 1 57.22 368 LEU A N 1
ATOM 2911 C CA . LEU A 1 368 ? -19.172 -16.516 -4.918 1 57.22 368 LEU A CA 1
ATOM 2912 C C . LEU A 1 368 ? -19.703 -16.094 -3.557 1 57.22 368 LEU A C 1
ATOM 2914 O O . LEU A 1 368 ? -19.344 -15.023 -3.055 1 57.22 368 LEU A O 1
ATOM 2918 N N . LEU A 1 369 ? -21 -16.312 -3.234 1 48.56 369 LEU A N 1
ATOM 2919 C CA . LEU A 1 369 ? -21.594 -16.016 -1.936 1 48.56 369 LEU A CA 1
ATOM 2920 C C . LEU A 1 369 ? -21.297 -17.141 -0.938 1 48.56 369 LEU A C 1
ATOM 2922 O O . LEU A 1 369 ? -21.219 -18.312 -1.314 1 48.56 369 LEU A O 1
ATOM 2926 N N . TYR A 1 370 ? -20.5 -16.953 0.101 1 46.59 370 TYR A N 1
ATOM 2927 C CA . TYR A 1 370 ? -20.422 -17.984 1.135 1 46.59 370 TYR A CA 1
ATOM 2928 C C . TYR A 1 370 ? -21.656 -17.938 2.033 1 46.59 370 TYR A C 1
ATOM 2930 O O . TYR A 1 370 ? -22.266 -16.875 2.211 1 46.59 370 TYR A O 1
ATOM 2938 N N . MET B 1 1 ? 9.18 -19.141 64.125 1 24.5 1 MET B N 1
ATOM 2939 C CA . MET B 1 1 ? 9.789 -18.188 63.188 1 24.5 1 MET B CA 1
ATOM 2940 C C . MET B 1 1 ? 9.945 -18.797 61.781 1 24.5 1 MET B C 1
ATOM 2942 O O . MET B 1 1 ? 11.047 -19.141 61.375 1 24.5 1 MET B O 1
ATOM 2946 N N . ARG B 1 2 ? 9.016 -19.594 61.281 1 28.94 2 ARG B N 1
ATOM 2947 C CA . ARG B 1 2 ? 9.156 -20.469 60.125 1 28.94 2 ARG B CA 1
ATOM 2948 C C . ARG B 1 2 ? 9.305 -19.641 58.844 1 28.94 2 ARG B C 1
ATOM 2950 O O . ARG B 1 2 ? 8.469 -18.797 58.562 1 28.94 2 ARG B O 1
ATOM 2957 N N . PHE B 1 3 ? 10.438 -19.531 58.312 1 28.84 3 PHE B N 1
ATOM 2958 C CA . PHE B 1 3 ? 10.969 -18.828 57.156 1 28.84 3 PHE B CA 1
ATOM 2959 C C . PHE B 1 3 ? 10.344 -19.328 55.875 1 28.84 3 PHE B C 1
ATOM 2961 O O . PHE B 1 3 ? 10.492 -20.516 55.531 1 28.84 3 PHE B O 1
ATOM 2968 N N . ARG B 1 4 ? 9.125 -18.984 55.469 1 30.58 4 ARG B N 1
ATOM 2969 C CA . ARG B 1 4 ? 8.422 -19.359 54.25 1 30.58 4 ARG B CA 1
ATOM 2970 C C . ARG B 1 4 ? 9.188 -18.906 53.031 1 30.58 4 ARG B C 1
ATOM 2972 O O . ARG B 1 4 ? 9.469 -17.719 52.844 1 30.58 4 ARG B O 1
ATOM 2979 N N . PHE B 1 5 ? 10.016 -19.672 52.469 1 28.53 5 PHE B N 1
ATOM 2980 C CA . PHE B 1 5 ? 10.812 -19.438 51.25 1 28.53 5 PHE B CA 1
ATOM 2981 C C . PHE B 1 5 ? 9.922 -19.328 50.031 1 28.53 5 PHE B C 1
ATOM 2983 O O . PHE B 1 5 ? 9.141 -20.234 49.75 1 28.53 5 PHE B O 1
ATOM 2990 N N . PHE B 1 6 ? 9.367 -18.219 49.75 1 31.81 6 PHE B N 1
ATOM 2991 C CA . PHE B 1 6 ? 8.602 -17.938 48.531 1 31.81 6 PHE B CA 1
ATOM 2992 C C . PHE B 1 6 ? 9.445 -18.203 47.281 1 31.81 6 PHE B C 1
ATOM 2994 O O . PHE B 1 6 ? 10.555 -17.688 47.156 1 31.81 6 PHE B O 1
ATOM 3001 N N . PHE B 1 7 ? 9.273 -19.328 46.656 1 29.7 7 PHE B N 1
ATOM 3002 C CA . PHE B 1 7 ? 9.914 -19.656 45.375 1 29.7 7 PHE B CA 1
ATOM 3003 C C . PHE B 1 7 ? 9.391 -18.766 44.281 1 29.7 7 PHE B C 1
ATOM 3005 O O . PHE B 1 7 ? 8.18 -18.703 44.031 1 29.7 7 PHE B O 1
ATOM 3012 N N . PHE B 1 8 ? 10 -17.641 44.094 1 31.03 8 PHE B N 1
ATOM 3013 C CA . PHE B 1 8 ? 9.773 -16.75 42.938 1 31.03 8 PHE B CA 1
ATOM 3014 C C . PHE B 1 8 ? 10.016 -17.469 41.625 1 31.03 8 PHE B C 1
ATOM 3016 O O . PHE B 1 8 ? 11.117 -17.969 41.375 1 31.03 8 PHE B O 1
ATOM 3023 N N . LEU B 1 9 ? 8.953 -18.156 41.156 1 30.42 9 LEU B N 1
ATOM 3024 C CA . LEU B 1 9 ? 9.07 -18.688 39.812 1 30.42 9 LEU B CA 1
ATOM 3025 C C . LEU B 1 9 ? 9.32 -17.578 38.812 1 30.42 9 LEU B C 1
ATOM 3027 O O . LEU B 1 9 ? 8.484 -16.688 38.625 1 30.42 9 LEU B O 1
ATOM 3031 N N . VAL B 1 10 ? 10.492 -17.25 38.469 1 29.47 10 VAL B N 1
ATOM 3032 C CA . VAL B 1 10 ? 10.945 -16.375 37.375 1 29.47 10 VAL B CA 1
ATOM 3033 C C . VAL B 1 10 ? 10.477 -16.922 36.031 1 29.47 10 VAL B C 1
ATOM 3035 O O . VAL B 1 10 ? 10.883 -18.016 35.625 1 29.47 10 VAL B O 1
ATOM 3038 N N . ILE B 1 11 ? 9.258 -16.656 35.75 1 29.75 11 ILE B N 1
ATOM 3039 C CA . ILE B 1 11 ? 8.867 -16.969 34.375 1 29.75 11 ILE B CA 1
ATOM 3040 C C . ILE B 1 11 ? 9.75 -16.203 33.406 1 29.75 11 ILE B C 1
ATOM 3042 O O . ILE B 1 11 ? 9.742 -14.961 33.375 1 29.75 11 ILE B O 1
ATOM 3046 N N . ALA B 1 12 ? 10.734 -16.75 32.844 1 28.33 12 ALA B N 1
ATOM 3047 C CA . ALA B 1 12 ? 11.578 -16.219 31.781 1 28.33 12 ALA B CA 1
ATOM 3048 C C . ALA B 1 12 ? 10.773 -16.047 30.5 1 28.33 12 ALA B C 1
ATOM 3050 O O . ALA B 1 12 ? 10.305 -17.016 29.906 1 28.33 12 ALA B O 1
ATOM 3051 N N . ALA B 1 13 ? 10.094 -14.93 30.438 1 32.94 13 ALA B N 1
ATOM 3052 C CA . ALA B 1 13 ? 9.586 -14.539 29.125 1 32.94 13 ALA B CA 1
ATOM 3053 C C . ALA B 1 13 ? 10.656 -14.672 28.047 1 32.94 13 ALA B C 1
ATOM 3055 O O . ALA B 1 13 ? 11.688 -13.984 28.094 1 32.94 13 ALA B O 1
ATOM 3056 N N . THR B 1 14 ? 10.789 -15.828 27.453 1 28.06 14 THR B N 1
ATOM 3057 C CA . THR B 1 14 ? 11.641 -15.969 26.266 1 28.06 14 THR B CA 1
ATOM 3058 C C . THR B 1 14 ? 11.227 -14.984 25.172 1 28.06 14 THR B C 1
ATOM 3060 O O . THR B 1 14 ? 10.156 -15.125 24.578 1 28.06 14 THR B O 1
ATOM 3063 N N . PHE B 1 15 ? 11.562 -13.734 25.328 1 30.64 15 PHE B N 1
ATOM 3064 C CA . PHE B 1 15 ? 11.562 -12.836 24.188 1 30.64 15 PHE B CA 1
ATOM 3065 C C . PHE B 1 15 ? 12.211 -13.5 22.969 1 30.64 15 PHE B C 1
ATOM 3067 O O . PHE B 1 15 ? 13.367 -13.922 23.031 1 30.64 15 PHE B O 1
ATOM 3074 N N . SER B 1 16 ? 11.43 -14.195 22.219 1 27.8 16 SER B N 1
ATOM 3075 C CA . SER B 1 16 ? 12.016 -14.625 20.953 1 27.8 16 SER B CA 1
ATOM 3076 C C . SER B 1 16 ? 12.875 -13.531 20.344 1 27.8 16 SER B C 1
ATOM 3078 O O . SER B 1 16 ? 12.391 -12.422 20.078 1 27.8 16 SER B O 1
ATOM 3080 N N . VAL B 1 17 ? 14.086 -13.523 20.625 1 27.39 17 VAL B N 1
ATOM 3081 C CA . VAL B 1 17 ? 15.102 -12.758 19.906 1 27.39 17 VAL B CA 1
ATOM 3082 C C . VAL B 1 17 ? 14.852 -12.836 18.406 1 27.39 17 VAL B C 1
ATOM 3084 O O . VAL B 1 17 ? 14.922 -13.914 17.812 1 27.39 17 VAL B O 1
ATOM 3087 N N . LEU B 1 18 ? 13.969 -12.016 17.891 1 30.34 18 LEU B N 1
ATOM 3088 C CA . LEU B 1 18 ? 14.086 -11.852 16.438 1 30.34 18 LEU B CA 1
ATOM 3089 C C . LEU B 1 18 ? 15.539 -11.938 16 1 30.34 18 LEU B C 1
ATOM 3091 O O . LEU B 1 18 ? 16.375 -11.141 16.438 1 30.34 18 LEU B O 1
ATOM 3095 N N . SER B 1 19 ? 15.914 -13.18 15.781 1 29.91 19 SER B N 1
ATOM 3096 C CA . SER B 1 19 ? 17.266 -13.422 15.297 1 29.91 19 SER B CA 1
ATOM 3097 C C . SER B 1 19 ? 17.766 -12.266 14.43 1 29.91 19 SER B C 1
ATOM 3099 O O . SER B 1 19 ? 17 -11.734 13.617 1 29.91 19 SER B O 1
ATOM 3101 N N . ALA B 1 20 ? 18.734 -11.547 14.883 1 31.47 20 ALA B N 1
ATOM 3102 C CA . ALA B 1 20 ? 19.5 -10.609 14.062 1 31.47 20 ALA B CA 1
ATOM 3103 C C . ALA B 1 20 ? 19.672 -11.133 12.641 1 31.47 20 ALA B C 1
ATOM 3105 O O . ALA B 1 20 ? 19.797 -12.344 12.43 1 31.47 20 ALA B O 1
ATOM 3106 N N . PRO B 1 21 ? 19.25 -10.391 11.625 1 31.48 21 PRO B N 1
ATOM 3107 C CA . PRO B 1 21 ? 19.516 -10.938 10.289 1 31.48 21 PRO B CA 1
ATOM 3108 C C . PRO B 1 21 ? 20.828 -11.719 10.227 1 31.48 21 PRO B C 1
ATOM 3110 O O . PRO B 1 21 ? 21.828 -11.312 10.82 1 31.48 21 PRO B O 1
ATOM 3113 N N . LYS B 1 22 ? 20.75 -12.992 10.055 1 29.38 22 LYS B N 1
ATOM 3114 C CA . LYS B 1 22 ? 21.922 -13.82 9.789 1 29.38 22 LYS B CA 1
ATOM 3115 C C . LYS B 1 22 ? 22.906 -13.094 8.867 1 29.38 22 LYS B C 1
ATOM 3117 O O . LYS B 1 22 ? 22.516 -12.609 7.805 1 29.38 22 LYS B O 1
ATOM 3122 N N . THR B 1 23 ? 24.016 -12.609 9.484 1 30.34 23 THR B N 1
ATOM 3123 C CA . THR B 1 23 ? 25.141 -12.055 8.734 1 30.34 23 THR B CA 1
ATOM 3124 C C . THR B 1 23 ? 25.547 -12.977 7.59 1 30.34 23 THR B C 1
ATOM 3126 O O . THR B 1 23 ? 26.109 -14.047 7.82 1 30.34 23 THR B O 1
ATOM 3129 N N . TYR B 1 24 ? 24.781 -13.344 6.738 1 28.59 24 TYR B N 1
ATOM 3130 C CA . TYR B 1 24 ? 25.438 -14.086 5.668 1 28.59 24 TYR B CA 1
ATOM 3131 C C . TYR B 1 24 ? 26.828 -13.516 5.383 1 28.59 24 TYR B C 1
ATOM 3133 O O . TYR B 1 24 ? 27.125 -12.391 5.781 1 28.59 24 TYR B O 1
ATOM 3141 N N . GLY B 1 25 ? 27.578 -13.859 4.309 1 29.36 25 GLY B N 1
ATOM 3142 C CA . GLY B 1 25 ? 28.875 -13.305 4.008 1 29.36 25 GLY B CA 1
ATOM 3143 C C . GLY B 1 25 ? 28.984 -11.828 4.332 1 29.36 25 GLY B C 1
ATOM 3144 O O . GLY B 1 25 ? 28.016 -11.211 4.773 1 29.36 25 GLY B O 1
ATOM 3145 N N . SER B 1 26 ? 30.297 -11.281 3.965 1 29.55 26 SER B N 1
ATOM 3146 C CA . SER B 1 26 ? 30.781 -9.922 4.184 1 29.55 26 SER B CA 1
ATOM 3147 C C . SER B 1 26 ? 29.734 -8.898 3.76 1 29.55 26 SER B C 1
ATOM 3149 O O . SER B 1 26 ? 29.547 -8.633 2.566 1 29.55 26 SER B O 1
ATOM 3151 N N . LEU B 1 27 ? 28.641 -8.961 4.141 1 36.19 27 LEU B N 1
ATOM 3152 C CA . LEU B 1 27 ? 27.75 -7.836 3.863 1 36.19 27 LEU B CA 1
ATOM 3153 C C . LEU B 1 27 ? 28.5 -6.516 3.916 1 36.19 27 LEU B C 1
ATOM 3155 O O . LEU B 1 27 ? 29.234 -6.254 4.871 1 36.19 27 LEU B O 1
ATOM 3159 N N . GLY B 1 28 ? 28.906 -6.156 2.805 1 40.91 28 GLY B N 1
ATOM 3160 C CA . GLY B 1 28 ? 29.672 -4.934 2.607 1 40.91 28 GLY B CA 1
ATOM 3161 C C . GLY B 1 28 ? 29.312 -3.844 3.598 1 40.91 28 GLY B C 1
ATOM 3162 O O . GLY B 1 28 ? 28.578 -4.086 4.559 1 40.91 28 GLY B O 1
ATOM 3163 N N . SER B 1 29 ? 29.875 -2.68 3.578 1 46.53 29 SER B N 1
ATOM 3164 C CA . SER B 1 29 ? 30 -1.522 4.457 1 46.53 29 SER B CA 1
ATOM 3165 C C . SER B 1 29 ? 28.656 -0.865 4.719 1 46.53 29 SER B C 1
ATOM 3167 O O . SER B 1 29 ? 28.422 -0.318 5.797 1 46.53 29 SER B O 1
ATOM 3169 N N . GLU B 1 30 ? 27.75 -1.029 3.777 1 58.5 30 GLU B N 1
ATOM 3170 C CA . GLU B 1 30 ? 26.547 -0.241 4.008 1 58.5 30 GLU B CA 1
ATOM 3171 C C . GLU B 1 30 ? 25.297 -1.129 4.047 1 58.5 30 GLU B C 1
ATOM 3173 O O . GLU B 1 30 ? 24.625 -1.311 3.029 1 58.5 30 GLU B O 1
ATOM 3178 N N . VAL B 1 31 ? 25.188 -1.861 5.242 1 65.38 31 VAL B N 1
ATOM 3179 C CA . VAL B 1 31 ? 23.969 -2.646 5.445 1 65.38 31 VAL B CA 1
ATOM 3180 C C . VAL B 1 31 ? 22.891 -1.776 6.086 1 65.38 31 VAL B C 1
ATOM 3182 O O . VAL B 1 31 ? 23.141 -1.13 7.105 1 65.38 31 VAL B O 1
ATOM 3185 N N . ASP B 1 32 ? 21.953 -1.576 5.25 1 83 32 ASP B N 1
ATOM 3186 C CA . ASP B 1 32 ? 20.797 -0.886 5.816 1 83 32 ASP B CA 1
ATOM 3187 C C . ASP B 1 32 ? 19.516 -1.678 5.582 1 83 32 ASP B C 1
ATOM 3189 O O . ASP B 1 32 ? 19.438 -2.504 4.672 1 83 32 ASP B O 1
ATOM 3193 N N . TYR B 1 33 ? 18.688 -1.689 6.523 1 89 33 TYR B N 1
ATOM 3194 C CA . TYR B 1 33 ? 17.375 -2.322 6.488 1 89 33 TYR B CA 1
ATOM 3195 C C . TYR B 1 33 ? 16.266 -1.276 6.422 1 89 33 TYR B C 1
ATOM 3197 O O . TYR B 1 33 ? 16.25 -0.334 7.219 1 89 33 TYR B O 1
ATOM 3205 N N . LEU B 1 34 ? 15.453 -1.403 5.402 1 90.44 34 LEU B N 1
ATOM 3206 C CA . LEU B 1 34 ? 14.336 -0.483 5.223 1 90.44 34 LEU B CA 1
ATOM 3207 C C . LEU B 1 34 ? 13 -1.2 5.422 1 90.44 34 LEU B C 1
ATOM 3209 O O . LEU B 1 34 ? 12.695 -2.152 4.703 1 90.44 34 LEU B O 1
ATOM 3213 N N . ASP B 1 35 ? 12.289 -0.773 6.395 1 90.12 35 ASP B N 1
ATOM 3214 C CA . ASP B 1 35 ? 10.922 -1.213 6.641 1 90.12 35 ASP B CA 1
ATOM 3215 C C . ASP B 1 35 ? 10.023 -0.035 7.031 1 90.12 35 ASP B C 1
ATOM 3217 O O . ASP B 1 35 ? 9.945 0.331 8.203 1 90.12 35 ASP B O 1
ATOM 3221 N N . PHE B 1 36 ? 9.336 0.436 6.027 1 90.38 36 PHE B N 1
ATOM 3222 C CA . PHE B 1 36 ? 8.492 1.599 6.273 1 90.38 36 PHE B CA 1
ATOM 3223 C C . PHE B 1 36 ? 7.023 1.192 6.371 1 90.38 36 PHE B C 1
ATOM 3225 O O . PHE B 1 36 ? 6.133 1.968 6.016 1 90.38 36 PHE B O 1
ATOM 3232 N N . GLY B 1 37 ? 6.859 0.012 6.746 1 85.25 37 GLY B N 1
ATOM 3233 C CA . GLY B 1 37 ? 5.504 -0.471 6.953 1 85.25 37 GLY B CA 1
ATOM 3234 C C . GLY B 1 37 ? 4.691 -0.536 5.672 1 85.25 37 GLY B C 1
ATOM 3235 O O . GLY B 1 37 ? 5.129 -1.126 4.684 1 85.25 37 GLY B O 1
ATOM 3236 N N . LYS B 1 38 ? 3.59 0.17 5.656 1 82.25 38 LYS B N 1
ATOM 3237 C CA . LYS B 1 38 ? 2.656 0.121 4.535 1 82.25 38 LYS B CA 1
ATOM 3238 C C . LYS B 1 38 ? 3.184 0.916 3.346 1 82.25 38 LYS B C 1
ATOM 3240 O O . LYS B 1 38 ? 2.67 0.79 2.232 1 82.25 38 LYS B O 1
ATOM 3245 N N . LEU B 1 39 ? 4.164 1.652 3.562 1 87.5 39 LEU B N 1
ATOM 3246 C CA . LEU B 1 39 ? 4.672 2.508 2.494 1 87.5 39 LEU B CA 1
ATOM 3247 C C . LEU B 1 39 ? 5.543 1.713 1.528 1 87.5 39 LEU B C 1
ATOM 3249 O O . LEU B 1 39 ? 5.551 1.984 0.325 1 87.5 39 LEU B O 1
ATOM 3253 N N . THR B 1 40 ? 6.258 0.766 2.029 1 86.81 40 THR B N 1
ATOM 3254 C CA . THR B 1 40 ? 7.086 -0.061 1.16 1 86.81 40 THR B CA 1
ATOM 3255 C C . THR B 1 40 ? 6.309 -1.28 0.671 1 86.81 40 THR B C 1
ATOM 3257 O O . THR B 1 40 ? 5.488 -1.832 1.403 1 86.81 40 THR B O 1
ATOM 3260 N N . VAL B 1 41 ? 6.641 -1.646 -0.565 1 85.62 41 VAL B N 1
ATOM 3261 C CA . VAL B 1 41 ? 6.047 -2.877 -1.081 1 85.62 41 VAL B CA 1
ATOM 3262 C C . VAL B 1 41 ? 6.512 -4.066 -0.243 1 85.62 41 VAL B C 1
ATOM 3264 O O . VAL B 1 41 ? 5.703 -4.902 0.158 1 85.62 41 VAL B O 1
ATOM 3267 N N . ALA B 1 42 ? 7.805 -4.066 0.035 1 88.19 42 ALA B N 1
ATOM 3268 C CA . ALA B 1 42 ? 8.406 -5.07 0.908 1 88.19 42 ALA B CA 1
ATOM 3269 C C . ALA B 1 42 ? 9.57 -4.48 1.696 1 88.19 42 ALA B C 1
ATOM 3271 O O . ALA B 1 42 ? 10.32 -3.648 1.181 1 88.19 42 ALA B O 1
ATOM 3272 N N . PRO B 1 43 ? 9.648 -4.934 2.938 1 88.44 43 PRO B N 1
ATOM 3273 C CA . PRO B 1 43 ? 10.898 -4.586 3.619 1 88.44 43 PRO B CA 1
ATOM 3274 C C . PRO B 1 43 ? 12.117 -5.258 2.994 1 88.44 43 PRO B C 1
ATOM 3276 O O . PRO B 1 43 ? 12.016 -6.371 2.473 1 88.44 43 PRO B O 1
ATOM 3279 N N . PHE B 1 44 ? 13.195 -4.574 3.004 1 92.44 44 PHE B N 1
ATOM 3280 C CA . PHE B 1 44 ? 14.398 -5.18 2.438 1 92.44 44 PHE B CA 1
ATOM 3281 C C . PHE B 1 44 ? 15.648 -4.559 3.043 1 92.44 44 PHE B C 1
ATOM 3283 O O . PHE B 1 44 ? 15.617 -3.424 3.525 1 92.44 44 PHE B O 1
ATOM 3290 N N . SER B 1 45 ? 16.641 -5.359 3.061 1 92.81 45 SER B N 1
ATOM 3291 C CA . SER B 1 45 ? 17.969 -4.875 3.383 1 92.81 45 SER B CA 1
ATOM 3292 C C . SER B 1 45 ? 18.844 -4.793 2.135 1 92.81 45 SER B C 1
ATOM 3294 O O . SER B 1 45 ? 18.578 -5.477 1.143 1 92.81 45 SER B O 1
ATOM 3296 N N . TYR B 1 46 ? 19.75 -3.902 2.168 1 92.69 46 TYR B N 1
ATOM 3297 C CA . TYR B 1 46 ? 20.688 -3.828 1.053 1 92.69 46 TYR B CA 1
ATOM 3298 C C . TYR B 1 46 ? 22.125 -3.68 1.553 1 92.69 46 TYR B C 1
ATOM 3300 O O . TYR B 1 46 ? 22.344 -3.244 2.684 1 92.69 46 TYR B O 1
ATOM 3308 N N . SER B 1 47 ? 23 -4.156 0.759 1 92.06 47 SER B N 1
ATOM 3309 C CA . SER B 1 47 ? 24.438 -4.012 0.984 1 92.06 47 SER B CA 1
ATOM 3310 C C . SER B 1 47 ? 25.203 -3.893 -0.335 1 92.06 47 SER B C 1
ATOM 3312 O O . SER B 1 47 ? 24.703 -4.305 -1.384 1 92.06 47 SER B O 1
ATOM 3314 N N . VAL B 1 48 ? 26.281 -3.186 -0.249 1 92.94 48 VAL B N 1
ATOM 3315 C CA . VAL B 1 48 ? 27.156 -3.039 -1.416 1 92.94 48 VAL B CA 1
ATOM 3316 C C . VAL B 1 48 ? 28.594 -3.398 -1.045 1 92.94 48 VAL B C 1
ATOM 3318 O O . VAL B 1 48 ? 28.922 -3.479 0.137 1 92.94 48 VAL B O 1
ATOM 3321 N N . SER B 1 49 ? 29.359 -3.631 -2.09 1 90.75 49 SER B N 1
ATOM 3322 C CA . SER B 1 49 ? 30.75 -4.027 -1.877 1 90.75 49 SER B CA 1
ATOM 3323 C C . SER B 1 49 ? 31.547 -2.914 -1.213 1 90.75 49 SER B C 1
ATOM 3325 O O . SER B 1 49 ? 32.375 -3.176 -0.351 1 90.75 49 SER B O 1
ATOM 3327 N N . SER B 1 50 ? 31.328 -1.701 -1.711 1 88.25 50 SER B N 1
ATOM 3328 C CA . SER B 1 50 ? 32 -0.516 -1.201 1 88.25 50 SER B CA 1
ATOM 3329 C C . SER B 1 50 ? 31.328 0.762 -1.677 1 88.25 50 SER B C 1
ATOM 3331 O O . SER B 1 50 ? 30.453 0.718 -2.539 1 88.25 50 SER B O 1
ATOM 3333 N N . SER B 1 51 ? 31.641 1.817 -1.029 1 88.75 51 SER B N 1
ATOM 3334 C CA . SER B 1 51 ? 31.203 3.133 -1.476 1 88.75 51 SER B CA 1
ATOM 3335 C C . SER B 1 51 ? 32.344 4.133 -1.488 1 88.75 51 SER B C 1
ATOM 3337 O O . SER B 1 51 ? 33.188 4.121 -0.595 1 88.75 51 SER B O 1
ATOM 3339 N N . PHE B 1 52 ? 32.375 4.977 -2.502 1 85.69 52 PHE B N 1
ATOM 3340 C CA . PHE B 1 52 ? 33.375 6 -2.656 1 85.69 52 PHE B CA 1
ATOM 3341 C C . PHE B 1 52 ? 33.281 7.055 -1.561 1 85.69 52 PHE B C 1
ATOM 3343 O O . PHE B 1 52 ? 34.281 7.504 -1.015 1 85.69 52 PHE B O 1
ATOM 3350 N N . ASP B 1 53 ? 32.094 7.461 -1.37 1 83.25 53 ASP 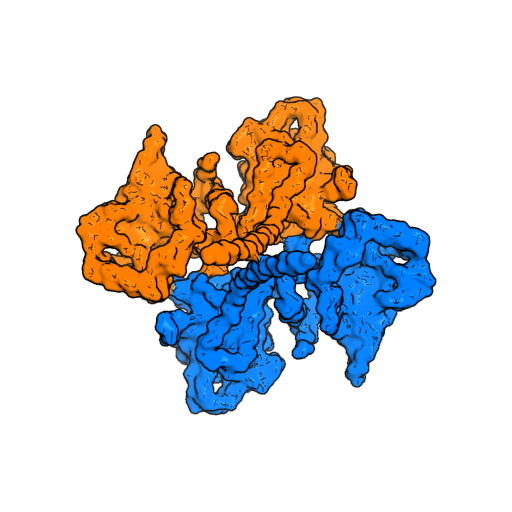B N 1
ATOM 3351 C CA . ASP B 1 53 ? 31.781 8.516 -0.409 1 83.25 53 ASP B CA 1
ATOM 3352 C C . ASP B 1 53 ? 30.375 8.375 0.146 1 83.25 53 ASP B C 1
ATOM 3354 O O . ASP B 1 53 ? 29.531 7.68 -0.436 1 83.25 53 ASP B O 1
ATOM 3358 N N . GLU B 1 54 ? 30.141 9.094 1.271 1 76.31 54 GLU B N 1
ATOM 3359 C CA . GLU B 1 54 ? 28.844 9.008 1.93 1 76.31 54 GLU B CA 1
ATOM 3360 C C . GLU B 1 54 ? 27.734 9.586 1.044 1 76.31 54 GLU B C 1
ATOM 3362 O O . GLU B 1 54 ? 26.609 9.109 1.075 1 76.31 54 GLU B O 1
ATOM 3367 N N . GLU B 1 55 ? 28.078 10.539 0.255 1 77.88 55 GLU B N 1
ATOM 3368 C CA . GLU B 1 55 ? 27.094 11.18 -0.618 1 77.88 55 GLU B CA 1
ATOM 3369 C C . GLU B 1 55 ? 26.656 10.25 -1.743 1 77.88 55 GLU B C 1
ATOM 3371 O O . GLU B 1 55 ? 25.562 10.391 -2.279 1 77.88 55 GLU B O 1
ATOM 3376 N N . TYR B 1 56 ? 27.547 9.312 -2.051 1 85.81 56 TYR B N 1
ATOM 3377 C CA . TYR B 1 56 ? 27.297 8.383 -3.146 1 85.81 56 TYR B CA 1
ATOM 3378 C C . TYR B 1 56 ? 27.078 6.969 -2.621 1 85.81 56 TYR B C 1
ATOM 3380 O O . TYR B 1 56 ? 27.578 6 -3.207 1 85.81 56 TYR B O 1
ATOM 3388 N N . GLY B 1 57 ? 26.344 6.934 -1.522 1 85.06 57 GLY B N 1
ATOM 3389 C CA . GLY B 1 57 ? 26.109 5.656 -0.871 1 85.06 57 GLY B CA 1
ATOM 3390 C C . GLY B 1 57 ? 25.016 4.84 -1.534 1 85.06 57 GLY B C 1
ATOM 3391 O O . GLY B 1 57 ? 24.375 5.309 -2.475 1 85.06 57 GLY B O 1
ATOM 3392 N N . ALA B 1 58 ? 24.828 3.635 -1.018 1 89.5 58 ALA B N 1
ATOM 3393 C CA . ALA B 1 58 ? 23.938 2.637 -1.607 1 89.5 58 ALA B CA 1
ATOM 3394 C C . ALA B 1 58 ? 22.484 3.076 -1.518 1 89.5 58 ALA B C 1
ATOM 3396 O O . ALA B 1 58 ? 21.625 2.564 -2.244 1 89.5 58 ALA B O 1
ATOM 3397 N N . PHE B 1 59 ? 22.156 4.027 -0.592 1 83.75 59 PHE B N 1
ATOM 3398 C CA . PHE B 1 59 ? 20.781 4.484 -0.447 1 83.75 59 PHE B CA 1
ATOM 3399 C C . PHE B 1 59 ? 20.297 5.137 -1.733 1 83.75 59 PHE B C 1
ATOM 3401 O O . PHE B 1 59 ? 19.094 5.148 -2.01 1 83.75 59 PHE B O 1
ATOM 3408 N N . ASN B 1 60 ? 21.203 5.602 -2.582 1 87.25 60 ASN B N 1
ATOM 3409 C CA . ASN B 1 60 ? 20.844 6.246 -3.842 1 87.25 60 ASN B CA 1
ATOM 3410 C C . ASN B 1 60 ? 20.25 5.25 -4.832 1 87.25 60 ASN B C 1
ATOM 3412 O O . ASN B 1 60 ? 19.547 5.645 -5.773 1 87.25 60 ASN B O 1
ATOM 3416 N N . LEU B 1 61 ? 20.531 3.979 -4.617 1 92.44 61 LEU B N 1
ATOM 3417 C CA . LEU B 1 61 ? 20.062 2.938 -5.523 1 92.44 61 LEU B CA 1
ATOM 3418 C C . LEU B 1 61 ? 18.547 2.729 -5.363 1 92.44 61 LEU B C 1
ATOM 3420 O O . LEU B 1 61 ? 17.906 2.123 -6.227 1 92.44 61 LEU B O 1
ATOM 3424 N N . PHE B 1 62 ? 17.938 3.24 -4.266 1 90.06 62 PHE B N 1
ATOM 3425 C CA . PHE B 1 62 ? 16.594 2.807 -3.904 1 90.06 62 PHE B CA 1
ATOM 3426 C C . PHE B 1 62 ? 15.695 4.004 -3.629 1 90.06 62 PHE B C 1
ATOM 3428 O O . PHE B 1 62 ? 14.594 3.852 -3.102 1 90.06 62 PHE B O 1
ATOM 3435 N N . ASP B 1 63 ? 16.125 5.227 -3.957 1 82.69 63 ASP B N 1
ATOM 3436 C CA . ASP B 1 63 ? 15.391 6.449 -3.639 1 82.69 63 ASP B CA 1
ATOM 3437 C C . ASP B 1 63 ? 14.484 6.867 -4.797 1 82.69 63 ASP B C 1
ATOM 3439 O O . ASP B 1 63 ? 13.914 7.961 -4.781 1 82.69 63 ASP B O 1
ATOM 3443 N N . THR B 1 64 ? 14.383 6.035 -5.828 1 84.62 64 THR B N 1
ATOM 3444 C CA . THR B 1 64 ? 13.539 6.246 -6.996 1 84.62 64 THR B CA 1
ATOM 3445 C C . THR B 1 64 ? 13.914 7.543 -7.707 1 84.62 64 THR B C 1
ATOM 3447 O O . THR B 1 64 ? 13.039 8.266 -8.195 1 84.62 64 THR B O 1
ATOM 3450 N N . ASN B 1 65 ? 15.148 7.957 -7.645 1 85.25 65 ASN B N 1
ATOM 3451 C CA . ASN B 1 65 ? 15.703 9.117 -8.336 1 85.25 65 ASN B CA 1
ATOM 3452 C C . ASN B 1 65 ? 16.859 8.734 -9.25 1 85.25 65 ASN B C 1
ATOM 3454 O O . ASN B 1 65 ? 17.969 8.477 -8.789 1 85.25 65 ASN B O 1
ATOM 3458 N N . PRO B 1 66 ? 16.578 8.742 -10.555 1 87.31 66 PRO B N 1
ATOM 3459 C CA . PRO B 1 66 ? 17.625 8.297 -11.484 1 87.31 66 PRO B CA 1
ATOM 3460 C C . PRO B 1 66 ? 18.797 9.273 -11.578 1 87.31 66 PRO B C 1
ATOM 3462 O O . PRO B 1 66 ? 19.812 8.977 -12.211 1 87.31 66 PRO B O 1
ATOM 3465 N N . GLN B 1 67 ? 18.719 10.391 -10.938 1 86.62 67 GLN B N 1
ATOM 3466 C CA . GLN B 1 67 ? 19.781 11.398 -11 1 86.62 67 GLN B CA 1
ATOM 3467 C C . GLN B 1 67 ? 20.766 11.242 -9.844 1 86.62 67 GLN B C 1
ATOM 3469 O O . GLN B 1 67 ? 21.781 11.938 -9.789 1 86.62 67 GLN B O 1
ATOM 3474 N N . THR B 1 68 ? 20.438 10.422 -8.914 1 87 68 THR B N 1
ATOM 3475 C CA . THR B 1 68 ? 21.375 10.086 -7.84 1 87 68 THR B CA 1
ATOM 3476 C C . THR B 1 68 ? 22.047 8.742 -8.109 1 87 68 THR B C 1
ATOM 3478 O O . THR B 1 68 ? 21.484 7.887 -8.789 1 87 68 THR B O 1
ATOM 3481 N N . HIS B 1 69 ? 23.328 8.586 -7.562 1 91 69 HIS B N 1
ATOM 3482 C CA . HIS B 1 69 ? 24.094 7.414 -7.969 1 91 69 HIS B CA 1
ATOM 3483 C C . HIS B 1 69 ? 24.844 6.816 -6.785 1 91 69 HIS B C 1
ATOM 3485 O O . HIS B 1 69 ? 25.234 7.535 -5.863 1 91 69 HIS B O 1
ATOM 3491 N N . TRP B 1 70 ? 24.969 5.551 -6.84 1 91.88 70 TRP B N 1
ATOM 3492 C CA . TRP B 1 70 ? 25.953 4.84 -6.035 1 91.88 70 TRP B CA 1
ATOM 3493 C C . TRP B 1 70 ? 27.297 4.75 -6.773 1 91.88 70 TRP B C 1
ATOM 3495 O O . TRP B 1 70 ? 27.328 4.418 -7.961 1 91.88 70 TRP B O 1
ATOM 3505 N N . TYR B 1 71 ? 28.406 5.133 -6.09 1 90.69 71 TYR B N 1
ATOM 3506 C CA . TYR B 1 71 ? 29.766 4.949 -6.566 1 90.69 71 TYR B CA 1
ATOM 3507 C C . TYR B 1 71 ? 30.516 3.951 -5.691 1 90.69 71 TYR B C 1
ATOM 3509 O O . TYR B 1 71 ? 30.656 4.156 -4.484 1 90.69 71 TYR B O 1
ATOM 3517 N N . SER B 1 72 ? 30.953 2.879 -6.332 1 91.31 72 SER B N 1
ATOM 3518 C CA . SER B 1 72 ? 31.828 1.997 -5.578 1 91.31 72 SER B CA 1
ATOM 3519 C C . SER B 1 72 ? 33.219 2.635 -5.379 1 91.31 72 SER B C 1
ATOM 3521 O O . SER B 1 72 ? 33.562 3.598 -6.062 1 91.31 72 SER B O 1
ATOM 3523 N N . ALA B 1 73 ? 33.906 2.1 -4.348 1 88.94 73 ALA B N 1
ATOM 3524 C CA . ALA B 1 73 ? 35.312 2.48 -4.258 1 88.94 73 ALA B CA 1
ATOM 3525 C C . ALA B 1 73 ? 36.094 1.998 -5.477 1 88.94 73 ALA B C 1
ATOM 3527 O O . ALA B 1 73 ? 35.656 1.057 -6.156 1 88.94 73 ALA B O 1
ATOM 3528 N N . SER B 1 74 ? 37.156 2.746 -5.789 1 88.19 74 SER B N 1
ATOM 3529 C CA . SER B 1 74 ? 38.031 2.295 -6.871 1 88.19 74 SER B CA 1
ATOM 3530 C C . SER B 1 74 ? 38.875 1.119 -6.43 1 88.19 74 SER B C 1
ATOM 3532 O O . SER B 1 74 ? 39.625 1.216 -5.441 1 88.19 74 SER B O 1
ATOM 3534 N N . SER B 1 75 ? 38.688 -0.013 -7.086 1 86.31 75 SER B N 1
ATOM 3535 C CA . SER B 1 75 ? 39.469 -1.21 -6.82 1 86.31 75 SER B CA 1
ATOM 3536 C C . SER B 1 75 ? 39.438 -2.174 -8 1 86.31 75 SER B C 1
ATOM 3538 O O . SER B 1 75 ? 38.625 -1.996 -8.93 1 86.31 75 SER B O 1
ATOM 3540 N N . THR B 1 76 ? 40.344 -3.141 -7.977 1 87.69 76 THR B N 1
ATOM 3541 C CA . THR B 1 76 ? 40.344 -4.164 -9.016 1 87.69 76 THR B CA 1
ATOM 3542 C C . THR B 1 76 ? 39.406 -5.324 -8.625 1 87.69 76 THR B C 1
ATOM 3544 O O . THR B 1 76 ? 39.125 -6.199 -9.445 1 87.69 76 THR B O 1
ATOM 3547 N N . LYS B 1 77 ? 38.969 -5.289 -7.406 1 89 77 LYS B N 1
ATOM 3548 C CA . LYS B 1 77 ? 38.031 -6.336 -6.957 1 89 77 LYS B CA 1
ATOM 3549 C C . LYS B 1 77 ? 36.656 -6.145 -7.551 1 89 77 LYS B C 1
ATOM 3551 O O . LYS B 1 77 ? 36.219 -5.012 -7.766 1 89 77 LYS B O 1
ATOM 3556 N N . PRO B 1 78 ? 35.969 -7.191 -7.789 1 92.62 78 PRO B N 1
ATOM 3557 C CA . PRO B 1 78 ? 34.625 -7.07 -8.297 1 92.62 78 PRO B CA 1
ATOM 3558 C C . PRO B 1 78 ? 33.688 -6.305 -7.344 1 92.62 78 PRO B C 1
ATOM 3560 O O . PRO B 1 78 ? 33.875 -6.367 -6.125 1 92.62 78 PRO B O 1
ATOM 3563 N N . ASP B 1 79 ? 32.812 -5.531 -7.902 1 93.44 79 ASP B N 1
ATOM 3564 C CA . ASP B 1 79 ? 31.781 -4.848 -7.121 1 93.44 79 ASP B CA 1
ATOM 3565 C C . ASP B 1 79 ? 30.484 -5.652 -7.102 1 93.44 79 ASP B C 1
ATOM 3567 O O . ASP B 1 79 ? 30.281 -6.523 -7.945 1 93.44 79 ASP B O 1
ATOM 3571 N N . TRP B 1 80 ? 29.688 -5.375 -6.102 1 94.94 80 TRP B N 1
ATOM 3572 C CA . TRP B 1 80 ? 28.391 -6.035 -6.062 1 94.94 80 TRP B CA 1
ATOM 3573 C C . TRP B 1 80 ? 27.375 -5.199 -5.285 1 94.94 80 TRP B C 1
ATOM 3575 O O . TRP B 1 80 ? 27.766 -4.324 -4.5 1 94.94 80 TRP B O 1
ATOM 3585 N N . ILE B 1 81 ? 26.156 -5.355 -5.574 1 95.44 81 ILE B N 1
ATOM 3586 C CA . ILE B 1 81 ? 24.984 -4.848 -4.871 1 95.44 81 ILE B CA 1
ATOM 3587 C C . ILE B 1 81 ? 24.094 -6.008 -4.441 1 95.44 81 ILE B C 1
ATOM 3589 O O . ILE B 1 81 ? 23.75 -6.871 -5.254 1 95.44 81 ILE B O 1
ATOM 3593 N N . ILE B 1 82 ? 23.734 -6.031 -3.18 1 95.19 82 ILE B N 1
ATOM 3594 C CA . ILE B 1 82 ? 22.875 -7.105 -2.682 1 95.19 82 ILE B CA 1
ATOM 3595 C C . ILE B 1 82 ? 21.594 -6.516 -2.105 1 95.19 82 ILE B C 1
ATOM 3597 O O . ILE B 1 82 ? 21.625 -5.504 -1.401 1 95.19 82 ILE B O 1
ATOM 3601 N N . VAL B 1 83 ? 20.484 -7.098 -2.492 1 95.81 83 VAL B N 1
ATOM 3602 C CA . VAL B 1 83 ? 19.188 -6.855 -1.859 1 95.81 83 VAL B CA 1
ATOM 3603 C C . VAL B 1 83 ? 18.703 -8.133 -1.184 1 95.81 83 VAL B C 1
ATOM 3605 O O . VAL B 1 83 ? 18.688 -9.203 -1.797 1 95.81 83 VAL B O 1
ATOM 3608 N N . ASP B 1 84 ? 18.375 -8.031 0.073 1 93.75 84 ASP B N 1
ATOM 3609 C CA . ASP B 1 84 ? 17.844 -9.133 0.873 1 93.75 84 ASP B CA 1
ATOM 3610 C C . ASP B 1 84 ? 16.453 -8.812 1.409 1 93.75 84 ASP B C 1
ATOM 3612 O O . ASP B 1 84 ? 16.297 -7.938 2.26 1 93.75 84 ASP B O 1
ATOM 3616 N N . PHE B 1 85 ? 15.445 -9.586 0.952 1 90.75 85 PHE B N 1
ATOM 3617 C CA . PHE B 1 85 ? 14.07 -9.383 1.385 1 90.75 85 PHE B CA 1
ATOM 3618 C C . PHE B 1 85 ? 13.805 -10.086 2.709 1 90.75 85 PHE B C 1
ATOM 3620 O O . PHE B 1 85 ? 12.766 -9.883 3.334 1 90.75 85 PHE B O 1
ATOM 3627 N N . GLY B 1 86 ? 14.742 -10.836 3.158 1 85.94 86 GLY B N 1
ATOM 3628 C CA . GLY B 1 86 ? 14.562 -11.594 4.387 1 85.94 86 GLY B CA 1
ATOM 3629 C C . GLY B 1 86 ? 13.695 -12.82 4.215 1 85.94 86 GLY B C 1
ATOM 3630 O O . GLY B 1 86 ? 13.828 -13.789 4.961 1 85.94 86 GLY B O 1
ATOM 3631 N N . THR B 1 87 ? 12.727 -12.773 3.301 1 81.88 87 THR B N 1
ATOM 3632 C CA . THR B 1 87 ? 11.867 -13.891 2.926 1 81.88 87 THR B CA 1
ATOM 3633 C C . THR B 1 87 ? 11.758 -14 1.408 1 81.88 87 THR B C 1
ATOM 3635 O O . THR B 1 87 ? 12.031 -13.031 0.69 1 81.88 87 THR B O 1
ATOM 3638 N N . LYS B 1 88 ? 11.336 -15.125 0.966 1 82.44 88 LYS B N 1
ATOM 3639 C CA . LYS B 1 88 ? 11.211 -15.336 -0.473 1 82.44 88 LYS B CA 1
ATOM 3640 C C . LYS B 1 88 ? 10.109 -14.461 -1.065 1 82.44 88 LYS B C 1
ATOM 3642 O O . LYS B 1 88 ? 9.047 -14.297 -0.465 1 82.44 88 LYS B O 1
ATOM 3647 N N . ARG B 1 89 ? 10.508 -13.859 -2.201 1 87.69 89 ARG B N 1
ATOM 3648 C CA . ARG B 1 89 ? 9.578 -13.078 -3.018 1 87.69 89 ARG B CA 1
ATOM 3649 C C . ARG B 1 89 ? 9.539 -13.602 -4.449 1 87.69 89 ARG B C 1
ATOM 3651 O O . ARG B 1 89 ? 10.562 -14.023 -4.992 1 87.69 89 ARG B O 1
ATOM 3658 N N . LEU B 1 90 ? 8.344 -13.617 -4.977 1 87.19 90 LEU B N 1
ATOM 3659 C CA . LEU B 1 90 ? 8.25 -13.914 -6.402 1 87.19 90 LEU B CA 1
ATOM 3660 C C . LEU B 1 90 ? 8.719 -12.727 -7.234 1 87.19 90 LEU B C 1
ATOM 3662 O O . LEU B 1 90 ? 8.312 -11.586 -6.988 1 87.19 90 LEU B O 1
ATOM 3666 N N . ILE B 1 91 ? 9.594 -12.984 -8.109 1 89.75 91 ILE B N 1
ATOM 3667 C CA . ILE B 1 91 ? 10.109 -11.922 -8.969 1 89.75 91 ILE B CA 1
ATOM 3668 C C . ILE B 1 91 ? 10.109 -12.383 -10.422 1 89.75 91 ILE B C 1
ATOM 3670 O O . ILE B 1 91 ? 10.133 -13.586 -10.695 1 89.75 91 ILE B O 1
ATOM 3674 N N . ASN B 1 92 ? 10.031 -11.406 -11.398 1 89.44 92 ASN B N 1
ATOM 3675 C CA . ASN B 1 92 ? 10.109 -11.766 -12.812 1 89.44 92 ASN B CA 1
ATOM 3676 C C . ASN B 1 92 ? 10.734 -10.648 -13.641 1 89.44 92 ASN B C 1
ATOM 3678 O O . ASN B 1 92 ? 10.539 -10.594 -14.859 1 89.44 92 ASN B O 1
ATOM 3682 N N . GLY B 1 93 ? 11.375 -9.742 -12.992 1 92.5 93 GLY B N 1
ATOM 3683 C CA . GLY B 1 93 ? 12.031 -8.656 -13.695 1 92.5 93 GLY B CA 1
ATOM 3684 C C . GLY B 1 93 ? 13.156 -8.023 -12.906 1 92.5 93 GLY B C 1
ATOM 3685 O O . GLY B 1 93 ? 13.109 -7.988 -11.672 1 92.5 93 GLY B O 1
ATOM 3686 N N . ILE B 1 94 ? 14.133 -7.555 -13.594 1 96.62 94 ILE B N 1
ATOM 3687 C CA . ILE B 1 94 ? 15.266 -6.82 -13.031 1 96.62 94 ILE B CA 1
ATOM 3688 C C . ILE B 1 94 ? 15.531 -5.574 -13.875 1 96.62 94 ILE B C 1
ATOM 3690 O O . ILE B 1 94 ? 15.523 -5.633 -15.109 1 96.62 94 ILE B O 1
ATOM 3694 N N . GLU B 1 95 ? 15.727 -4.48 -13.18 1 96.88 95 GLU B N 1
ATOM 3695 C CA . GLU B 1 95 ? 16.078 -3.248 -13.883 1 96.88 95 GLU B CA 1
ATOM 3696 C C . GLU B 1 95 ? 17.297 -2.586 -13.25 1 96.88 95 GLU B C 1
ATOM 3698 O O . GLU B 1 95 ? 17.375 -2.459 -12.031 1 96.88 95 GLU B O 1
ATOM 3703 N N . LEU B 1 96 ? 18.234 -2.229 -14.023 1 96.38 96 LEU B N 1
ATOM 3704 C CA . LEU B 1 96 ? 19.422 -1.482 -13.609 1 96.38 96 LEU B CA 1
ATOM 3705 C C . LEU B 1 96 ? 19.578 -0.211 -14.43 1 96.38 96 LEU B C 1
ATOM 3707 O O . LEU B 1 96 ? 19.453 -0.244 -15.664 1 96.38 96 LEU B O 1
ATOM 3711 N N . VAL B 1 97 ? 19.75 0.893 -13.812 1 95.94 97 VAL B N 1
ATOM 3712 C CA . VAL B 1 97 ? 20.047 2.156 -14.477 1 95.94 97 VAL B CA 1
ATOM 3713 C C . VAL B 1 97 ? 21.516 2.506 -14.289 1 95.94 97 VAL B C 1
ATOM 3715 O O . VAL B 1 97 ? 21.984 2.686 -13.164 1 95.94 97 VAL B O 1
ATOM 3718 N N . VAL B 1 98 ? 22.234 2.541 -15.383 1 95.5 98 VAL B N 1
ATOM 3719 C CA . VAL B 1 98 ? 23.672 2.795 -15.367 1 95.5 98 VAL B CA 1
ATOM 3720 C C . VAL B 1 98 ? 23.984 4.078 -16.141 1 95.5 98 VAL B C 1
ATOM 3722 O O . VAL B 1 98 ? 24 4.078 -17.375 1 95.5 98 VAL B O 1
ATOM 3725 N N . PRO B 1 99 ? 24.281 5.105 -15.383 1 93.44 99 PRO B N 1
ATOM 3726 C CA . PRO B 1 99 ? 24.547 6.379 -16.062 1 93.44 99 PRO B CA 1
ATOM 3727 C C . PRO B 1 99 ? 25.906 6.406 -16.766 1 93.44 99 PRO B C 1
ATOM 3729 O O . PRO B 1 99 ? 26.719 5.492 -16.578 1 93.44 99 PRO B O 1
ATOM 3732 N N . VAL B 1 100 ? 26.031 7.422 -17.703 1 89 100 VAL B N 1
ATOM 3733 C CA . VAL B 1 100 ? 27.344 7.711 -18.281 1 89 100 VAL B CA 1
ATOM 3734 C C . VAL B 1 100 ? 28.156 8.57 -17.312 1 89 100 VAL B C 1
ATOM 3736 O O . VAL B 1 100 ? 27.641 9.547 -16.75 1 89 100 VAL B O 1
ATOM 3739 N N . PHE B 1 101 ? 29.219 8.102 -17 1 79.62 101 PHE B N 1
ATOM 3740 C CA . PHE B 1 101 ? 30.125 8.82 -16.125 1 79.62 101 PHE B CA 1
ATOM 3741 C C . PHE B 1 101 ? 31.453 9.117 -16.844 1 79.62 101 PHE B C 1
ATOM 3743 O O . PHE B 1 101 ? 32.125 8.195 -17.281 1 79.62 101 PHE B O 1
ATOM 3750 N N . ARG B 1 102 ? 31.797 10.398 -16.922 1 77.69 102 ARG B N 1
ATOM 3751 C CA . ARG B 1 102 ? 33.031 10.852 -17.562 1 77.69 102 ARG B CA 1
ATOM 3752 C C . ARG B 1 102 ? 33.094 10.328 -19 1 77.69 102 ARG B C 1
ATOM 3754 O O . ARG B 1 102 ? 34.156 9.797 -19.406 1 77.69 102 ARG B O 1
ATOM 3761 N N . GLY B 1 103 ? 32 10.336 -19.641 1 80.38 103 GLY B N 1
ATOM 3762 C CA . GLY B 1 103 ? 31.938 10.062 -21.078 1 80.38 103 GLY B CA 1
ATOM 3763 C C . GLY B 1 103 ? 31.75 8.586 -21.391 1 80.38 103 GLY B C 1
ATOM 3764 O O . GLY B 1 103 ? 31.594 8.211 -22.547 1 80.38 103 GLY B O 1
ATOM 3765 N N . LYS B 1 104 ? 31.891 7.789 -20.375 1 84 104 LYS B N 1
ATOM 3766 C CA . LYS B 1 104 ? 31.688 6.359 -20.594 1 84 104 LYS B CA 1
ATOM 3767 C C . LYS B 1 104 ? 30.875 5.73 -19.469 1 84 104 LYS B C 1
ATOM 3769 O O . LYS B 1 104 ? 30.766 6.312 -18.391 1 84 104 LYS B O 1
ATOM 3774 N N . ARG B 1 105 ? 30.328 4.625 -19.828 1 87.88 105 ARG B N 1
ATOM 3775 C CA . ARG B 1 105 ? 29.688 3.865 -18.766 1 87.88 105 ARG B CA 1
ATOM 3776 C C . ARG B 1 105 ? 30.703 3.096 -17.938 1 87.88 105 ARG B C 1
ATOM 3778 O O . ARG B 1 105 ? 31.625 2.482 -18.5 1 87.88 105 ARG B O 1
ATOM 3785 N N . SER B 1 106 ? 30.594 3.211 -16.688 1 85.94 106 SER B N 1
ATOM 3786 C CA . SER B 1 106 ? 31.578 2.633 -15.781 1 85.94 106 SER B CA 1
ATOM 3787 C C . SER B 1 106 ? 31.453 1.114 -15.719 1 85.94 106 SER B C 1
ATOM 3789 O O . SER B 1 106 ? 32.375 0.426 -15.266 1 85.94 106 SER B O 1
ATOM 3791 N N . VAL B 1 107 ? 30.312 0.626 -16.094 1 90.75 107 VAL B N 1
ATOM 3792 C CA . VAL B 1 107 ? 30.047 -0.806 -16.062 1 90.75 107 VAL B CA 1
ATOM 3793 C C . VAL B 1 107 ? 29.781 -1.307 -17.484 1 90.75 107 VAL B C 1
ATOM 3795 O O . VAL B 1 107 ? 28.922 -0.764 -18.188 1 90.75 107 VAL B O 1
ATOM 3798 N N . SER B 1 108 ? 30.516 -2.301 -17.922 1 90.5 108 SER B N 1
ATOM 3799 C CA . SER B 1 108 ? 30.344 -2.82 -19.266 1 90.5 108 SER B CA 1
ATOM 3800 C C . SER B 1 108 ? 29.609 -4.152 -19.266 1 90.5 108 SER B C 1
ATOM 3802 O O . SER B 1 108 ? 29.109 -4.598 -20.297 1 90.5 108 SER B O 1
ATOM 3804 N N . GLU B 1 109 ? 29.641 -4.797 -18.156 1 94.88 109 GLU B N 1
ATOM 3805 C CA . GLU B 1 109 ? 28.953 -6.07 -18 1 94.88 109 GLU B CA 1
ATOM 3806 C C . GLU B 1 109 ? 28.531 -6.297 -16.547 1 94.88 109 GLU B C 1
ATOM 3808 O O . GLU B 1 109 ? 29.062 -5.676 -15.633 1 94.88 109 GLU B O 1
ATOM 3813 N N . TYR B 1 110 ? 27.516 -7.082 -16.344 1 96.88 110 TYR B N 1
ATOM 3814 C CA . TYR B 1 110 ? 27.125 -7.496 -14.992 1 96.88 110 TYR B CA 1
ATOM 3815 C C . TYR B 1 110 ? 26.359 -8.812 -15.031 1 96.88 110 TYR B C 1
ATOM 3817 O O . TYR B 1 110 ? 25.938 -9.266 -16.094 1 96.88 110 TYR B O 1
ATOM 3825 N N . GLU B 1 111 ? 26.328 -9.453 -13.898 1 97.38 111 GLU B N 1
ATOM 3826 C CA . GLU B 1 111 ? 25.547 -10.672 -13.68 1 97.38 111 GLU B CA 1
ATOM 3827 C C . GLU B 1 111 ? 24.469 -10.461 -12.609 1 97.38 111 GLU B C 1
ATOM 3829 O O . GLU B 1 111 ? 24.719 -9.773 -11.609 1 97.38 111 GLU B O 1
ATOM 3834 N N . VAL B 1 112 ? 23.297 -11.008 -12.891 1 97.12 112 VAL B N 1
ATOM 3835 C CA . VAL B 1 112 ? 22.266 -11.086 -11.859 1 97.12 112 VAL B CA 1
ATOM 3836 C C . VAL B 1 112 ? 22.297 -12.477 -11.211 1 97.12 112 VAL B C 1
ATOM 3838 O O . VAL B 1 112 ? 22.219 -13.492 -11.906 1 97.12 112 VAL B O 1
ATOM 3841 N N . GLN B 1 113 ? 22.391 -12.43 -9.891 1 95.5 113 GLN B N 1
ATOM 3842 C CA . GLN B 1 113 ? 22.484 -13.695 -9.164 1 95.5 113 GLN B CA 1
ATOM 3843 C C . GLN B 1 113 ? 21.453 -13.766 -8.047 1 95.5 113 GLN B C 1
ATOM 3845 O O . GLN B 1 113 ? 20.969 -12.734 -7.574 1 95.5 113 GLN B O 1
ATOM 3850 N N . VAL B 1 114 ? 21.047 -15.008 -7.723 1 92.25 114 VAL B N 1
ATOM 3851 C CA . VAL B 1 114 ? 20.188 -15.266 -6.566 1 92.25 114 VAL B CA 1
ATOM 3852 C C . VAL B 1 114 ? 20.875 -16.25 -5.625 1 92.25 114 VAL B C 1
ATOM 3854 O O . VAL B 1 114 ? 21.688 -17.078 -6.062 1 92.25 114 VAL B O 1
ATOM 3857 N N . LEU B 1 115 ? 20.625 -16.047 -4.371 1 88.31 115 LEU B N 1
ATOM 3858 C CA . LEU B 1 115 ? 21.141 -16.984 -3.393 1 88.31 115 LEU B CA 1
ATOM 3859 C C . LEU B 1 115 ? 20.281 -18.25 -3.32 1 88.31 115 LEU B C 1
ATOM 3861 O O . LEU B 1 115 ? 19.078 -18.156 -3.082 1 88.31 115 LEU B O 1
ATOM 3865 N N . TYR B 1 116 ? 20.922 -19.297 -3.676 1 80.38 116 TYR B N 1
ATOM 3866 C CA . TYR B 1 116 ? 20.234 -20.578 -3.68 1 80.38 116 TYR B CA 1
ATOM 3867 C C . TYR B 1 116 ? 21.031 -21.609 -2.879 1 80.38 116 TYR B C 1
ATOM 3869 O O . TYR B 1 116 ? 22.156 -21.953 -3.236 1 80.38 116 TYR B O 1
ATOM 3877 N N . GLN B 1 117 ? 20.422 -22.266 -1.852 1 74.94 117 GLN B N 1
ATOM 3878 C CA . GLN B 1 117 ? 21.062 -23.266 -1.008 1 74.94 117 GLN B CA 1
ATOM 3879 C C . GLN B 1 117 ? 22.469 -22.828 -0.611 1 74.94 117 GLN B C 1
ATOM 3881 O O . GLN B 1 117 ? 23.438 -23.578 -0.784 1 74.94 117 GLN B O 1
ATOM 3886 N N . GLU B 1 118 ? 22.641 -21.594 -0.25 1 78.44 118 GLU B N 1
ATOM 3887 C CA . GLU B 1 118 ? 23.844 -21 0.305 1 78.44 118 GLU B CA 1
ATOM 3888 C C . GLU B 1 118 ? 24.875 -20.719 -0.787 1 78.44 118 GLU B C 1
ATOM 3890 O O . GLU B 1 118 ? 26.047 -20.469 -0.493 1 78.44 118 GLU B O 1
ATOM 3895 N N . SER B 1 119 ? 24.484 -20.875 -1.977 1 85.56 119 SER B N 1
ATOM 3896 C CA . SER B 1 119 ? 25.359 -20.562 -3.096 1 85.56 119 SER B CA 1
ATOM 3897 C C . SER B 1 119 ? 24.719 -19.547 -4.039 1 85.56 119 SER B C 1
ATOM 3899 O O . SER B 1 119 ? 23.484 -19.484 -4.148 1 85.56 119 SER B O 1
ATOM 3901 N N . TRP B 1 120 ? 25.578 -18.75 -4.656 1 90.38 120 TRP B N 1
ATOM 3902 C CA . TRP B 1 120 ? 25.078 -17.797 -5.641 1 90.38 120 TRP B CA 1
ATOM 3903 C C . TRP B 1 120 ? 24.859 -18.469 -6.988 1 90.38 120 TRP B C 1
ATOM 3905 O O . TRP B 1 120 ? 25.75 -19.141 -7.508 1 90.38 120 TRP B O 1
ATOM 3915 N N . LYS B 1 121 ? 23.734 -18.391 -7.5 1 89.62 121 LYS B N 1
ATOM 3916 C CA . LYS B 1 121 ? 23.391 -18.891 -8.828 1 89.62 121 LYS B CA 1
ATOM 3917 C C . LYS B 1 121 ? 23.172 -17.734 -9.805 1 89.62 121 LYS B C 1
ATOM 3919 O O . LYS B 1 121 ? 22.328 -16.859 -9.562 1 89.62 121 LYS B O 1
ATOM 3924 N N . THR B 1 122 ? 23.906 -17.703 -10.914 1 93.81 122 THR B N 1
ATOM 3925 C CA . THR B 1 122 ? 23.719 -16.703 -11.945 1 93.81 122 THR B CA 1
ATOM 3926 C C . THR B 1 122 ? 22.469 -17 -12.781 1 93.81 122 THR B C 1
ATOM 3928 O O . THR B 1 122 ? 22.344 -18.094 -13.344 1 93.81 122 THR B O 1
ATOM 3931 N N . ILE B 1 123 ? 21.625 -16.031 -12.859 1 91 123 ILE B N 1
ATOM 3932 C CA . ILE B 1 123 ? 20.375 -16.297 -13.594 1 91 123 ILE B CA 1
ATOM 3933 C C . ILE B 1 123 ? 20.391 -15.508 -14.906 1 91 123 ILE B C 1
ATOM 3935 O O . ILE B 1 123 ? 19.609 -15.805 -15.812 1 91 123 ILE B O 1
ATOM 3939 N N . LEU B 1 124 ? 21.25 -14.492 -14.984 1 94 124 LEU B N 1
ATOM 3940 C CA . LEU B 1 124 ? 21.328 -13.664 -16.188 1 94 124 LEU B CA 1
ATOM 3941 C C . LEU B 1 124 ? 22.688 -12.984 -16.281 1 94 124 LEU B C 1
ATOM 3943 O O . LEU B 1 124 ? 23.25 -12.57 -15.273 1 94 124 LEU B O 1
ATOM 3947 N N . LYS B 1 125 ? 23.188 -12.945 -17.469 1 96.12 125 LYS B N 1
ATOM 3948 C CA . LYS B 1 125 ? 24.406 -12.188 -17.781 1 96.12 125 LYS B CA 1
ATOM 3949 C C . LYS B 1 125 ? 24.125 -11.125 -18.828 1 96.12 125 LYS B C 1
ATOM 3951 O O . LYS B 1 125 ? 23.406 -11.367 -19.797 1 96.12 125 LYS B O 1
ATOM 3956 N N . ASN B 1 126 ? 24.562 -9.93 -18.547 1 96.5 126 ASN B N 1
ATOM 3957 C CA . ASN B 1 126 ? 24.422 -8.836 -19.516 1 96.5 126 ASN B CA 1
ATOM 3958 C C . ASN B 1 126 ? 25.781 -8.219 -19.844 1 96.5 126 ASN B C 1
ATOM 3960 O O . ASN B 1 126 ? 26.453 -7.695 -18.953 1 96.5 126 ASN B O 1
ATOM 3964 N N . ASP B 1 127 ? 26.203 -8.266 -21.109 1 94.44 127 ASP B N 1
ATOM 3965 C CA . ASP B 1 127 ? 27.469 -7.691 -21.531 1 94.44 127 ASP B CA 1
ATOM 3966 C C . ASP B 1 127 ? 27.25 -6.492 -22.453 1 94.44 127 ASP B C 1
ATOM 3968 O O . ASP B 1 127 ? 28.188 -6.016 -23.094 1 94.44 127 ASP B O 1
ATOM 3972 N N . ARG B 1 128 ? 26.094 -6.035 -22.578 1 93.75 128 ARG B N 1
ATOM 3973 C CA . ARG B 1 128 ? 25.734 -4.832 -23.312 1 93.75 128 ARG B CA 1
ATOM 3974 C C . ARG B 1 128 ? 24.953 -3.863 -22.438 1 93.75 128 ARG B C 1
ATOM 3976 O O . ARG B 1 128 ? 23.734 -3.729 -22.562 1 93.75 128 ARG B O 1
ATOM 3983 N N . VAL B 1 129 ? 25.672 -3.158 -21.688 1 95.06 129 VAL B N 1
ATOM 3984 C CA . VAL B 1 129 ? 25.062 -2.318 -20.656 1 95.06 129 VAL B CA 1
ATOM 3985 C C . VAL B 1 129 ? 24.656 -0.981 -21.266 1 95.06 129 VAL B C 1
ATOM 3987 O O . VAL B 1 129 ? 25.453 -0.321 -21.938 1 95.06 129 VAL B O 1
ATOM 3990 N N . GLU B 1 130 ? 23.406 -0.643 -21.141 1 95.38 130 GLU B N 1
ATOM 3991 C CA . GLU B 1 130 ? 22.828 0.625 -21.578 1 95.38 130 GLU B CA 1
ATOM 3992 C C . GLU B 1 130 ? 22.438 1.498 -20.391 1 95.38 130 GLU B C 1
ATOM 3994 O O . GLU B 1 130 ? 22.734 1.161 -19.234 1 95.38 130 GLU B O 1
ATOM 3999 N N . LEU B 1 131 ? 21.969 2.664 -20.688 1 94.44 131 LEU B N 1
ATOM 4000 C CA . LEU B 1 131 ? 21.5 3.535 -19.625 1 94.44 131 LEU B CA 1
ATOM 4001 C C . LEU B 1 131 ? 20.422 2.852 -18.797 1 94.44 131 LEU B C 1
ATOM 4003 O O . LEU B 1 131 ? 20.516 2.752 -17.578 1 94.44 131 LEU B O 1
ATOM 4007 N N . ASN B 1 132 ? 19.375 2.42 -19.547 1 95.19 132 ASN B N 1
ATOM 4008 C CA . ASN B 1 132 ? 18.281 1.646 -18.953 1 95.19 132 ASN B CA 1
ATOM 4009 C C . ASN B 1 132 ? 18.344 0.183 -19.375 1 95.19 132 ASN B C 1
ATOM 4011 O O . ASN B 1 132 ? 18.234 -0.123 -20.562 1 95.19 132 ASN B O 1
ATOM 4015 N N . ASN B 1 133 ? 18.594 -0.75 -18.406 1 96.88 133 ASN B N 1
ATOM 4016 C CA . ASN B 1 133 ? 18.656 -2.188 -18.656 1 96.88 133 ASN B CA 1
ATOM 4017 C C . ASN B 1 133 ? 17.484 -2.916 -18 1 96.88 133 ASN B C 1
ATOM 4019 O O . ASN B 1 133 ? 17.438 -3.033 -16.766 1 96.88 133 ASN B O 1
ATOM 4023 N N . PHE B 1 134 ? 16.547 -3.314 -18.75 1 95.88 134 PHE B N 1
ATOM 4024 C CA . PHE B 1 134 ? 15.398 -4.059 -18.25 1 95.88 134 PHE B CA 1
ATOM 4025 C C . PHE B 1 134 ? 15.453 -5.512 -18.703 1 95.88 134 PHE B C 1
ATOM 4027 O O . PHE B 1 134 ? 15.578 -5.789 -19.906 1 95.88 134 PHE B O 1
ATOM 4034 N N . HIS B 1 135 ? 15.406 -6.426 -17.781 1 95.06 135 HIS B N 1
ATOM 4035 C CA . HIS B 1 135 ? 15.453 -7.855 -18.062 1 95.06 135 HIS B CA 1
ATOM 4036 C C . HIS B 1 135 ? 14.195 -8.555 -17.547 1 95.06 135 HIS B C 1
ATOM 4038 O O . HIS B 1 135 ? 13.914 -8.523 -16.344 1 95.06 135 HIS B O 1
ATOM 4044 N N . ARG B 1 136 ? 13.453 -9.141 -18.422 1 89.31 136 ARG B N 1
ATOM 4045 C CA . ARG B 1 136 ? 12.406 -10.07 -18.016 1 89.31 136 ARG B CA 1
ATOM 4046 C C . ARG B 1 136 ? 12.977 -11.461 -17.766 1 89.31 136 ARG B C 1
ATOM 4048 O O . ARG B 1 136 ? 13.836 -11.93 -18.516 1 89.31 136 ARG B O 1
ATOM 4055 N N . ILE B 1 137 ? 12.617 -12.039 -16.672 1 87.12 137 ILE B N 1
ATOM 4056 C CA . ILE B 1 137 ? 13.078 -13.383 -16.328 1 87.12 137 ILE B CA 1
ATOM 4057 C C . ILE B 1 137 ? 11.875 -14.273 -16.016 1 87.12 137 ILE B C 1
ATOM 4059 O O . ILE B 1 137 ? 10.789 -13.781 -15.719 1 87.12 137 ILE B O 1
ATOM 4063 N N . PRO B 1 138 ? 12.039 -15.586 -16.172 1 81 138 PRO B N 1
ATOM 4064 C CA . PRO B 1 138 ? 10.961 -16.453 -15.703 1 81 138 PRO B CA 1
ATOM 4065 C C . PRO B 1 138 ? 10.641 -16.234 -14.227 1 81 138 PRO B C 1
ATOM 4067 O O . PRO B 1 138 ? 11.539 -15.977 -13.422 1 81 138 PRO B O 1
ATOM 4070 N N . PRO B 1 139 ? 9.328 -16.25 -13.969 1 83.12 139 PRO B N 1
ATOM 4071 C CA . PRO B 1 139 ? 8.984 -16.062 -12.555 1 83.12 139 PRO B CA 1
ATOM 4072 C C . PRO B 1 139 ? 9.727 -17.031 -11.641 1 83.12 139 PRO B C 1
ATOM 4074 O O . PRO B 1 139 ? 9.805 -18.234 -11.93 1 83.12 139 PRO B O 1
ATOM 4077 N N . MET B 1 140 ? 10.289 -16.5 -10.617 1 82.62 140 MET B N 1
ATOM 4078 C CA . MET B 1 140 ? 11.016 -17.297 -9.633 1 82.62 140 MET B CA 1
ATOM 4079 C C . MET B 1 140 ? 10.938 -16.672 -8.25 1 82.62 140 MET B C 1
ATOM 4081 O O . MET B 1 140 ? 10.633 -15.477 -8.117 1 82.62 140 MET B O 1
ATOM 4085 N N . ASP B 1 141 ? 11.102 -17.5 -7.246 1 80.75 141 ASP B N 1
ATOM 4086 C CA . ASP B 1 141 ? 11.148 -16.969 -5.883 1 80.75 141 ASP B CA 1
ATOM 4087 C C . ASP B 1 141 ? 12.586 -16.75 -5.43 1 80.75 141 ASP B C 1
ATOM 4089 O O . ASP B 1 141 ? 13.477 -17.547 -5.746 1 80.75 141 ASP B O 1
ATOM 4093 N N . ALA B 1 142 ? 12.883 -15.664 -4.84 1 87.38 142 ALA B N 1
ATOM 4094 C CA . ALA B 1 142 ? 14.203 -15.344 -4.289 1 87.38 142 ALA B CA 1
ATOM 4095 C C . ALA B 1 142 ? 14.078 -14.461 -3.057 1 87.38 142 ALA B C 1
ATOM 4097 O O . ALA B 1 142 ? 13.234 -13.555 -3.014 1 87.38 142 ALA B O 1
ATOM 4098 N N . SER B 1 143 ? 14.883 -14.773 -2.072 1 88.69 143 SER B N 1
ATOM 4099 C CA . SER B 1 143 ? 14.945 -13.898 -0.908 1 88.69 143 SER B CA 1
ATOM 4100 C C . SER B 1 143 ? 16.109 -12.914 -1.018 1 88.69 143 SER B C 1
ATOM 4102 O O . SER B 1 143 ? 16.062 -11.82 -0.452 1 88.69 143 SER B O 1
ATOM 4104 N N . VAL B 1 144 ? 17.156 -13.383 -1.694 1 92.88 144 VAL B N 1
ATOM 4105 C CA . VAL B 1 144 ? 18.344 -12.555 -1.833 1 92.88 144 VAL B CA 1
ATOM 4106 C C . VAL B 1 144 ? 18.734 -12.461 -3.305 1 92.88 144 VAL B C 1
ATOM 4108 O O . VAL B 1 144 ? 18.844 -13.484 -3.988 1 92.88 144 VAL B O 1
ATOM 4111 N N . VAL B 1 145 ? 18.906 -11.258 -3.816 1 94.94 145 VAL B N 1
ATOM 4112 C CA . VAL B 1 145 ? 19.312 -10.984 -5.195 1 94.94 145 VAL B CA 1
ATOM 4113 C C . VAL B 1 145 ? 20.578 -10.141 -5.211 1 94.94 145 VAL B C 1
ATOM 4115 O O . VAL B 1 145 ? 20.719 -9.195 -4.43 1 94.94 145 VAL B O 1
ATOM 4118 N N . ARG B 1 146 ? 21.469 -10.461 -6.098 1 96.19 146 ARG B N 1
ATOM 4119 C CA . ARG B 1 146 ? 22.734 -9.75 -6.188 1 96.19 146 ARG B CA 1
ATOM 4120 C C . ARG B 1 146 ? 23.047 -9.359 -7.629 1 96.19 146 ARG B C 1
ATOM 4122 O O . ARG B 1 146 ? 22.828 -10.156 -8.547 1 96.19 146 ARG B O 1
ATOM 4129 N N . ILE B 1 147 ? 23.406 -8.148 -7.816 1 97.38 147 ILE B N 1
ATOM 4130 C CA . ILE B 1 147 ? 24.109 -7.762 -9.039 1 97.38 147 ILE B CA 1
ATOM 4131 C C . ILE B 1 147 ? 25.625 -7.859 -8.828 1 97.38 147 ILE B C 1
ATOM 4133 O O . ILE B 1 147 ? 26.156 -7.266 -7.891 1 97.38 147 ILE B O 1
ATOM 4137 N N . PHE B 1 148 ? 26.219 -8.633 -9.633 1 96.44 148 PHE B N 1
ATOM 4138 C CA . PHE B 1 148 ? 27.656 -8.844 -9.57 1 96.44 148 PHE B CA 1
ATOM 4139 C C . PHE B 1 148 ? 28.359 -8.195 -10.758 1 96.44 148 PHE B C 1
ATOM 4141 O O . PHE B 1 148 ? 27.984 -8.43 -11.906 1 96.44 148 PHE B O 1
ATOM 4148 N N . PHE B 1 149 ? 29.234 -7.289 -10.508 1 95.5 149 PHE B N 1
ATOM 4149 C CA . PHE B 1 149 ? 30.016 -6.609 -11.539 1 95.5 149 PHE B CA 1
ATOM 4150 C C . PHE B 1 149 ? 31.422 -7.203 -11.633 1 95.5 149 PHE B C 1
ATOM 4152 O O . PHE B 1 149 ? 32.312 -6.812 -10.891 1 95.5 149 PHE B O 1
ATOM 4159 N N . PRO B 1 150 ? 31.516 -7.98 -12.695 1 90.69 150 PRO B N 1
ATOM 4160 C CA . PRO B 1 150 ? 32.875 -8.484 -12.875 1 90.69 150 PRO B CA 1
ATOM 4161 C C . PRO B 1 150 ? 33.844 -7.395 -13.312 1 90.69 150 PRO B C 1
ATOM 4163 O O . PRO B 1 150 ? 33.469 -6.461 -14.016 1 90.69 150 PRO B O 1
ATOM 4166 N N . LYS B 1 151 ? 34.875 -7.188 -12.609 1 77.75 151 LYS B N 1
ATOM 4167 C CA . LYS B 1 151 ? 35.812 -6.109 -12.945 1 77.75 151 LYS B CA 1
ATOM 4168 C C . LYS B 1 151 ? 37.25 -6.59 -12.891 1 77.75 151 LYS B C 1
ATOM 4170 O O . LYS B 1 151 ? 37.594 -7.465 -12.094 1 77.75 151 LYS B O 1
ATOM 4175 N N . ASN B 1 152 ? 38 -6.07 -13.922 1 71.62 152 ASN B N 1
ATOM 4176 C CA . ASN B 1 152 ? 39.438 -6.328 -13.906 1 71.62 152 ASN B CA 1
ATOM 4177 C C . ASN B 1 152 ? 40.219 -5.031 -13.93 1 71.62 152 ASN B C 1
ATOM 4179 O O . ASN B 1 152 ? 41.438 -5.055 -14.141 1 71.62 152 ASN B O 1
ATOM 4183 N N . GLU B 1 153 ? 39.5 -3.896 -13.859 1 79.31 153 GLU B N 1
ATOM 4184 C CA . GLU B 1 153 ? 40.156 -2.596 -13.867 1 79.31 153 GLU B CA 1
ATOM 4185 C C . GLU B 1 153 ? 39.875 -1.828 -12.578 1 79.31 153 GLU B C 1
ATOM 4187 O O . GLU B 1 153 ? 38.844 -2.057 -11.922 1 79.31 153 GLU B O 1
ATOM 4192 N N . ASP B 1 154 ? 40.906 -1.009 -12.281 1 83.25 154 ASP B N 1
ATOM 4193 C CA . ASP B 1 154 ? 40.75 -0.127 -11.133 1 83.25 154 ASP B CA 1
ATOM 4194 C C . ASP B 1 154 ? 39.812 1.045 -11.461 1 83.25 154 ASP B C 1
ATOM 4196 O O . ASP B 1 154 ? 40.281 2.08 -11.953 1 83.25 154 ASP B O 1
ATOM 4200 N N . LYS B 1 155 ? 38.594 0.831 -11.281 1 86.75 155 LYS B N 1
ATOM 4201 C CA . LYS B 1 155 ? 37.594 1.857 -11.547 1 86.75 155 LYS B CA 1
ATOM 4202 C C . LYS B 1 155 ? 36.375 1.694 -10.633 1 86.75 155 LYS B C 1
ATOM 4204 O O . LYS B 1 155 ? 36.188 0.65 -10 1 86.75 155 LYS B O 1
ATOM 4209 N N . SER B 1 156 ? 35.688 2.768 -10.531 1 90.06 156 SER B N 1
ATOM 4210 C CA . SER B 1 156 ? 34.438 2.732 -9.766 1 90.06 156 SER B CA 1
ATOM 4211 C C . SER B 1 156 ? 33.281 2.279 -10.633 1 90.06 156 SER B C 1
ATOM 4213 O O . SER B 1 156 ? 33.25 2.549 -11.836 1 90.06 156 SER B O 1
ATOM 4215 N N . SER B 1 157 ? 32.469 1.492 -10.047 1 92.62 157 SER B N 1
ATOM 4216 C CA . SER B 1 157 ? 31.172 1.239 -10.664 1 92.62 157 SER B CA 1
ATOM 4217 C C . SER B 1 157 ? 30.156 2.301 -10.258 1 92.62 157 SER B C 1
ATOM 4219 O O . SER B 1 157 ? 30.094 2.697 -9.094 1 92.62 157 SER B O 1
ATOM 4221 N N . VAL B 1 158 ? 29.469 2.814 -11.234 1 93.69 158 VAL B N 1
ATOM 4222 C CA . VAL B 1 158 ? 28.438 3.828 -10.984 1 93.69 158 VAL B CA 1
ATOM 4223 C C . VAL B 1 158 ? 27.078 3.307 -11.43 1 93.69 158 VAL B C 1
ATOM 4225 O O . VAL B 1 158 ? 26.906 2.918 -12.586 1 93.69 158 VAL B O 1
ATOM 4228 N N . VAL B 1 159 ? 26.156 3.211 -10.469 1 95.31 159 VAL B N 1
ATOM 4229 C CA . VAL B 1 159 ? 24.797 2.727 -10.727 1 95.31 159 VAL B CA 1
ATOM 4230 C C . VAL B 1 159 ? 23.781 3.678 -10.102 1 95.31 159 VAL B C 1
ATOM 4232 O O . VAL B 1 159 ? 23.969 4.145 -8.977 1 95.31 159 VAL B O 1
ATOM 4235 N N . SER B 1 160 ? 22.672 3.963 -10.859 1 94.38 160 SER B N 1
ATOM 4236 C CA . SER B 1 160 ? 21.672 4.902 -10.359 1 94.38 160 SER B CA 1
ATOM 4237 C C . SER B 1 160 ? 20.531 4.176 -9.641 1 94.38 160 SER B C 1
ATOM 4239 O O . SER B 1 160 ? 20.031 4.652 -8.625 1 94.38 160 SER B O 1
ATOM 4241 N N . GLU B 1 161 ? 20.094 3.051 -10.18 1 95.62 161 GLU B N 1
ATOM 4242 C CA . GLU B 1 161 ? 18.969 2.316 -9.625 1 95.62 161 GLU B CA 1
ATOM 4243 C C . GLU B 1 161 ? 19.141 0.811 -9.805 1 95.62 161 GLU B C 1
ATOM 4245 O O . GLU B 1 161 ? 19.672 0.356 -10.82 1 95.62 161 GLU B O 1
ATOM 4250 N N . PHE B 1 162 ? 18.875 0.066 -8.836 1 96.62 162 PHE B N 1
ATOM 4251 C CA . PHE B 1 162 ? 18.719 -1.384 -8.867 1 96.62 162 PHE B CA 1
ATOM 4252 C C . PHE B 1 162 ? 17.312 -1.786 -8.406 1 96.62 162 PHE B C 1
ATOM 4254 O O . PHE B 1 162 ? 17.016 -1.705 -7.215 1 96.62 162 PHE B O 1
ATOM 4261 N N . ARG B 1 163 ? 16.453 -2.268 -9.367 1 96.56 163 ARG B N 1
ATOM 4262 C CA . ARG B 1 163 ? 15.062 -2.572 -9.078 1 96.56 163 ARG B CA 1
ATOM 4263 C C . ARG B 1 163 ? 14.75 -4.039 -9.352 1 96.56 163 ARG B C 1
ATOM 4265 O O . ARG B 1 163 ? 15.047 -4.551 -10.438 1 96.56 163 ARG B O 1
ATOM 4272 N N . ILE B 1 164 ? 14.273 -4.656 -8.391 1 96.31 164 ILE B N 1
ATOM 4273 C CA . ILE B 1 164 ? 13.734 -6.008 -8.5 1 96.31 164 ILE B CA 1
ATOM 4274 C C . ILE B 1 164 ? 12.211 -5.949 -8.648 1 96.31 164 ILE B C 1
ATOM 4276 O O . ILE B 1 164 ? 11.531 -5.324 -7.836 1 96.31 164 ILE B O 1
ATOM 4280 N N . LEU B 1 165 ? 11.68 -6.656 -9.711 1 93.44 165 LEU B N 1
ATOM 4281 C CA . LEU B 1 165 ? 10.289 -6.387 -10.086 1 93.44 165 LEU B CA 1
ATOM 4282 C C . LEU B 1 165 ? 9.469 -7.668 -10.07 1 93.44 165 LEU B C 1
ATOM 4284 O O . LEU B 1 165 ? 9.984 -8.75 -10.336 1 93.44 165 LEU B O 1
ATOM 4288 N N . LEU B 1 166 ? 8.289 -7.59 -9.719 1 90 166 LEU B N 1
ATOM 4289 C CA . LEU B 1 166 ? 7.219 -8.477 -10.164 1 90 166 LEU B CA 1
ATOM 4290 C C . LEU B 1 166 ? 6.281 -7.75 -11.125 1 90 166 LEU B C 1
ATOM 4292 O O . LEU B 1 166 ? 5.555 -6.84 -10.719 1 90 166 LEU B O 1
ATOM 4296 N N . ASN B 1 167 ? 6.391 -8.172 -12.32 1 83.12 167 ASN B N 1
ATOM 4297 C CA . ASN B 1 167 ? 5.719 -7.398 -13.359 1 83.12 167 ASN B CA 1
ATOM 4298 C C . ASN B 1 167 ? 6.207 -5.953 -13.383 1 83.12 167 ASN B C 1
ATOM 4300 O O . ASN B 1 167 ? 7.41 -5.699 -13.461 1 83.12 167 ASN B O 1
ATOM 4304 N N . ASP B 1 168 ? 5.355 -4.949 -13.148 1 84.31 168 ASP B N 1
ATOM 4305 C CA . ASP B 1 168 ? 5.762 -3.549 -13.211 1 84.31 168 ASP B CA 1
ATOM 4306 C C . ASP B 1 168 ? 5.898 -2.953 -11.812 1 84.31 168 ASP B C 1
ATOM 4308 O O . ASP B 1 168 ? 6.156 -1.756 -11.664 1 84.31 168 ASP B O 1
ATOM 4312 N N . THR B 1 169 ? 5.805 -3.771 -10.859 1 87.81 169 THR B N 1
ATOM 4313 C CA . THR B 1 169 ? 5.91 -3.299 -9.484 1 87.81 169 THR B CA 1
ATOM 4314 C C . THR B 1 169 ? 7.324 -3.498 -8.945 1 87.81 169 THR B C 1
ATOM 4316 O O . THR B 1 169 ? 7.844 -4.613 -8.953 1 87.81 169 THR B O 1
ATOM 4319 N N . CYS B 1 170 ? 7.934 -2.467 -8.492 1 93.19 170 CYS B N 1
ATOM 4320 C CA . CYS B 1 170 ? 9.258 -2.555 -7.875 1 93.19 170 CYS B CA 1
ATOM 4321 C C . CYS B 1 170 ? 9.148 -2.979 -6.414 1 93.19 170 CYS B C 1
ATOM 4323 O O . CYS B 1 170 ? 8.461 -2.328 -5.621 1 93.19 170 CYS B O 1
ATOM 4325 N N . LEU B 1 171 ? 9.859 -3.996 -6.039 1 93.38 171 LEU B N 1
ATOM 4326 C CA . LEU B 1 171 ? 9.711 -4.59 -4.715 1 93.38 171 LEU B CA 1
ATOM 4327 C C . LEU B 1 171 ? 10.68 -3.957 -3.725 1 93.38 171 LEU B C 1
ATOM 4329 O O . LEU B 1 171 ? 10.477 -4.043 -2.512 1 93.38 171 LEU B O 1
ATOM 4333 N N . ASN B 1 172 ? 11.742 -3.383 -4.227 1 93.81 172 ASN B N 1
ATOM 4334 C CA . ASN B 1 172 ? 12.812 -2.898 -3.363 1 93.81 172 ASN B CA 1
ATOM 4335 C C . ASN B 1 172 ? 13.031 -1.397 -3.529 1 93.81 172 ASN B C 1
ATOM 4337 O O . ASN B 1 172 ? 14.164 -0.948 -3.727 1 93.81 172 ASN B O 1
ATOM 4341 N N . SER B 1 173 ? 12.031 -0.658 -3.344 1 90.12 173 SER B N 1
ATOM 4342 C CA . SER B 1 173 ? 12.188 0.788 -3.479 1 90.12 173 SER B CA 1
ATOM 4343 C C . SER B 1 173 ? 11.312 1.53 -2.475 1 90.12 173 SER B C 1
ATOM 4345 O O . SER B 1 173 ? 10.336 0.972 -1.958 1 90.12 173 SER B O 1
ATOM 4347 N N . VAL B 1 174 ? 11.758 2.73 -2.188 1 88.56 174 VAL B N 1
ATOM 4348 C CA . VAL B 1 174 ? 10.891 3.682 -1.504 1 88.56 174 VAL B CA 1
ATOM 4349 C C . VAL B 1 174 ? 9.977 4.367 -2.518 1 88.56 174 VAL B C 1
ATOM 4351 O O . VAL B 1 174 ? 10.438 4.855 -3.551 1 88.56 174 VAL B O 1
ATOM 4354 N N . PRO B 1 175 ? 8.672 4.348 -2.24 1 88.81 175 PRO B N 1
ATOM 4355 C CA . PRO B 1 175 ? 7.746 4.891 -3.24 1 88.81 175 PRO B CA 1
ATOM 4356 C C . PRO B 1 175 ? 8.039 6.348 -3.586 1 88.81 175 PRO B C 1
ATOM 4358 O O . PRO B 1 175 ? 8.383 7.137 -2.701 1 88.81 175 PRO B O 1
ATOM 4361 N N . LYS B 1 176 ? 7.805 6.652 -4.789 1 88.38 176 LYS B N 1
ATOM 4362 C CA . LYS B 1 176 ? 8.062 7.996 -5.309 1 88.38 176 LYS B CA 1
ATOM 4363 C C . LYS B 1 176 ? 7.203 9.031 -4.598 1 88.38 176 LYS B C 1
ATOM 4365 O O . LYS B 1 176 ? 7.641 10.164 -4.379 1 88.38 176 LYS B O 1
ATOM 4370 N N . ARG B 1 177 ? 6.02 8.711 -4.164 1 90.69 177 ARG B N 1
ATOM 4371 C CA . ARG B 1 177 ? 5.078 9.672 -3.592 1 90.69 177 ARG B CA 1
ATOM 4372 C C . ARG B 1 177 ? 5.57 10.18 -2.242 1 90.69 177 ARG B C 1
ATOM 4374 O O . ARG B 1 177 ? 5.047 11.164 -1.715 1 90.69 177 ARG B O 1
ATOM 4381 N N . VAL B 1 178 ? 6.59 9.5 -1.661 1 93.25 178 VAL B N 1
ATOM 4382 C CA . VAL B 1 178 ? 7.062 9.953 -0.359 1 93.25 178 VAL B CA 1
ATOM 4383 C C . VAL B 1 178 ? 8.555 10.266 -0.431 1 93.25 178 VAL B C 1
ATOM 4385 O O . VAL B 1 178 ? 9.281 10.078 0.547 1 93.25 178 VAL B O 1
ATOM 4388 N N . THR B 1 179 ? 9.055 10.609 -1.518 1 90.06 179 THR B N 1
ATOM 4389 C CA . THR B 1 179 ? 10.438 11.039 -1.679 1 90.06 179 THR B CA 1
ATOM 4390 C C . THR B 1 179 ? 10.508 12.383 -2.398 1 90.06 179 THR B C 1
ATOM 4392 O O . THR B 1 179 ? 9.539 12.797 -3.045 1 90.06 179 THR B O 1
ATOM 4395 N N . GLY B 1 180 ? 11.602 13.07 -2.189 1 90 180 GLY B N 1
ATOM 4396 C CA . GLY B 1 180 ? 11.906 14.211 -3.033 1 90 180 GLY B CA 1
ATOM 4397 C C . GLY B 1 180 ? 11.336 15.516 -2.506 1 90 180 GLY B C 1
ATOM 4398 O O . GLY B 1 180 ? 11.477 16.562 -3.143 1 90 180 GLY B O 1
ATOM 4399 N N . TYR B 1 181 ? 10.695 15.562 -1.402 1 94.56 181 TYR B N 1
ATOM 4400 C CA . TYR B 1 181 ? 10.125 16.781 -0.826 1 94.56 181 TYR B CA 1
ATOM 4401 C C . TYR B 1 181 ? 11.211 17.672 -0.249 1 94.56 181 TYR B C 1
ATOM 4403 O O . TYR B 1 181 ? 12.242 17.188 0.221 1 94.56 181 TYR B O 1
ATOM 4411 N N . LEU B 1 182 ? 10.977 18.938 -0.269 1 95.06 182 LEU B N 1
ATOM 4412 C CA . LEU B 1 182 ? 11.859 19.906 0.371 1 95.06 182 LEU B CA 1
ATOM 4413 C C . LEU B 1 182 ? 11.562 20 1.862 1 95.06 182 LEU B C 1
ATOM 4415 O O . LEU B 1 182 ? 10.414 19.828 2.283 1 95.06 182 LEU B O 1
ATOM 4419 N N . TYR B 1 183 ? 12.625 20.25 2.555 1 95.19 183 TYR B N 1
ATOM 4420 C CA . TYR B 1 183 ? 12.414 20.578 3.957 1 95.19 183 TYR B CA 1
ATOM 4421 C C . TYR B 1 183 ? 11.656 21.906 4.09 1 95.19 183 TYR B C 1
ATOM 4423 O O . TYR B 1 183 ? 11.922 22.859 3.354 1 95.19 183 TYR B O 1
ATOM 4431 N N . PRO B 1 184 ? 10.688 21.922 4.945 1 97.44 184 PRO B N 1
ATOM 4432 C CA . PRO B 1 184 ? 9.773 23.062 4.945 1 97.44 184 PRO B CA 1
ATOM 4433 C C . PRO B 1 184 ? 10.438 24.344 5.453 1 97.44 184 PRO B C 1
ATOM 4435 O O . PRO B 1 184 ? 9.891 25.438 5.281 1 97.44 184 PRO B O 1
ATOM 4438 N N . VAL B 1 185 ? 11.562 24.266 6.16 1 96.5 185 VAL B N 1
ATOM 4439 C CA . VAL B 1 185 ? 12.375 25.406 6.59 1 96.5 185 VAL B CA 1
ATOM 4440 C C . VAL B 1 185 ? 13.711 25.391 5.84 1 96.5 185 VAL B C 1
ATOM 4442 O O . VAL B 1 185 ? 14.531 24.5 6.039 1 96.5 185 VAL B O 1
ATOM 4445 N N . ILE B 1 186 ? 13.883 26.422 5.02 1 91.38 186 ILE B N 1
ATOM 4446 C CA . ILE B 1 186 ? 15.164 26.5 4.328 1 91.38 186 ILE B CA 1
ATOM 4447 C C . ILE B 1 186 ? 16.297 26.562 5.344 1 91.38 186 ILE B C 1
ATOM 4449 O O . ILE B 1 186 ? 16.312 27.438 6.223 1 91.38 186 ILE B O 1
ATOM 4453 N N . GLY B 1 187 ? 17.234 25.609 5.23 1 90.44 187 GLY B N 1
ATOM 4454 C CA . GLY B 1 187 ? 18.328 25.531 6.176 1 90.44 187 GLY B CA 1
ATOM 4455 C C . GLY B 1 187 ? 17.938 24.922 7.508 1 90.44 187 GLY B C 1
ATOM 4456 O O . GLY B 1 187 ? 18.703 24.969 8.469 1 90.44 187 GLY B O 1
ATOM 4457 N N . GLY B 1 188 ? 16.688 24.453 7.543 1 91.12 188 GLY B N 1
ATOM 4458 C CA . GLY B 1 188 ? 16.234 23.844 8.781 1 91.12 188 GLY B CA 1
ATOM 4459 C C . GLY B 1 188 ? 17.016 22.609 9.172 1 91.12 188 GLY B C 1
ATOM 4460 O O . GLY B 1 188 ? 17.594 21.938 8.312 1 91.12 188 GLY B O 1
ATOM 4461 N N . VAL B 1 189 ? 17.016 22.359 10.461 1 87.31 189 VAL B N 1
ATOM 4462 C CA . VAL B 1 189 ? 17.719 21.188 11 1 87.31 189 VAL B CA 1
ATOM 4463 C C . VAL B 1 189 ? 16.703 20.125 11.422 1 87.31 189 VAL B C 1
ATOM 4465 O O . VAL B 1 189 ? 15.711 20.438 12.094 1 87.31 189 VAL B O 1
ATOM 4468 N N . LEU B 1 190 ? 16.953 18.906 11.008 1 86.56 190 LEU B N 1
ATOM 4469 C CA . LEU B 1 190 ? 16.109 17.812 11.484 1 86.56 190 LEU B CA 1
ATOM 4470 C C . LEU B 1 190 ? 16.203 17.672 13 1 86.56 190 LEU B C 1
ATOM 4472 O O . LEU B 1 190 ? 17.297 17.75 13.562 1 86.56 190 LEU B O 1
ATOM 4476 N N . PRO B 1 191 ? 15.062 17.484 13.57 1 89.31 191 PRO B N 1
ATOM 4477 C CA . PRO B 1 191 ? 15.102 17.344 15.023 1 89.31 191 PRO B CA 1
ATOM 4478 C C . PRO B 1 191 ? 15.984 16.172 15.477 1 89.31 191 PRO B C 1
ATOM 4480 O O . PRO B 1 191 ? 15.922 15.094 14.891 1 89.31 191 PRO B O 1
ATOM 4483 N N . GLN B 1 192 ? 16.75 16.422 16.453 1 84.31 192 GLN B N 1
ATOM 4484 C CA . GLN B 1 192 ? 17.703 15.414 16.953 1 84.31 192 GLN B CA 1
ATOM 4485 C C . GLN B 1 192 ? 17.062 14.531 18.016 1 84.31 192 GLN B C 1
ATOM 4487 O O . GLN B 1 192 ? 17.469 13.391 18.219 1 84.31 192 GLN B O 1
ATOM 4492 N N . LYS B 1 193 ? 16.094 15.102 18.656 1 88.31 193 LYS B N 1
ATOM 4493 C CA . LYS B 1 193 ? 15.453 14.359 19.75 1 88.31 193 LYS B CA 1
ATOM 4494 C C . LYS B 1 193 ? 14.305 13.516 19.219 1 88.31 193 LYS B C 1
ATOM 4496 O O . LYS B 1 193 ? 13.438 14.016 18.5 1 88.31 193 LYS B O 1
ATOM 4501 N N . ASP B 1 194 ? 14.219 12.305 19.672 1 86.38 194 ASP B N 1
ATOM 4502 C CA . ASP B 1 194 ? 13.227 11.352 19.172 1 86.38 194 ASP B CA 1
ATOM 4503 C C . ASP B 1 194 ? 11.812 11.812 19.5 1 86.38 194 ASP B C 1
ATOM 4505 O O . ASP B 1 194 ? 10.875 11.547 18.75 1 86.38 194 ASP B O 1
ATOM 4509 N N . PHE B 1 195 ? 11.68 12.516 20.594 1 89.44 195 PHE B N 1
ATOM 4510 C CA . PHE B 1 195 ? 10.344 12.906 21.016 1 89.44 195 PHE B CA 1
ATOM 4511 C C . PHE B 1 195 ? 9.789 14 20.109 1 89.44 195 PHE B C 1
ATOM 4513 O O . PHE B 1 195 ? 8.609 14.336 20.172 1 89.44 195 PHE B O 1
ATOM 4520 N N . GLN B 1 196 ? 10.633 14.547 19.172 1 92.31 196 GLN B N 1
ATOM 4521 C CA . GLN B 1 196 ? 10.211 15.586 18.234 1 92.31 196 GLN B CA 1
ATOM 4522 C C . GLN B 1 196 ? 9.852 14.992 16.875 1 92.31 196 GLN B C 1
ATOM 4524 O O . GLN B 1 196 ? 9.586 15.727 15.922 1 92.31 196 GLN B O 1
ATOM 4529 N N . LEU B 1 197 ? 9.844 13.68 16.828 1 92.31 197 LEU B N 1
ATOM 4530 C CA . LEU B 1 197 ? 9.539 12.984 15.586 1 92.31 197 LEU B CA 1
ATOM 4531 C C . LEU B 1 197 ? 8.133 12.398 15.617 1 92.31 197 LEU B C 1
ATOM 4533 O O . LEU B 1 197 ? 7.551 12.227 16.688 1 92.31 197 LEU B O 1
ATOM 4537 N N . PRO B 1 198 ? 7.605 12.141 14.398 1 91.56 198 PRO B N 1
ATOM 4538 C CA . PRO B 1 198 ? 6.305 11.477 14.367 1 91.56 198 PRO B CA 1
ATOM 4539 C C . PRO B 1 198 ? 6.312 10.125 15.086 1 91.56 198 PRO B C 1
ATOM 4541 O O . PRO B 1 198 ? 7.289 9.375 14.977 1 91.56 198 PRO B O 1
ATOM 4544 N N . GLY B 1 199 ? 5.191 9.883 15.773 1 88.31 199 GLY B N 1
ATOM 4545 C CA . GLY B 1 199 ? 5.043 8.594 16.422 1 88.31 199 GLY B CA 1
ATOM 4546 C C . GLY B 1 199 ? 5.535 8.578 17.859 1 88.31 199 GLY B C 1
ATOM 4547 O O . GLY B 1 199 ? 5.254 7.641 18.609 1 88.31 199 GLY B O 1
ATOM 4548 N N . ALA B 1 200 ? 6.305 9.617 18.219 1 88.88 200 ALA B N 1
ATOM 4549 C CA . ALA B 1 200 ? 6.789 9.672 19.594 1 88.88 200 ALA B CA 1
ATOM 4550 C C . ALA B 1 200 ? 5.629 9.734 20.594 1 88.88 200 ALA B C 1
ATOM 4552 O O . ALA B 1 200 ? 4.645 10.445 20.359 1 88.88 200 ALA B O 1
ATOM 4553 N N . PRO B 1 201 ? 5.719 8.969 21.609 1 83.69 201 PRO B N 1
ATOM 4554 C CA . PRO B 1 201 ? 4.637 9 22.609 1 83.69 201 PRO B CA 1
ATOM 4555 C C . PRO B 1 201 ? 4.441 10.383 23.219 1 83.69 201 PRO B C 1
ATOM 4557 O O . PRO B 1 201 ? 5.418 11.102 23.453 1 83.69 201 PRO B O 1
ATOM 4560 N N . ARG B 1 202 ? 3.188 10.695 23.25 1 81.25 202 ARG B N 1
ATOM 4561 C CA . ARG B 1 202 ? 2.77 11.883 23.984 1 81.25 202 ARG B CA 1
ATOM 4562 C C . ARG B 1 202 ? 1.865 11.516 25.156 1 81.25 202 ARG B C 1
ATOM 4564 O O . ARG B 1 202 ? 0.639 11.57 25.047 1 81.25 202 ARG B O 1
ATOM 4571 N N . ASP B 1 203 ? 2.406 11.242 26.234 1 72.62 203 ASP B N 1
ATOM 4572 C CA . ASP B 1 203 ? 1.724 10.688 27.406 1 72.62 203 ASP B CA 1
ATOM 4573 C C . ASP B 1 203 ? 0.704 11.672 27.969 1 72.62 203 ASP B C 1
ATOM 4575 O O . ASP B 1 203 ? -0.387 11.273 28.391 1 72.62 203 ASP B O 1
ATOM 4579 N N . TYR B 1 204 ? 1.078 12.898 27.953 1 65.69 204 TYR B N 1
ATOM 4580 C CA . TYR B 1 204 ? 0.228 13.875 28.625 1 65.69 204 TYR B CA 1
ATOM 4581 C C . TYR B 1 204 ? -1.098 14.039 27.891 1 65.69 204 TYR B C 1
ATOM 4583 O O . TYR B 1 204 ? -2.049 14.602 28.438 1 65.69 204 TYR B O 1
ATOM 4591 N N . ARG B 1 205 ? -1.232 13.492 26.688 1 65.5 205 ARG B N 1
ATOM 4592 C CA . ARG B 1 205 ? -2.498 13.594 25.969 1 65.5 205 ARG B CA 1
ATOM 4593 C C . ARG B 1 205 ? -2.916 12.234 25.406 1 65.5 205 ARG B C 1
ATOM 4595 O O . ARG B 1 205 ? -3.686 12.164 24.453 1 65.5 205 ARG B O 1
ATOM 4602 N N . ASN B 1 206 ? -2.324 11.266 26.031 1 61.34 206 ASN B N 1
ATOM 4603 C CA . ASN B 1 206 ? -2.658 9.883 25.703 1 61.34 206 ASN B CA 1
ATOM 4604 C C . ASN B 1 206 ? -2.605 9.633 24.188 1 61.34 206 ASN B C 1
ATOM 4606 O O . ASN B 1 206 ? -3.551 9.094 23.609 1 61.34 206 ASN B O 1
ATOM 4610 N N . GLY B 1 207 ? -1.478 10.18 23.594 1 76.81 207 GLY B N 1
ATOM 4611 C CA . GLY B 1 207 ? -1.376 10.023 22.156 1 76.81 207 GLY B CA 1
ATOM 4612 C C . GLY B 1 207 ? 0.056 10.008 21.656 1 76.81 207 GLY B C 1
ATOM 4613 O O . GLY B 1 207 ? 0.955 9.516 22.344 1 76.81 207 GLY B O 1
ATOM 4614 N N . VAL B 1 208 ? 0.148 10.266 20.375 1 83.31 208 VAL B N 1
ATOM 4615 C CA . VAL B 1 208 ? 1.47 10.273 19.766 1 83.31 208 VAL B CA 1
ATOM 4616 C C . VAL B 1 208 ? 1.705 11.609 19.062 1 83.31 208 VAL B C 1
ATOM 4618 O O . VAL B 1 208 ? 0.752 12.312 18.719 1 83.31 208 VAL B O 1
ATOM 4621 N N . HIS B 1 209 ? 2.938 12.031 19.016 1 89.69 209 HIS B N 1
ATOM 4622 C CA . HIS B 1 209 ? 3.328 13.172 18.188 1 89.69 209 HIS B CA 1
ATOM 4623 C C . HIS B 1 209 ? 3.145 12.875 16.703 1 89.69 209 HIS B C 1
ATOM 4625 O O . HIS B 1 209 ? 3.744 11.938 16.172 1 89.69 209 HIS B O 1
ATOM 4631 N N . LYS B 1 210 ? 2.354 13.617 16.031 1 88 210 LYS B N 1
ATOM 4632 C CA . LYS B 1 210 ? 1.968 13.258 14.672 1 88 210 LYS B CA 1
ATOM 4633 C C . LYS B 1 210 ? 2.893 13.914 13.648 1 88 210 LYS B C 1
ATOM 4635 O O . LYS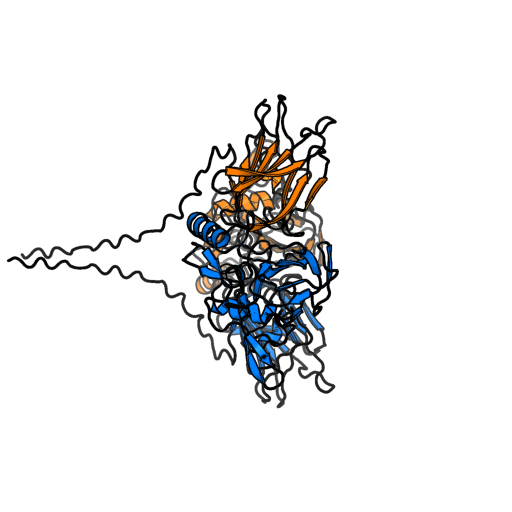 B 1 210 ? 2.807 13.633 12.453 1 88 210 LYS B O 1
ATOM 4640 N N . GLY B 1 211 ? 3.756 14.781 14.102 1 93.25 211 GLY B N 1
ATOM 4641 C CA . GLY B 1 211 ? 4.598 15.508 13.164 1 93.25 211 GLY B CA 1
ATOM 4642 C C . GLY B 1 211 ? 6.016 15.711 13.664 1 93.25 211 GLY B C 1
ATOM 4643 O O . GLY B 1 211 ? 6.496 14.945 14.5 1 93.25 211 GLY B O 1
ATOM 4644 N N . LEU B 1 212 ? 6.715 16.688 12.969 1 94.19 212 LEU B N 1
ATOM 4645 C CA . LEU B 1 212 ? 8.055 17.141 13.344 1 94.19 212 LEU B CA 1
ATOM 4646 C C . LEU B 1 212 ? 7.996 18.516 13.992 1 94.19 212 LEU B C 1
ATOM 4648 O O . LEU B 1 212 ? 7.262 19.391 13.531 1 94.19 212 LEU B O 1
ATOM 4652 N N . ASP B 1 213 ? 8.727 18.562 15.102 1 96.12 213 ASP B N 1
ATOM 4653 C CA . ASP B 1 213 ? 8.93 19.891 15.664 1 96.12 213 ASP B CA 1
ATOM 4654 C C . ASP B 1 213 ? 10.281 20.469 15.25 1 96.12 213 ASP B C 1
ATOM 4656 O O . ASP B 1 213 ? 11.328 19.984 15.695 1 96.12 213 ASP B O 1
ATOM 4660 N N . ILE B 1 214 ? 10.258 21.453 14.438 1 95.94 214 ILE B N 1
ATOM 4661 C CA . ILE B 1 214 ? 11.469 22.078 13.914 1 95.94 214 ILE B CA 1
ATOM 4662 C C . ILE B 1 214 ? 11.734 23.391 14.648 1 95.94 214 ILE B C 1
ATOM 4664 O O . ILE B 1 214 ? 10.977 24.344 14.516 1 95.94 214 ILE B O 1
ATOM 4668 N N . TYR B 1 215 ? 12.875 23.438 15.359 1 96.69 215 TYR B N 1
ATOM 4669 C CA . TYR B 1 215 ? 13.172 24.578 16.219 1 96.69 215 TYR B CA 1
ATOM 4670 C C . TYR B 1 215 ? 14.336 25.391 15.656 1 96.69 215 TYR B C 1
ATOM 4672 O O . TYR B 1 215 ? 14.492 26.562 16 1 96.69 215 TYR B O 1
ATOM 4680 N N . TYR B 1 216 ? 15.094 24.703 14.781 1 95.44 216 TYR B N 1
ATOM 4681 C CA . TYR B 1 216 ? 16.391 25.312 14.492 1 95.44 216 TYR B CA 1
ATOM 4682 C C . TYR B 1 216 ? 16.625 25.406 12.992 1 95.44 216 TYR B C 1
ATOM 4684 O O . TYR B 1 216 ? 16.078 24.609 12.219 1 95.44 216 TYR B O 1
ATOM 4692 N N . LYS B 1 217 ? 17.406 26.344 12.617 1 94.62 217 LYS B N 1
ATOM 4693 C CA . LYS B 1 217 ? 17.891 26.484 11.25 1 94.62 217 LYS B CA 1
ATOM 4694 C C . LYS B 1 217 ? 19.375 26.828 11.234 1 94.62 217 LYS B C 1
ATOM 4696 O O . LYS B 1 217 ? 19.891 27.422 12.188 1 94.62 217 LYS B O 1
ATOM 4701 N N . LYS B 1 218 ? 19.984 26.422 10.203 1 92.62 218 LYS B N 1
ATOM 4702 C CA . LYS B 1 218 ? 21.406 26.719 9.977 1 92.62 218 LYS B CA 1
ATOM 4703 C C . LYS B 1 218 ? 21.562 27.906 9.031 1 92.62 218 LYS B C 1
ATOM 4705 O O . LYS B 1 218 ? 21.016 27.906 7.926 1 92.62 218 LYS B O 1
ATOM 4710 N N . GLU B 1 219 ? 22.328 28.797 9.477 1 92.44 219 GLU B N 1
ATOM 4711 C CA . GLU B 1 219 ? 22.609 29.984 8.664 1 92.44 219 GLU B CA 1
ATOM 4712 C C . GLU B 1 219 ? 23.719 29.703 7.648 1 92.44 219 GLU B C 1
ATOM 4714 O O . GLU B 1 219 ? 24.391 28.672 7.727 1 92.44 219 GLU B O 1
ATOM 4719 N N . LYS B 1 220 ? 23.891 30.562 6.699 1 89 220 LYS B N 1
ATOM 4720 C CA . LYS B 1 220 ? 24.875 30.406 5.633 1 89 220 LYS B CA 1
ATOM 4721 C C . LYS B 1 220 ? 26.281 30.281 6.207 1 89 220 LYS B C 1
ATOM 4723 O O . LYS B 1 220 ? 27.125 29.578 5.648 1 89 220 LYS B O 1
ATOM 4728 N N . ASP B 1 221 ? 26.5 30.906 7.301 1 91.19 221 ASP B N 1
ATOM 4729 C CA . ASP B 1 221 ? 27.828 30.875 7.898 1 91.19 221 ASP B CA 1
ATOM 4730 C C . ASP B 1 221 ? 28.031 29.609 8.734 1 91.19 221 ASP B C 1
ATOM 4732 O O . ASP B 1 221 ? 29.062 29.438 9.367 1 91.19 221 ASP B O 1
ATOM 4736 N N . GLY B 1 222 ? 27 28.766 8.844 1 89.56 222 GLY B N 1
ATOM 4737 C CA . GLY B 1 222 ? 27.109 27.484 9.523 1 89.56 222 GLY B CA 1
ATOM 4738 C C . GLY B 1 222 ? 26.547 27.516 10.93 1 89.56 222 GLY B C 1
ATOM 4739 O O . GLY B 1 222 ? 26.359 26.453 11.555 1 89.56 222 GLY B O 1
ATOM 4740 N N . THR B 1 223 ? 26.234 28.719 11.383 1 93.88 223 THR B N 1
ATOM 4741 C CA . THR B 1 223 ? 25.734 28.828 12.742 1 93.88 223 THR B CA 1
ATOM 4742 C C . THR B 1 223 ? 24.297 28.328 12.828 1 93.88 223 THR B C 1
ATOM 4744 O O . THR B 1 223 ? 23.469 28.656 11.969 1 93.88 223 THR B O 1
ATOM 4747 N N . VAL B 1 224 ? 24.047 27.562 13.875 1 94.38 224 VAL B N 1
ATOM 4748 C CA . VAL B 1 224 ? 22.688 27.062 14.117 1 94.38 224 VAL B CA 1
ATOM 4749 C C . VAL B 1 224 ? 21.984 27.969 15.125 1 94.38 224 VAL B C 1
ATOM 4751 O O . VAL B 1 224 ? 22.562 28.328 16.156 1 94.38 224 VAL B O 1
ATOM 4754 N N . ARG B 1 225 ? 20.766 28.406 14.789 1 95.88 225 ARG B N 1
ATOM 4755 C CA . ARG B 1 225 ? 19.984 29.25 15.703 1 95.88 225 ARG B CA 1
ATOM 4756 C C . ARG B 1 225 ? 18.531 28.797 15.734 1 95.88 225 ARG B C 1
ATOM 4758 O O . ARG B 1 225 ? 18.094 28.031 14.883 1 95.88 225 ARG B O 1
ATOM 4765 N N . ASN B 1 226 ? 17.812 29.344 16.766 1 96.44 226 ASN B N 1
ATOM 4766 C CA . ASN B 1 226 ? 16.391 29.109 16.875 1 96.44 226 ASN B CA 1
ATOM 4767 C C . ASN B 1 226 ? 15.625 29.812 15.742 1 96.44 226 ASN B C 1
ATOM 4769 O O . ASN B 1 226 ? 16.062 30.844 15.234 1 96.44 226 ASN B O 1
ATOM 4773 N N . LEU B 1 227 ? 14.523 29.219 15.43 1 97.19 227 LEU B N 1
ATOM 4774 C CA . LEU B 1 227 ? 13.617 29.859 14.492 1 97.19 227 LEU B CA 1
ATOM 4775 C C . LEU B 1 227 ? 13.039 31.141 15.086 1 97.19 227 LEU B C 1
ATOM 4777 O O . LEU B 1 227 ? 12.852 31.234 16.297 1 97.19 227 LEU B O 1
ATOM 4781 N N . LYS B 1 228 ? 12.812 32.156 14.203 1 96.81 228 LYS B N 1
ATOM 4782 C CA . LYS B 1 228 ? 12.148 33.406 14.555 1 96.81 228 LYS B CA 1
ATOM 4783 C C . LYS B 1 228 ? 10.875 33.594 13.727 1 96.81 228 LYS B C 1
ATOM 4785 O O . LYS B 1 228 ? 10.648 32.875 12.75 1 96.81 228 LYS B O 1
ATOM 4790 N N . PHE B 1 229 ? 10.07 34.531 14.133 1 97.62 229 PHE B N 1
ATOM 4791 C CA . PHE B 1 229 ? 8.789 34.781 13.492 1 97.62 229 PHE B CA 1
ATOM 4792 C C . PHE B 1 229 ? 8.984 35.188 12.031 1 97.62 229 PHE B C 1
ATOM 4794 O O . PHE B 1 229 ? 8.102 35 11.203 1 97.62 229 PHE B O 1
ATOM 4801 N N . SER B 1 230 ? 10.133 35.719 11.734 1 95.94 230 SER B N 1
ATOM 4802 C CA . SER B 1 230 ? 10.375 36.219 10.391 1 95.94 230 SER B CA 1
ATOM 4803 C C . SER B 1 230 ? 10.883 35.125 9.461 1 95.94 230 SER B C 1
ATOM 4805 O O . SER B 1 230 ? 10.977 35.344 8.25 1 95.94 230 SER B O 1
ATOM 4807 N N . ASP B 1 231 ? 11.203 34 10 1 97.56 231 ASP B N 1
ATOM 4808 C CA . ASP B 1 231 ? 11.758 32.938 9.18 1 97.56 231 ASP B CA 1
ATOM 4809 C C . ASP B 1 231 ? 10.703 32.344 8.242 1 97.56 231 ASP B C 1
ATOM 4811 O O . ASP B 1 231 ? 9.641 31.906 8.695 1 97.56 231 ASP B O 1
ATOM 4815 N N . PRO B 1 232 ? 10.945 32.312 6.945 1 97.81 232 PRO B N 1
ATOM 4816 C CA . PRO B 1 232 ? 9.969 31.828 5.969 1 97.81 232 PRO B CA 1
ATOM 4817 C C . PRO B 1 232 ? 9.828 30.312 5.984 1 97.81 232 PRO B C 1
ATOM 4819 O O . PRO B 1 232 ? 10.789 29.609 6.297 1 97.81 232 PRO B O 1
ATOM 4822 N N . LEU B 1 233 ? 8.664 29.859 5.715 1 98.5 233 LEU B N 1
ATOM 4823 C CA . LEU B 1 233 ? 8.336 28.453 5.48 1 98.5 233 LEU B CA 1
ATOM 4824 C C . LEU B 1 233 ? 7.973 28.219 4.016 1 98.5 233 LEU B C 1
ATOM 4826 O O . LEU B 1 233 ? 7.297 29.047 3.402 1 98.5 233 LEU B O 1
ATOM 4830 N N . VAL B 1 234 ? 8.414 27.094 3.467 1 98.31 234 VAL B N 1
ATOM 4831 C CA . VAL B 1 234 ? 8.219 26.875 2.037 1 98.31 234 VAL B CA 1
ATOM 4832 C C . VAL B 1 234 ? 7.434 25.578 1.81 1 98.31 234 VAL B C 1
ATOM 4834 O O . VAL B 1 234 ? 7.496 24.656 2.627 1 98.31 234 VAL B O 1
ATOM 4837 N N . ALA B 1 235 ? 6.691 25.578 0.692 1 98.56 235 ALA B N 1
ATOM 4838 C CA . ALA B 1 235 ? 6 24.344 0.298 1 98.56 235 ALA B CA 1
ATOM 4839 C C . ALA B 1 235 ? 6.996 23.25 -0.05 1 98.56 235 ALA B C 1
ATOM 4841 O O . ALA B 1 235 ? 7.914 23.453 -0.849 1 98.56 235 ALA B O 1
ATOM 4842 N N . PRO B 1 236 ? 6.801 22.062 0.556 1 97.5 236 PRO B N 1
ATOM 4843 C CA . PRO B 1 236 ? 7.77 20.984 0.308 1 97.5 236 PRO B CA 1
ATOM 4844 C C . PRO B 1 236 ? 7.664 20.406 -1.101 1 97.5 236 PRO B C 1
ATOM 4846 O O . PRO B 1 236 ? 8.609 19.781 -1.587 1 97.5 236 PRO B O 1
ATOM 4849 N N . ALA B 1 237 ? 6.551 20.516 -1.738 1 97.75 237 ALA B N 1
ATOM 4850 C CA . ALA B 1 237 ? 6.258 20.062 -3.096 1 97.75 237 ALA B CA 1
ATOM 4851 C C . ALA B 1 237 ? 5.09 20.844 -3.695 1 97.75 237 ALA B C 1
ATOM 4853 O O . ALA B 1 237 ? 4.426 21.609 -3 1 97.75 237 ALA B O 1
ATOM 4854 N N . ASP B 1 238 ? 4.926 20.688 -5.02 1 97.94 238 ASP B N 1
ATOM 4855 C CA . ASP B 1 238 ? 3.732 21.25 -5.641 1 97.94 238 ASP B CA 1
ATOM 4856 C C . ASP B 1 238 ? 2.463 20.75 -4.953 1 97.94 238 ASP B C 1
ATOM 4858 O O . ASP B 1 238 ? 2.424 19.625 -4.457 1 97.94 238 ASP B O 1
ATOM 4862 N N . GLY B 1 239 ? 1.509 21.625 -4.824 1 97.5 239 GLY B N 1
ATOM 4863 C CA . GLY B 1 239 ? 0.264 21.172 -4.23 1 97.5 239 GLY B CA 1
ATOM 4864 C C . GLY B 1 239 ? -0.825 22.219 -4.234 1 97.5 239 GLY B C 1
ATOM 4865 O O . GLY B 1 239 ? -0.665 23.281 -4.84 1 97.5 239 GLY B O 1
ATOM 4866 N N . THR B 1 240 ? -1.909 21.859 -3.701 1 96.44 240 THR B N 1
ATOM 4867 C CA . THR B 1 240 ? -3.064 22.734 -3.533 1 96.44 240 THR B CA 1
ATOM 4868 C C . THR B 1 240 ? -3.381 22.938 -2.053 1 96.44 240 THR B C 1
ATOM 4870 O O . THR B 1 240 ? -3.455 21.969 -1.294 1 96.44 240 THR B O 1
ATOM 4873 N N . ILE B 1 241 ? -3.535 24.188 -1.664 1 96.25 241 ILE B N 1
ATOM 4874 C CA . ILE B 1 241 ? -3.885 24.484 -0.282 1 96.25 241 ILE B CA 1
ATOM 4875 C C . ILE B 1 241 ? -5.316 24.031 0 1 96.25 241 ILE B C 1
ATOM 4877 O O . ILE B 1 241 ? -6.242 24.391 -0.727 1 96.25 241 ILE B O 1
ATOM 4881 N N . VAL B 1 242 ? -5.453 23.25 1.037 1 92.25 242 VAL B N 1
ATOM 4882 C CA . VAL B 1 242 ? -6.781 22.734 1.348 1 92.25 242 VAL B CA 1
ATOM 4883 C C . VAL B 1 242 ? -7.273 23.328 2.666 1 92.25 242 VAL B C 1
ATOM 4885 O O . VAL B 1 242 ? -8.438 23.172 3.031 1 92.25 242 VAL B O 1
ATOM 4888 N N . ARG B 1 243 ? -6.418 24 3.367 1 91 243 ARG B N 1
ATOM 4889 C CA . ARG B 1 243 ? -6.75 24.781 4.555 1 91 243 ARG B CA 1
ATOM 4890 C C . ARG B 1 243 ? -5.801 25.969 4.707 1 91 243 ARG B C 1
ATOM 4892 O O . ARG B 1 243 ? -4.594 25.844 4.492 1 91 243 ARG B O 1
ATOM 4899 N N . ALA B 1 244 ? -6.316 27.078 4.93 1 93.81 244 ALA B N 1
ATOM 4900 C CA . ALA B 1 244 ? -5.562 28.281 5.273 1 93.81 244 ALA B CA 1
ATOM 4901 C C . ALA B 1 244 ? -6.309 29.109 6.305 1 93.81 244 ALA B C 1
ATOM 4903 O O . ALA B 1 244 ? -7.406 29.609 6.039 1 93.81 244 ALA B O 1
ATOM 4904 N N . ASP B 1 245 ? -5.691 29.266 7.41 1 92.5 245 ASP B N 1
ATOM 4905 C CA . ASP B 1 245 ? -6.344 30.016 8.477 1 92.5 245 ASP B CA 1
ATOM 4906 C C . ASP B 1 245 ? -6.004 31.516 8.391 1 92.5 245 ASP B C 1
ATOM 4908 O O . ASP B 1 245 ? -5.383 32.062 9.305 1 92.5 245 ASP B O 1
ATOM 4912 N N . VAL B 1 246 ? -6.582 32.125 7.355 1 91.88 246 VAL B N 1
ATOM 4913 C CA . VAL B 1 246 ? -6.293 33.531 7.086 1 91.88 246 VAL B CA 1
ATOM 4914 C C . VAL B 1 246 ? -6.934 34.406 8.156 1 91.88 246 VAL B C 1
ATOM 4916 O O . VAL B 1 246 ? -6.395 35.469 8.516 1 91.88 246 VAL B O 1
ATOM 4919 N N . GLU B 1 247 ? -8.086 34.062 8.711 1 89.31 247 GLU B N 1
ATOM 4920 C CA . GLU B 1 247 ? -8.797 34.812 9.727 1 89.31 247 GLU B CA 1
ATOM 4921 C C . GLU B 1 247 ? -8.547 34.25 11.117 1 89.31 247 GLU B C 1
ATOM 4923 O O . GLU B 1 247 ? -9.43 34.281 11.977 1 89.31 247 GLU B O 1
ATOM 4928 N N . TYR B 1 248 ? -7.398 33.875 11.391 1 91.31 248 TYR B N 1
ATOM 4929 C CA . TYR B 1 248 ? -7.02 33.312 12.672 1 91.31 248 TYR B CA 1
ATOM 4930 C C . TYR B 1 248 ? -7.078 34.344 13.781 1 91.31 248 TYR B C 1
ATOM 4932 O O . TYR B 1 248 ? -6.668 35.5 13.578 1 91.31 248 TYR B O 1
ATOM 4940 N N . SER B 1 249 ? -7.668 33.969 14.969 1 90.56 249 SER B N 1
ATOM 4941 C CA . SER B 1 249 ? -7.664 34.781 16.172 1 90.56 249 SER B CA 1
ATOM 4942 C C . SER B 1 249 ? -6.996 34.062 17.344 1 90.56 249 SER B C 1
ATOM 4944 O O . SER B 1 249 ? -7.348 32.938 17.656 1 90.56 249 SER B O 1
ATOM 4946 N N . PRO B 1 250 ? -6.047 34.688 18.016 1 91.62 250 PRO B N 1
ATOM 4947 C CA . PRO B 1 250 ? -5.348 34.031 19.125 1 91.62 250 PRO B CA 1
ATOM 4948 C C . PRO B 1 250 ? -6.273 33.719 20.297 1 91.62 250 PRO B C 1
ATOM 4950 O O . PRO B 1 250 ? -7.238 34.469 20.547 1 91.62 250 PRO B O 1
ATOM 4953 N N . MET B 1 251 ? -5.926 32.719 20.984 1 90.19 251 MET B N 1
ATOM 4954 C CA . MET B 1 251 ? -6.609 32.438 22.25 1 90.19 251 MET B CA 1
ATOM 4955 C C . MET B 1 251 ? -6.082 33.344 23.359 1 90.19 251 MET B C 1
ATOM 4957 O O . MET B 1 251 ? -4.887 33.625 23.406 1 90.19 251 MET B O 1
ATOM 4961 N N . THR B 1 252 ? -7.039 33.688 24.281 1 92.62 252 THR B N 1
ATOM 4962 C CA . THR B 1 252 ? -6.59 34.281 25.531 1 92.62 252 THR B CA 1
ATOM 4963 C C . THR B 1 252 ? -6.016 33.219 26.469 1 92.62 252 THR B C 1
ATOM 4965 O O . THR B 1 252 ? -6.219 32.031 26.25 1 92.62 252 THR B O 1
ATOM 4968 N N . LEU B 1 253 ? -5.312 33.719 27.406 1 93.5 253 LEU B N 1
ATOM 4969 C CA . LEU B 1 253 ? -4.695 32.781 28.344 1 93.5 253 LEU B CA 1
ATOM 4970 C C . LEU B 1 253 ? -5.75 31.906 29.016 1 93.5 253 LEU B C 1
ATOM 4972 O O . LEU B 1 253 ? -5.602 30.688 29.094 1 93.5 253 LEU B O 1
ATOM 4976 N N . PRO B 1 254 ? -6.914 32.469 29.5 1 93.44 254 PRO B N 1
ATOM 4977 C CA . PRO B 1 254 ? -7.949 31.609 30.094 1 93.44 254 PRO B CA 1
ATOM 4978 C C . PRO B 1 254 ? -8.531 30.609 29.094 1 93.44 254 PRO B C 1
ATOM 4980 O O . PRO B 1 254 ? -8.828 29.469 29.469 1 93.44 254 PRO B O 1
ATOM 4983 N N . GLU B 1 255 ? -8.68 31.047 27.906 1 88.94 255 GLU B N 1
ATOM 4984 C CA . GLU B 1 255 ? -9.18 30.156 26.875 1 88.94 255 GLU B CA 1
ATOM 4985 C C . GLU B 1 255 ? -8.227 28.984 26.641 1 88.94 255 GLU B C 1
ATOM 4987 O O . GLU B 1 255 ? -8.656 27.844 26.547 1 88.94 255 GLU B O 1
ATOM 4992 N N . TYR B 1 256 ? -6.984 29.297 26.5 1 90.19 256 TYR B N 1
ATOM 4993 C CA . TYR B 1 256 ? -5.969 28.266 26.297 1 90.19 256 TYR B CA 1
ATOM 4994 C C . TYR B 1 256 ? -6 27.25 27.422 1 90.19 256 TYR B C 1
ATOM 4996 O O . TYR B 1 256 ? -5.957 26.047 27.172 1 90.19 256 TYR B O 1
ATOM 5004 N N . GLN B 1 257 ? -6.023 27.719 28.656 1 88.5 257 GLN B N 1
ATOM 5005 C CA . GLN B 1 257 ? -6.039 26.844 29.828 1 88.5 257 GLN B CA 1
ATOM 5006 C C . GLN B 1 257 ? -7.277 25.953 29.828 1 88.5 257 GLN B C 1
ATOM 5008 O O . GLN B 1 257 ? -7.195 24.766 30.172 1 88.5 257 GLN B O 1
ATOM 5013 N N . TYR B 1 258 ? -8.359 26.469 29.406 1 85.62 258 TYR B N 1
ATOM 5014 C CA . TYR B 1 258 ? -9.602 25.703 29.328 1 85.62 258 TYR B CA 1
ATOM 5015 C C . TYR B 1 258 ? -9.477 24.578 28.312 1 85.62 258 TYR B C 1
ATOM 5017 O O . TYR B 1 258 ? -9.727 23.406 28.641 1 85.62 258 TYR B O 1
ATOM 5025 N N . HIS B 1 259 ? -9.086 24.984 27.109 1 82.06 259 HIS B N 1
ATOM 5026 C CA . HIS B 1 259 ? -8.992 23.984 26.062 1 82.06 259 HIS B CA 1
ATOM 5027 C C . HIS B 1 259 ? -7.914 22.953 26.359 1 82.06 259 HIS B C 1
ATOM 5029 O O . HIS B 1 259 ? -8.055 21.781 26 1 82.06 259 HIS B O 1
ATOM 5035 N N . SER B 1 260 ? -6.848 23.375 26.938 1 81.69 260 SER B N 1
ATOM 5036 C CA . SER B 1 260 ? -5.789 22.453 27.344 1 81.69 260 SER B CA 1
ATOM 5037 C C . SER B 1 260 ? -6.312 21.422 28.328 1 81.69 260 SER B C 1
ATOM 5039 O O . SER B 1 260 ? -5.977 20.234 28.234 1 81.69 260 SER B O 1
ATOM 5041 N N . SER B 1 261 ? -7.113 21.828 29.266 1 80.31 261 SER B N 1
ATOM 5042 C CA . SER B 1 261 ? -7.695 20.922 30.25 1 80.31 261 SER B CA 1
ATOM 5043 C C . SER B 1 261 ? -8.648 19.922 29.594 1 80.31 261 SER B C 1
ATOM 5045 O O . SER B 1 261 ? -8.688 18.75 29.969 1 80.31 261 SER B O 1
ATOM 5047 N N . GLN B 1 262 ? -9.383 20.406 28.609 1 74.25 262 GLN B N 1
ATOM 5048 C CA . GLN B 1 262 ? -10.305 19.531 27.891 1 74.25 262 GLN B CA 1
ATOM 5049 C C . GLN B 1 262 ? -9.547 18.469 27.094 1 74.25 262 GLN B C 1
ATOM 5051 O O . GLN B 1 262 ? -9.961 17.312 27.031 1 74.25 262 GLN B O 1
ATOM 5056 N N . ALA B 1 263 ? -8.484 18.953 26.5 1 74.12 263 ALA B N 1
ATOM 5057 C CA . ALA B 1 263 ? -7.676 18.047 25.688 1 74.12 263 ALA B CA 1
ATOM 5058 C C . ALA B 1 263 ? -7.047 16.953 26.547 1 74.12 263 ALA B C 1
ATOM 5060 O O . ALA B 1 263 ? -6.883 15.82 26.094 1 74.12 263 ALA B O 1
ATOM 5061 N N . GLN B 1 264 ? -6.672 17.266 27.688 1 73.31 264 GLN B N 1
ATOM 5062 C CA . GLN B 1 264 ? -6.086 16.297 28.594 1 73.31 264 GLN B CA 1
ATOM 5063 C C . GLN B 1 264 ? -7.098 15.203 28.969 1 73.31 264 GLN B C 1
ATOM 5065 O O . GLN B 1 264 ? -6.727 14.047 29.156 1 73.31 264 GLN B O 1
ATOM 5070 N N . LYS B 1 265 ? -8.312 15.609 28.922 1 68.69 265 LYS B N 1
ATOM 5071 C CA . LYS B 1 265 ? -9.375 14.68 29.297 1 68.69 265 LYS B CA 1
ATOM 5072 C C . LYS B 1 265 ? -9.812 13.836 28.109 1 68.69 265 LYS B C 1
ATOM 5074 O O . LYS B 1 265 ? -10 12.625 28.219 1 68.69 265 LYS B O 1
ATOM 5079 N N . ASN B 1 266 ? -9.938 14.586 26.953 1 64.94 266 ASN B N 1
ATOM 5080 C CA . ASN B 1 266 ? -10.625 13.953 25.828 1 64.94 266 ASN B CA 1
ATOM 5081 C C . ASN B 1 266 ? -9.672 13.68 24.672 1 64.94 266 ASN B C 1
ATOM 5083 O O . ASN B 1 266 ? -10.055 13.023 23.688 1 64.94 266 ASN B O 1
ATOM 5087 N N . GLY B 1 267 ? -8.523 14.086 24.75 1 65.69 267 GLY B N 1
ATOM 5088 C CA . GLY B 1 267 ? -7.602 14.039 23.625 1 65.69 267 GLY B CA 1
ATOM 5089 C C . GLY B 1 267 ? -7.781 15.195 22.656 1 65.69 267 GLY B C 1
ATOM 5090 O O . GLY B 1 267 ? -8.734 15.969 22.781 1 65.69 267 GLY B O 1
ATOM 5091 N N . VAL B 1 268 ? -6.789 15.383 21.812 1 58.88 268 VAL B N 1
ATOM 5092 C CA . VAL B 1 268 ? -6.828 16.469 20.828 1 58.88 268 VAL B CA 1
ATOM 5093 C C . VAL B 1 268 ? -7.473 15.961 19.547 1 58.88 268 VAL B C 1
ATOM 5095 O O . VAL B 1 268 ? -7.234 14.828 19.125 1 58.88 268 VAL B O 1
ATOM 5098 N N . THR B 1 269 ? -8.539 16.734 19.078 1 61.12 269 THR B N 1
ATOM 5099 C CA . THR B 1 269 ? -9.172 16.406 17.812 1 61.12 269 THR B CA 1
ATOM 5100 C C . THR B 1 269 ? -9.203 17.625 16.891 1 61.12 269 THR B C 1
ATOM 5102 O O . THR B 1 269 ? -9.18 18.766 17.359 1 61.12 269 THR B O 1
ATOM 5105 N N . TYR B 1 270 ? -8.992 17.406 15.594 1 58.31 270 TYR B N 1
ATOM 5106 C CA . TYR B 1 270 ? -9.109 18.484 14.625 1 58.31 270 TYR B CA 1
ATOM 5107 C C . TYR B 1 270 ? -10.562 18.859 14.398 1 58.31 270 TYR B C 1
ATOM 5109 O O . TYR B 1 270 ? -10.867 19.75 13.594 1 58.31 270 TYR B O 1
ATOM 5117 N N . VAL B 1 271 ? -11.383 18.312 15.102 1 51.28 271 VAL B N 1
ATOM 5118 C CA . VAL B 1 271 ? -12.797 18.672 14.992 1 51.28 271 VAL B CA 1
ATOM 5119 C C . VAL B 1 271 ? -13.055 19.984 15.727 1 51.28 271 VAL B C 1
ATOM 5121 O O . VAL B 1 271 ? -13.867 20.797 15.281 1 51.28 271 VAL B O 1
ATOM 5124 N N . GLU B 1 272 ? -12.375 20.125 16.797 1 57.31 272 GLU B N 1
ATOM 5125 C CA . GLU B 1 272 ? -12.477 21.344 17.594 1 57.31 272 GLU B CA 1
ATOM 5126 C C . GLU B 1 272 ? -11.219 22.203 17.453 1 57.31 272 GLU B C 1
ATOM 5128 O O . GLU B 1 272 ? -10.289 21.828 16.719 1 57.31 272 GLU B O 1
ATOM 5133 N N . LYS B 1 273 ? -11.281 23.328 18.188 1 59.12 273 LYS B N 1
ATOM 5134 C CA . LYS B 1 273 ? -10.094 24.188 18.234 1 59.12 273 LYS B CA 1
ATOM 5135 C C . LYS B 1 273 ? -8.852 23.375 18.562 1 59.12 273 LYS B C 1
ATOM 5137 O O . LYS B 1 273 ? -8.781 22.734 19.625 1 59.12 273 LYS B O 1
ATOM 5142 N N . ASP B 1 274 ? -8.086 23.062 17.406 1 66.81 274 ASP B N 1
ATOM 5143 C CA . ASP B 1 274 ? -6.855 22.344 17.703 1 66.81 274 ASP B CA 1
ATOM 5144 C C . ASP B 1 274 ? -5.746 23.297 18.141 1 66.81 274 ASP B C 1
ATOM 5146 O O . ASP B 1 274 ? -5.914 24.516 18.094 1 66.81 274 ASP B O 1
ATOM 5150 N N . PHE B 1 275 ? -4.785 22.875 18.922 1 80.31 275 PHE B N 1
ATOM 5151 C CA . PHE B 1 275 ? -3.646 23.625 19.438 1 80.31 275 PHE B CA 1
ATOM 5152 C C . PHE B 1 275 ? -2.627 23.875 18.328 1 80.31 275 PHE B C 1
ATOM 5154 O O . PHE B 1 275 ? -1.471 24.203 18.609 1 80.31 275 PHE B O 1
ATOM 5161 N N . GLY B 1 276 ? -3.186 23.766 17.047 1 89.56 276 GLY B N 1
ATOM 5162 C CA . GLY B 1 276 ? -2.277 23.938 15.93 1 89.56 276 GLY B CA 1
ATOM 5163 C C . GLY B 1 276 ? -2.113 25.391 15.508 1 89.56 276 GLY B C 1
ATOM 5164 O O . GLY B 1 276 ? -1.227 25.719 14.719 1 89.56 276 GLY B O 1
ATOM 5165 N N . GLY B 1 277 ? -2.965 26.344 16.125 1 93.56 277 GLY B N 1
ATOM 5166 C CA . GLY B 1 277 ? -2.865 27.75 15.797 1 93.56 277 GLY B CA 1
ATOM 5167 C C . GLY B 1 277 ? -3.191 28.047 14.344 1 93.56 277 GLY B C 1
ATOM 5168 O O . GLY B 1 277 ? -4.141 27.484 13.789 1 93.56 277 GLY B O 1
ATOM 5169 N N . ARG B 1 278 ? -2.559 29.062 13.805 1 94.75 278 ARG B N 1
ATOM 5170 C CA . ARG B 1 278 ? -2.684 29.391 12.391 1 94.75 278 ARG B CA 1
ATOM 5171 C C . ARG B 1 278 ? -2.049 28.312 11.523 1 94.75 278 ARG B C 1
ATOM 5173 O O . ARG B 1 278 ? -0.861 28 11.664 1 94.75 278 ARG B O 1
ATOM 5180 N N . GLN B 1 279 ? -2.91 27.75 10.641 1 95.06 279 GLN B N 1
ATOM 5181 C CA . GLN B 1 279 ? -2.432 26.578 9.914 1 95.06 279 GLN B CA 1
ATOM 5182 C C . GLN B 1 279 ? -2.586 26.766 8.406 1 95.06 279 GLN B C 1
ATOM 5184 O O . GLN B 1 279 ? -3.445 27.531 7.953 1 95.06 279 GLN B O 1
ATOM 5189 N N . ILE B 1 280 ? -1.729 26.078 7.676 1 96.12 280 ILE B N 1
ATOM 5190 C CA . ILE B 1 280 ? -1.86 25.812 6.246 1 96.12 280 ILE B CA 1
ATOM 5191 C C . ILE B 1 280 ? -1.684 24.312 5.973 1 96.12 280 ILE B C 1
ATOM 5193 O O . ILE B 1 280 ? -0.748 23.688 6.48 1 96.12 280 ILE B O 1
ATOM 5197 N N . TRP B 1 281 ? -2.629 23.781 5.273 1 95.12 281 TRP B N 1
ATOM 5198 C CA . TRP B 1 281 ? -2.527 22.391 4.816 1 95.12 281 TRP B CA 1
ATOM 5199 C C . TRP B 1 281 ? -2.42 22.328 3.299 1 95.12 281 TRP B C 1
ATOM 5201 O O . TRP B 1 281 ? -3.121 23.047 2.588 1 95.12 281 TRP B O 1
ATOM 5211 N N . ILE B 1 282 ? -1.545 21.5 2.832 1 96.62 282 ILE B N 1
ATOM 5212 C CA . ILE B 1 282 ? -1.309 21.391 1.396 1 96.62 282 ILE B CA 1
ATOM 5213 C C . ILE B 1 282 ? -1.487 19.938 0.946 1 96.62 282 ILE B C 1
ATOM 5215 O O . ILE B 1 282 ? -0.891 19.031 1.521 1 96.62 282 ILE B O 1
ATOM 5219 N N . ASP B 1 283 ? -2.33 19.766 -0.045 1 94.75 283 ASP B N 1
ATOM 5220 C CA . ASP B 1 283 ? -2.479 18.484 -0.732 1 94.75 283 ASP B CA 1
ATOM 5221 C C . ASP B 1 283 ? -1.464 18.344 -1.865 1 94.75 283 ASP B C 1
ATOM 5223 O O . ASP B 1 283 ? -1.501 19.109 -2.834 1 94.75 283 ASP B O 1
ATOM 5227 N N . HIS B 1 284 ? -0.624 17.344 -1.795 1 96.12 284 HIS B N 1
ATOM 5228 C CA . HIS B 1 284 ? 0.425 17.188 -2.795 1 96.12 284 HIS B CA 1
ATOM 5229 C C . HIS B 1 284 ? 0.053 16.125 -3.818 1 96.12 284 HIS B C 1
ATOM 5231 O O . HIS B 1 284 ? 0.843 15.805 -4.711 1 96.12 284 HIS B O 1
ATOM 5237 N N . GLY B 1 285 ? -1.136 15.594 -3.605 1 91.19 285 GLY B N 1
ATOM 5238 C CA . GLY B 1 285 ? -1.526 14.492 -4.469 1 91.19 285 GLY B CA 1
ATOM 5239 C C . GLY B 1 285 ? -0.988 13.148 -4.004 1 91.19 285 GLY B C 1
ATOM 5240 O O . GLY B 1 285 ? -0.184 13.086 -3.074 1 91.19 285 GLY B O 1
ATOM 5241 N N . ASN B 1 286 ? -1.586 12.008 -4.574 1 88.56 286 ASN B N 1
ATOM 5242 C CA . ASN B 1 286 ? -1.144 10.648 -4.316 1 88.56 286 ASN B CA 1
ATOM 5243 C C . ASN B 1 286 ? -1.26 10.289 -2.838 1 88.56 286 ASN B C 1
ATOM 5245 O O . ASN B 1 286 ? -0.4 9.594 -2.291 1 88.56 286 ASN B O 1
ATOM 5249 N N . GLY B 1 287 ? -2.172 10.938 -2.152 1 88.38 287 GLY B N 1
ATOM 5250 C CA . GLY B 1 287 ? -2.467 10.594 -0.771 1 88.38 287 GLY B CA 1
ATOM 5251 C C . GLY B 1 287 ? -1.569 11.297 0.227 1 88.38 287 GLY B C 1
ATOM 5252 O O . GLY B 1 287 ? -1.624 11.016 1.427 1 88.38 287 GLY B O 1
ATOM 5253 N N . VAL B 1 288 ? -0.744 12.242 -0.239 1 93.75 288 VAL B N 1
ATOM 5254 C CA . VAL B 1 288 ? 0.211 12.906 0.644 1 93.75 288 VAL B CA 1
ATOM 5255 C C . VAL B 1 288 ? -0.259 14.328 0.939 1 93.75 288 VAL B C 1
ATOM 5257 O O . VAL B 1 288 ? -0.564 15.086 0.02 1 93.75 288 VAL B O 1
ATOM 5260 N N . MET B 1 289 ? -0.354 14.633 2.193 1 94.75 289 MET B N 1
ATOM 5261 C CA . MET B 1 289 ? -0.731 15.961 2.668 1 94.75 289 MET B CA 1
ATOM 5262 C C . MET B 1 289 ? 0.213 16.438 3.768 1 94.75 289 MET B C 1
ATOM 5264 O O . MET B 1 289 ? 0.675 15.633 4.582 1 94.75 289 MET B O 1
ATOM 5268 N N . THR B 1 290 ? 0.496 17.688 3.719 1 96.44 290 THR B N 1
ATOM 5269 C CA . THR B 1 290 ? 1.311 18.25 4.785 1 96.44 290 THR B CA 1
ATOM 5270 C C . THR B 1 290 ? 0.553 19.359 5.512 1 96.44 290 THR B C 1
ATOM 5272 O O . THR B 1 290 ? -0.324 20 4.93 1 96.44 290 THR B O 1
ATOM 5275 N N . SER B 1 291 ? 0.859 19.547 6.738 1 95.38 291 SER B N 1
ATOM 5276 C CA . SER B 1 291 ? 0.254 20.609 7.523 1 95.38 291 SER B CA 1
ATOM 5277 C C . SER B 1 291 ? 1.315 21.438 8.258 1 95.38 291 SER B C 1
ATOM 5279 O O . SER B 1 291 ? 2.258 20.875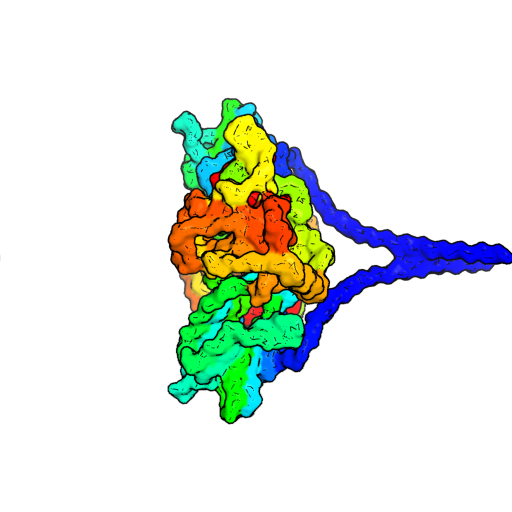 8.82 1 95.38 291 SER B O 1
ATOM 5281 N N . PHE B 1 292 ? 1.187 22.703 8.125 1 97.44 292 PHE B N 1
ATOM 5282 C CA . PHE B 1 292 ? 1.992 23.688 8.836 1 97.44 292 PHE B CA 1
ATOM 5283 C C . PHE B 1 292 ? 1.22 24.281 10.016 1 97.44 292 PHE B C 1
ATOM 5285 O O . PHE B 1 292 ? 0.132 24.828 9.836 1 97.44 292 PHE B O 1
ATOM 5292 N N . ASN B 1 293 ? 1.833 24.172 11.172 1 96.06 293 ASN B N 1
ATOM 5293 C CA . ASN B 1 293 ? 1.148 24.656 12.359 1 96.06 293 ASN B CA 1
ATOM 5294 C C . ASN B 1 293 ? 1.936 25.781 13.039 1 96.06 293 ASN B C 1
ATOM 5296 O O . ASN B 1 293 ? 3.119 25.969 12.758 1 96.06 293 ASN B O 1
ATOM 5300 N N . HIS B 1 294 ? 1.298 26.562 13.836 1 97.19 294 HIS B N 1
ATOM 5301 C CA . HIS B 1 294 ? 1.843 27.625 14.688 1 97.19 294 HIS B CA 1
ATOM 5302 C C . HIS B 1 294 ? 2.383 28.781 13.852 1 97.19 294 HIS B C 1
ATOM 5304 O O . HIS B 1 294 ? 3.295 29.484 14.281 1 97.19 294 HIS B O 1
ATOM 5310 N N . LEU B 1 295 ? 1.861 28.969 12.703 1 97.88 295 LEU B N 1
ATOM 5311 C CA . LEU B 1 295 ? 2.385 30.016 11.828 1 97.88 295 LEU B CA 1
ATOM 5312 C C . LEU B 1 295 ? 2.16 31.391 12.438 1 97.88 295 LEU B C 1
ATOM 5314 O O . LEU B 1 295 ? 1.144 31.625 13.094 1 97.88 295 LEU B O 1
ATOM 5318 N N . SER B 1 296 ? 3.111 32.281 12.195 1 97.31 296 SER B N 1
ATOM 5319 C CA . SER B 1 296 ? 2.938 33.688 12.555 1 97.31 296 SER B CA 1
ATOM 5320 C C . SER B 1 296 ? 2.143 34.438 11.492 1 97.31 296 SER B C 1
ATOM 5322 O O . SER B 1 296 ? 1.411 35.375 11.812 1 97.31 296 SER B O 1
ATOM 5324 N N . SER B 1 297 ? 2.34 33.969 10.289 1 96.88 297 SER B N 1
ATOM 5325 C CA . SER B 1 297 ? 1.641 34.625 9.188 1 96.88 297 SER B CA 1
ATOM 5326 C C . SER B 1 297 ? 1.449 33.656 8.016 1 96.88 297 SER B C 1
ATOM 5328 O O . SER B 1 297 ? 2.111 32.625 7.945 1 96.88 297 SER B O 1
ATOM 5330 N N . ILE B 1 298 ? 0.481 33.938 7.215 1 97.88 298 ILE B N 1
ATOM 5331 C CA . ILE B 1 298 ? 0.261 33.281 5.922 1 97.88 298 ILE B CA 1
ATOM 5332 C C . ILE B 1 298 ? 0.514 34.281 4.801 1 97.88 298 ILE B C 1
ATOM 5334 O O . ILE B 1 298 ? 0.094 35.438 4.891 1 97.88 298 ILE B O 1
ATOM 5338 N N . LYS B 1 299 ? 1.284 33.875 3.855 1 97.75 299 LYS B N 1
ATOM 5339 C CA . LYS B 1 299 ? 1.58 34.75 2.736 1 97.75 299 LYS B CA 1
ATOM 5340 C C . LYS B 1 299 ? 0.3 35.344 2.137 1 97.75 299 LYS B C 1
ATOM 5342 O O . LYS B 1 299 ? -0.672 34.625 1.922 1 97.75 299 LYS B O 1
ATOM 5347 N N . ALA B 1 300 ? 0.337 36.594 1.797 1 95.69 300 ALA B N 1
ATOM 5348 C CA . ALA B 1 300 ? -0.831 37.281 1.259 1 95.69 300 ALA B CA 1
ATOM 5349 C C . ALA B 1 300 ? -1.299 36.656 -0.044 1 95.69 300 ALA B C 1
ATOM 5351 O O . ALA B 1 300 ? -0.482 36.281 -0.89 1 95.69 300 ALA B O 1
ATOM 5352 N N . GLY B 1 301 ? -2.543 36.469 -0.134 1 95.69 301 GLY B N 1
ATOM 5353 C CA . GLY B 1 301 ? -3.117 35.938 -1.363 1 95.69 301 GLY B CA 1
ATOM 5354 C C . GLY B 1 301 ? -3.375 34.438 -1.312 1 95.69 301 GLY B C 1
ATOM 5355 O O . GLY B 1 301 ? -4.148 33.906 -2.113 1 95.69 301 GLY B O 1
ATOM 5356 N N . LEU B 1 302 ? -2.689 33.781 -0.444 1 97.12 302 LEU B N 1
ATOM 5357 C CA . LEU B 1 302 ? -2.902 32.344 -0.331 1 97.12 302 LEU B CA 1
ATOM 5358 C C . LEU B 1 302 ? -4.199 32.062 0.415 1 97.12 302 LEU B C 1
ATOM 5360 O O . LEU B 1 302 ? -4.5 32.688 1.427 1 97.12 302 LEU B O 1
ATOM 5364 N N . LYS B 1 303 ? -5.004 31.219 -0.142 1 95.62 303 LYS B N 1
ATOM 5365 C CA . LYS B 1 303 ? -6.262 30.734 0.425 1 95.62 303 LYS B CA 1
ATOM 5366 C C . LYS B 1 303 ? -6.562 29.312 -0.018 1 95.62 303 LYS B C 1
ATOM 5368 O O . LYS B 1 303 ? -5.828 28.734 -0.821 1 95.62 303 LYS B O 1
ATOM 5373 N N . GLU B 1 304 ? -7.535 28.766 0.619 1 92.62 304 GLU B N 1
ATOM 5374 C CA . GLU B 1 304 ? -7.961 27.438 0.175 1 92.62 304 GLU B CA 1
ATOM 5375 C C . GLU B 1 304 ? -8.188 27.422 -1.333 1 92.62 304 GLU B C 1
ATOM 5377 O O . GLU B 1 304 ? -8.789 28.344 -1.895 1 92.62 304 GLU B O 1
ATOM 5382 N N . GLY B 1 305 ? -7.617 26.422 -1.947 1 94.06 305 GLY B N 1
ATOM 5383 C CA . GLY B 1 305 ? -7.742 26.297 -3.391 1 94.06 305 GLY B CA 1
ATOM 5384 C C . GLY B 1 305 ? -6.531 26.812 -4.141 1 94.06 305 GLY B C 1
ATOM 5385 O O . GLY B 1 305 ? -6.332 26.484 -5.312 1 94.06 305 GLY B O 1
ATOM 5386 N N . SER B 1 306 ? -5.738 27.688 -3.479 1 97.5 306 SER B N 1
ATOM 5387 C CA . SER B 1 306 ? -4.531 28.219 -4.113 1 97.5 306 SER B CA 1
ATOM 5388 C C . SER B 1 306 ? -3.551 27.094 -4.445 1 97.5 306 SER B C 1
ATOM 5390 O O . SER B 1 306 ? -3.373 26.172 -3.654 1 97.5 306 SER B O 1
ATOM 5392 N N . ARG B 1 307 ? -2.973 27.188 -5.652 1 97.56 307 ARG B N 1
ATOM 5393 C CA . ARG B 1 307 ? -1.889 26.281 -6.023 1 97.56 307 ARG B CA 1
ATOM 5394 C C . ARG B 1 307 ? -0.534 26.859 -5.625 1 97.56 307 ARG B C 1
ATOM 5396 O O . ARG B 1 307 ? -0.31 28.062 -5.734 1 97.56 307 ARG B O 1
ATOM 5403 N N . VAL B 1 308 ? 0.325 26.047 -5.121 1 98.44 308 VAL B N 1
ATOM 5404 C CA . VAL B 1 308 ? 1.671 26.469 -4.746 1 98.44 308 VAL B CA 1
ATOM 5405 C C . VAL B 1 308 ? 2.701 25.547 -5.398 1 98.44 308 VAL B C 1
ATOM 5407 O O . VAL B 1 308 ? 2.4 24.391 -5.719 1 98.44 308 VAL B O 1
ATOM 5410 N N . LYS B 1 309 ? 3.902 26.047 -5.621 1 97.88 309 LYS B N 1
ATOM 5411 C CA . LYS B 1 309 ? 5.023 25.297 -6.168 1 97.88 309 LYS B CA 1
ATOM 5412 C C . LYS B 1 309 ? 6.02 24.922 -5.074 1 97.88 309 LYS B C 1
ATOM 5414 O O . LYS B 1 309 ? 6.117 25.609 -4.055 1 97.88 309 LYS B O 1
ATOM 5419 N N . ALA B 1 310 ? 6.699 23.859 -5.348 1 97.25 310 ALA B N 1
ATOM 5420 C CA . ALA B 1 310 ? 7.773 23.5 -4.43 1 97.25 310 ALA B CA 1
ATOM 5421 C C . ALA B 1 310 ? 8.719 24.672 -4.188 1 97.25 310 ALA B C 1
ATOM 5423 O O . ALA B 1 310 ? 9.156 25.328 -5.137 1 97.25 310 ALA B O 1
ATOM 5424 N N . GLY B 1 311 ? 8.992 24.938 -2.922 1 97.06 311 GLY B N 1
ATOM 5425 C CA . GLY B 1 311 ? 9.938 26 -2.59 1 97.06 311 GLY B CA 1
ATOM 5426 C C . GLY B 1 311 ? 9.281 27.359 -2.436 1 97.06 311 GLY B C 1
ATOM 5427 O O . GLY B 1 311 ? 9.906 28.297 -1.959 1 97.06 311 GLY B O 1
ATOM 5428 N N . GLU B 1 312 ? 8.031 27.438 -2.789 1 97.94 312 GLU B N 1
ATOM 5429 C CA . GLU B 1 312 ? 7.316 28.703 -2.641 1 97.94 312 GLU B CA 1
ATOM 5430 C C . GLU B 1 312 ? 7.051 29.016 -1.172 1 97.94 312 GLU B C 1
ATOM 5432 O O . GLU B 1 312 ? 6.633 28.141 -0.409 1 97.94 312 GLU B O 1
ATOM 5437 N N . THR B 1 313 ? 7.32 30.297 -0.822 1 98.25 313 THR B N 1
ATOM 5438 C CA . THR B 1 313 ? 7.035 30.734 0.544 1 98.25 313 THR B CA 1
ATOM 5439 C C . THR B 1 313 ? 5.531 30.766 0.798 1 98.25 313 THR B C 1
ATOM 5441 O O . THR B 1 313 ? 4.781 31.344 0.007 1 98.25 313 THR B O 1
ATOM 5444 N N . ILE B 1 314 ? 5.105 30.188 1.895 1 98.56 314 ILE B N 1
ATOM 5445 C CA . ILE B 1 314 ? 3.666 30.141 2.135 1 98.56 314 ILE B CA 1
ATOM 5446 C C . ILE B 1 314 ? 3.326 30.891 3.416 1 98.56 314 ILE B C 1
ATOM 5448 O O . ILE B 1 314 ? 2.162 31.219 3.666 1 98.56 314 ILE B O 1
ATOM 5452 N N . GLY B 1 315 ? 4.324 31.172 4.191 1 98.5 315 GLY B N 1
ATOM 5453 C CA . GLY B 1 315 ? 4.156 31.844 5.469 1 98.5 315 GLY B CA 1
ATOM 5454 C C . GLY B 1 315 ? 5.43 31.891 6.289 1 98.5 315 GLY B C 1
ATOM 5455 O O . GLY B 1 315 ? 6.527 31.734 5.75 1 98.5 315 GLY B O 1
ATOM 5456 N N . THR B 1 316 ? 5.25 32.219 7.602 1 98.5 316 THR B N 1
ATOM 5457 C CA . THR B 1 316 ? 6.418 32.312 8.469 1 98.5 316 THR B CA 1
ATOM 5458 C C . THR B 1 316 ? 6.195 31.547 9.766 1 98.5 316 THR B C 1
ATOM 5460 O O . THR B 1 316 ? 5.055 31.312 10.164 1 98.5 316 THR B O 1
ATOM 5463 N N . ALA B 1 317 ? 7.348 31.188 10.344 1 98.31 317 ALA B N 1
ATOM 5464 C CA . ALA B 1 317 ? 7.312 30.422 11.594 1 98.31 317 ALA B CA 1
ATOM 5465 C C . ALA B 1 317 ? 6.75 31.266 12.734 1 98.31 317 ALA B C 1
ATOM 5467 O O . ALA B 1 317 ? 6.766 32.5 12.672 1 98.31 317 ALA B O 1
ATOM 5468 N N . GLY B 1 318 ? 6.16 30.609 13.719 1 98.19 318 GLY B N 1
ATOM 5469 C CA . GLY B 1 318 ? 5.609 31.312 14.867 1 98.19 318 GLY B CA 1
ATOM 5470 C C . GLY B 1 318 ? 5.297 30.375 16.031 1 98.19 318 GLY B C 1
ATOM 5471 O O . GLY B 1 318 ? 5.973 29.375 16.219 1 98.19 318 GLY B O 1
ATOM 5472 N N . ASN B 1 319 ? 4.441 30.844 16.906 1 97.69 319 ASN B N 1
ATOM 5473 C CA . ASN B 1 319 ? 4.02 30.062 18.062 1 97.69 319 ASN B CA 1
ATOM 5474 C C . ASN B 1 319 ? 2.516 30.172 18.297 1 97.69 319 ASN B C 1
ATOM 5476 O O . ASN B 1 319 ? 2.053 30.047 19.438 1 97.69 319 ASN B O 1
ATOM 5480 N N . SER B 1 320 ? 1.803 30.516 17.172 1 95.81 320 SER B N 1
ATOM 5481 C CA . SER B 1 320 ? 0.353 30.609 17.312 1 95.81 320 SER B CA 1
ATOM 5482 C C . SER B 1 320 ? -0.235 29.312 17.859 1 95.81 320 SER B C 1
ATOM 5484 O O . SER B 1 320 ? 0.266 28.234 17.578 1 95.81 320 SER B O 1
ATOM 5486 N N . GLY B 1 321 ? -1.296 29.406 18.703 1 92.94 321 GLY B N 1
ATOM 5487 C CA . GLY B 1 321 ? -1.98 28.25 19.266 1 92.94 321 GLY B CA 1
ATOM 5488 C C . GLY B 1 321 ? -1.315 27.703 20.516 1 92.94 321 GLY B C 1
ATOM 5489 O O . GLY B 1 321 ? -1.862 26.828 21.188 1 92.94 321 GLY B O 1
ATOM 5490 N N . LEU B 1 322 ? -0.141 28.234 20.859 1 93.75 322 LEU B N 1
ATOM 5491 C CA . 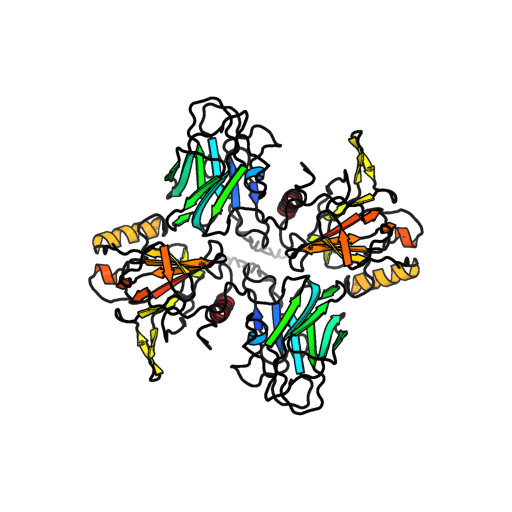LEU B 1 322 ? 0.589 27.766 22.031 1 93.75 322 LEU B CA 1
ATOM 5492 C C . LEU B 1 322 ? 0.447 28.766 23.188 1 93.75 322 LEU B C 1
ATOM 5494 O O . LEU B 1 322 ? -0.07 29.859 23.016 1 93.75 322 LEU B O 1
ATOM 5498 N N . ILE B 1 323 ? 0.918 28.328 24.312 1 93 323 ILE B N 1
ATOM 5499 C CA . ILE B 1 323 ? 0.781 29.125 25.516 1 93 323 ILE B CA 1
ATOM 5500 C C . ILE B 1 323 ? 1.544 30.438 25.359 1 93 323 ILE B C 1
ATOM 5502 O O . ILE B 1 323 ? 1.122 31.484 25.875 1 93 323 ILE B O 1
ATOM 5506 N N . GLY B 1 324 ? 2.688 30.406 24.641 1 95 324 GLY B N 1
ATOM 5507 C CA . GLY B 1 324 ? 3.463 31.609 24.406 1 95 324 GLY B CA 1
ATOM 5508 C C . GLY B 1 324 ? 2.664 32.719 23.734 1 95 324 GLY B C 1
ATOM 5509 O O . GLY B 1 324 ? 2.744 33.875 24.125 1 95 324 GLY B O 1
ATOM 5510 N N . GLU B 1 325 ? 1.899 32.344 22.75 1 94.75 325 GLU B N 1
ATOM 5511 C CA . GLU B 1 325 ? 1.051 33.344 22.109 1 94.75 325 GLU B CA 1
ATOM 5512 C C . GLU B 1 325 ? 0.021 33.906 23.078 1 94.75 325 GLU B C 1
ATOM 5514 O O . GLU B 1 325 ? -0.188 35.125 23.141 1 94.75 325 GLU B O 1
ATOM 5519 N N . ALA B 1 326 ? -0.608 33.031 23.828 1 94.44 326 ALA B N 1
ATOM 5520 C CA . ALA B 1 326 ? -1.623 33.438 24.797 1 94.44 326 ALA B CA 1
ATOM 5521 C C . ALA B 1 326 ? -1.041 34.406 25.828 1 94.44 326 ALA B C 1
ATOM 5523 O O . ALA B 1 326 ? -1.744 35.281 26.328 1 94.44 326 ALA B O 1
ATOM 5524 N N . LYS B 1 327 ? 0.21 34.281 26.062 1 95.56 327 LYS B N 1
ATOM 5525 C CA . LYS B 1 327 ? 0.903 35.125 27.016 1 95.56 327 LYS B CA 1
ATOM 5526 C C . LYS B 1 327 ? 1.456 36.375 26.344 1 95.56 327 LYS B C 1
ATOM 5528 O O . LYS B 1 327 ? 1.973 37.281 27 1 95.56 327 LYS B O 1
ATOM 5533 N N . GLY B 1 328 ? 1.407 36.406 25.062 1 94.44 328 GLY B N 1
ATOM 5534 C CA . GLY B 1 328 ? 1.939 37.531 24.312 1 94.44 328 GLY B CA 1
ATOM 5535 C C . GLY B 1 328 ? 3.447 37.5 24.156 1 94.44 328 GLY B C 1
ATOM 5536 O O . GLY B 1 328 ? 4.102 38.531 24.094 1 94.44 328 GLY B O 1
ATOM 5537 N N . THR B 1 329 ? 4.023 36.25 24.172 1 95.5 329 THR B N 1
ATOM 5538 C CA . THR B 1 329 ? 5.465 36.062 24.031 1 95.5 329 THR B CA 1
ATOM 5539 C C . THR B 1 329 ? 5.801 35.219 22.797 1 95.5 329 THR B C 1
ATOM 5541 O O . THR B 1 329 ? 4.906 34.656 22.188 1 95.5 329 THR B O 1
ATOM 5544 N N . ASP B 1 330 ? 7.094 35.219 22.438 1 94.88 330 ASP B N 1
ATOM 5545 C CA . ASP B 1 330 ? 7.559 34.406 21.328 1 94.88 330 ASP B CA 1
ATOM 5546 C C . ASP B 1 330 ? 8.102 33.062 21.828 1 94.88 330 ASP B C 1
ATOM 5548 O O . ASP B 1 330 ? 8.859 32.406 21.109 1 94.88 330 ASP B O 1
ATOM 5552 N N . GLU B 1 331 ? 7.684 32.75 23.016 1 94.56 331 GLU B N 1
ATOM 5553 C CA . GLU B 1 331 ? 8.172 31.516 23.594 1 94.56 331 GLU B CA 1
ATOM 5554 C C . GLU B 1 331 ? 7.727 30.312 22.766 1 94.56 331 GLU B C 1
ATOM 5556 O O . GLU B 1 331 ? 6.621 30.297 22.219 1 94.56 331 GLU B O 1
ATOM 5561 N N . ASN B 1 332 ? 8.641 29.266 22.656 1 95.56 332 ASN B N 1
ATOM 5562 C CA . ASN B 1 332 ? 8.391 27.984 22.016 1 95.56 332 ASN B CA 1
ATOM 5563 C C . ASN B 1 332 ? 8.102 28.141 20.531 1 95.56 332 ASN B C 1
ATOM 5565 O O . ASN B 1 332 ? 7.258 27.438 19.984 1 95.56 332 ASN B O 1
ATOM 5569 N N . THR B 1 333 ? 8.766 29.141 19.922 1 97.38 333 THR B N 1
ATOM 5570 C CA . THR B 1 333 ? 8.68 29.297 18.469 1 97.38 333 THR B CA 1
ATOM 5571 C C . THR B 1 333 ? 9.227 28.062 17.766 1 97.38 333 THR B C 1
ATOM 5573 O O . THR B 1 333 ? 10.359 27.656 18.016 1 97.38 333 THR B O 1
ATOM 5576 N N . HIS B 1 334 ? 8.406 27.406 17 1 97.62 334 HIS B N 1
ATOM 5577 C CA . HIS B 1 334 ? 8.812 26.266 16.172 1 97.62 334 HIS B CA 1
ATOM 5578 C C . HIS B 1 334 ? 7.758 25.953 15.117 1 97.62 334 HIS B C 1
ATOM 5580 O O . HIS B 1 334 ? 6.668 26.531 15.133 1 97.62 334 HIS B O 1
ATOM 5586 N N . LEU B 1 335 ? 8.125 25.234 14.141 1 97.88 335 LEU B N 1
ATOM 5587 C CA . LEU B 1 335 ? 7.18 24.672 13.188 1 97.88 335 LEU B CA 1
ATOM 5588 C C . LEU B 1 335 ? 6.812 23.25 13.562 1 97.88 335 LEU B C 1
ATOM 5590 O O . LEU B 1 335 ? 7.68 22.375 13.617 1 97.88 335 LEU B O 1
ATOM 5594 N N . HIS B 1 336 ? 5.559 23.078 13.984 1 96.62 336 HIS B N 1
ATOM 5595 C CA . HIS B 1 336 ? 5.004 21.719 14 1 96.62 336 HIS B CA 1
ATOM 5596 C C . HIS B 1 336 ? 4.523 21.312 12.609 1 96.62 336 HIS B C 1
ATOM 5598 O O . HIS B 1 336 ? 3.525 21.828 12.117 1 96.62 336 HIS B O 1
ATOM 5604 N N . PHE B 1 337 ? 5.293 20.406 12.023 1 97.44 337 PHE B N 1
ATOM 5605 C CA . PHE B 1 337 ? 5.086 20 10.641 1 97.44 337 PHE B CA 1
ATOM 5606 C C . PHE B 1 337 ? 4.602 18.562 10.57 1 97.44 337 PHE B C 1
ATOM 5608 O O . PHE B 1 337 ? 5.277 17.641 11.055 1 97.44 337 PHE B O 1
ATOM 5615 N N . GLU B 1 338 ? 3.391 18.422 10.016 1 95.06 338 GLU B N 1
ATOM 5616 C CA . GLU B 1 338 ? 2.854 17.062 9.898 1 95.06 338 GLU B CA 1
ATOM 5617 C C . GLU B 1 338 ? 2.838 16.609 8.445 1 95.06 338 GLU B C 1
ATOM 5619 O O . GLU B 1 338 ? 2.557 17.391 7.539 1 95.06 338 GLU B O 1
ATOM 5624 N N . ILE B 1 339 ? 3.168 15.367 8.242 1 95.62 339 ILE B N 1
ATOM 5625 C CA . ILE B 1 339 ? 3.035 14.664 6.969 1 95.62 339 ILE B CA 1
ATOM 5626 C C . ILE B 1 339 ? 2.002 13.547 7.102 1 95.62 339 ILE B C 1
ATOM 5628 O O . ILE B 1 339 ? 2.113 12.695 7.98 1 95.62 339 ILE B O 1
ATOM 5632 N N . TRP B 1 340 ? 0.999 13.656 6.277 1 92.88 340 TRP B N 1
ATOM 5633 C CA . TRP B 1 340 ? -0.067 12.656 6.289 1 92.88 340 TRP B CA 1
ATOM 5634 C C . TRP B 1 340 ? -0.061 11.836 5 1 92.88 340 TRP B C 1
ATOM 5636 O O . TRP B 1 340 ? 0.077 12.391 3.906 1 92.88 340 TRP B O 1
ATOM 5646 N N . VAL B 1 341 ? -0.157 10.539 5.191 1 90.81 341 VAL B N 1
ATOM 5647 C CA . VAL B 1 341 ? -0.23 9.625 4.055 1 90.81 341 VAL B CA 1
ATOM 5648 C C . VAL B 1 341 ? -1.402 8.664 4.238 1 90.81 341 VAL B C 1
ATOM 5650 O O . VAL B 1 341 ? -1.438 7.895 5.203 1 90.81 341 VAL B O 1
ATOM 5653 N N . ASP B 1 342 ? -2.334 8.703 3.346 1 86.44 342 ASP B N 1
ATOM 5654 C CA . ASP B 1 342 ? -3.496 7.824 3.352 1 86.44 342 ASP B CA 1
ATOM 5655 C C . ASP B 1 342 ? -4.223 7.883 4.691 1 86.44 342 ASP B C 1
ATOM 5657 O O . ASP B 1 342 ? -4.523 6.848 5.289 1 86.44 342 ASP B O 1
ATOM 5661 N N . GLY B 1 343 ? -4.266 9.109 5.246 1 84.69 343 GLY B N 1
ATOM 5662 C CA . GLY B 1 343 ? -5.09 9.367 6.418 1 84.69 343 GLY B CA 1
ATOM 5663 C C . GLY B 1 343 ? -4.355 9.156 7.727 1 84.69 343 GLY B C 1
ATOM 5664 O O . GLY B 1 343 ? -4.926 9.336 8.805 1 84.69 343 GLY B O 1
ATOM 5665 N N . GLU B 1 344 ? -3.152 8.766 7.641 1 88.31 344 GLU B N 1
ATOM 5666 C CA . GLU B 1 344 ? -2.33 8.586 8.836 1 88.31 344 GLU B CA 1
ATOM 5667 C C . GLU B 1 344 ? -1.049 9.406 8.75 1 88.31 344 GLU B C 1
ATOM 5669 O O . GLU B 1 344 ? -0.589 9.75 7.66 1 88.31 344 GLU B O 1
ATOM 5674 N N . TYR B 1 345 ? -0.579 9.68 9.984 1 90.12 345 TYR B N 1
ATOM 5675 C CA . TYR B 1 345 ? 0.69 10.398 9.969 1 90.12 345 TYR B CA 1
ATOM 5676 C C . TYR B 1 345 ? 1.802 9.531 9.391 1 90.12 345 TYR B C 1
ATOM 5678 O O . TYR B 1 345 ? 1.771 8.305 9.523 1 90.12 345 TYR B O 1
ATOM 5686 N N . LEU B 1 346 ? 2.729 10.133 8.711 1 91.25 346 LEU B N 1
ATOM 5687 C CA . LEU B 1 346 ? 3.826 9.43 8.055 1 91.25 346 LEU B CA 1
ATOM 5688 C C . LEU B 1 346 ? 4.57 8.539 9.055 1 91.25 346 LEU B C 1
ATOM 5690 O O . LEU B 1 346 ? 4.98 9.008 10.117 1 91.25 346 LEU B O 1
ATOM 5694 N N . GLY B 1 347 ? 4.688 7.289 8.617 1 86.56 347 GLY B N 1
ATOM 5695 C CA . GLY B 1 347 ? 5.516 6.363 9.375 1 86.56 347 GLY B CA 1
ATOM 5696 C C . GLY B 1 347 ? 4.805 5.781 10.578 1 86.56 347 GLY B C 1
ATOM 5697 O O . GLY B 1 347 ? 5.453 5.312 11.523 1 86.56 347 GLY B O 1
ATOM 5698 N N . ALA B 1 348 ? 3.514 5.824 10.688 1 86.5 348 ALA B N 1
ATOM 5699 C CA . ALA B 1 348 ? 2.775 5.219 11.789 1 86.5 348 ALA B CA 1
ATOM 5700 C C . ALA B 1 348 ? 3.162 3.752 11.969 1 86.5 348 ALA B C 1
ATOM 5702 O O . ALA B 1 348 ? 3.168 2.984 11.008 1 86.5 348 ALA B O 1
ATOM 5703 N N . GLY B 1 349 ? 3.592 3.439 13.203 1 82.94 349 GLY B N 1
ATOM 5704 C CA . GLY B 1 349 ? 3.852 2.049 13.539 1 82.94 349 GLY B CA 1
ATOM 5705 C C . GLY B 1 349 ? 5.289 1.631 13.289 1 82.94 349 GLY B C 1
ATOM 5706 O O . GLY B 1 349 ? 5.664 0.487 13.555 1 82.94 349 GLY B O 1
ATOM 5707 N N . ILE B 1 350 ? 6.059 2.578 12.766 1 87.44 350 ILE B N 1
ATOM 5708 C CA . ILE B 1 350 ? 7.438 2.164 12.516 1 87.44 350 ILE B CA 1
ATOM 5709 C C . ILE B 1 350 ? 8.336 2.67 13.633 1 87.44 350 ILE B C 1
ATOM 5711 O O . ILE B 1 350 ? 7.961 3.574 14.383 1 87.44 350 ILE B O 1
ATOM 5715 N N . SER B 1 351 ? 9.5 2.074 13.75 1 86.25 351 SER B N 1
ATOM 5716 C CA . SER B 1 351 ? 10.438 2.439 14.812 1 86.25 351 SER B CA 1
ATOM 5717 C C . SER B 1 351 ? 11.031 3.822 14.578 1 86.25 351 SER B C 1
ATOM 5719 O O . SER B 1 351 ? 10.961 4.348 13.461 1 86.25 351 SER B O 1
ATOM 5721 N N . GLY B 1 352 ? 11.57 4.359 15.656 1 84.44 352 GLY B N 1
ATOM 5722 C CA . GLY B 1 352 ? 12.227 5.652 15.547 1 84.44 352 GLY B CA 1
ATOM 5723 C C . GLY B 1 352 ? 13.359 5.66 14.539 1 84.44 352 GLY B C 1
ATOM 5724 O O . GLY B 1 352 ? 13.516 6.621 13.781 1 84.44 352 GLY B O 1
ATOM 5725 N N . THR B 1 353 ? 14.094 4.559 14.562 1 84.88 353 THR B N 1
ATOM 5726 C CA . THR B 1 353 ? 15.211 4.453 13.633 1 84.88 353 THR B CA 1
ATOM 5727 C C . THR B 1 353 ? 14.711 4.441 12.188 1 84.88 353 THR B C 1
ATOM 5729 O O . THR B 1 353 ? 15.266 5.133 11.328 1 84.88 353 THR B O 1
ATOM 5732 N N . GLN B 1 354 ? 13.68 3.734 11.922 1 88.62 354 GLN B N 1
ATOM 5733 C CA . GLN B 1 354 ? 13.094 3.691 10.586 1 88.62 354 GLN B CA 1
ATOM 5734 C C . GLN B 1 354 ? 12.469 5.035 10.219 1 88.62 354 GLN B C 1
ATOM 5736 O O . GLN B 1 354 ? 12.516 5.445 9.055 1 88.62 354 GLN B O 1
ATOM 5741 N N . MET B 1 355 ? 11.969 5.699 11.25 1 90.19 355 MET B N 1
ATOM 5742 C CA . MET B 1 355 ? 11.383 7.016 11.016 1 90.19 355 MET B CA 1
ATOM 5743 C C . MET B 1 355 ? 12.438 8.008 10.531 1 90.19 355 MET B C 1
ATOM 5745 O O . MET B 1 355 ? 12.195 8.758 9.586 1 90.19 355 MET B O 1
ATOM 5749 N N . ARG B 1 356 ? 13.547 7.996 11.086 1 88.38 356 ARG B N 1
ATOM 5750 C CA . ARG B 1 356 ? 14.617 8.898 10.672 1 88.38 356 ARG B CA 1
ATOM 5751 C C . ARG B 1 356 ? 15.055 8.609 9.234 1 88.38 356 ARG B C 1
ATOM 5753 O O . ARG B 1 356 ? 15.281 9.531 8.453 1 88.38 356 ARG B O 1
ATOM 5760 N N . LYS B 1 357 ? 15.141 7.336 8.945 1 86.44 357 LYS B N 1
ATOM 5761 C CA . LYS B 1 357 ? 15.477 6.961 7.57 1 86.44 357 LYS B CA 1
ATOM 5762 C C . LYS B 1 357 ? 14.398 7.422 6.594 1 86.44 357 LYS B C 1
ATOM 5764 O O . LYS B 1 357 ? 14.711 7.953 5.523 1 86.44 357 LYS B O 1
ATOM 5769 N N . LEU B 1 358 ? 13.188 7.184 6.988 1 91.19 358 LEU B N 1
ATOM 5770 C CA . LEU B 1 358 ? 12.055 7.574 6.148 1 91.19 358 LEU B CA 1
ATOM 5771 C C . LEU B 1 358 ? 12.062 9.078 5.898 1 91.19 358 LEU B C 1
ATOM 5773 O O . LEU B 1 358 ? 11.828 9.523 4.773 1 91.19 358 LEU B O 1
ATOM 5777 N N . LEU B 1 359 ? 12.359 9.82 6.922 1 91.31 359 LEU B N 1
ATOM 5778 C CA . LEU B 1 359 ? 12.391 11.273 6.785 1 91.31 359 LEU B CA 1
ATOM 5779 C C . LEU B 1 359 ? 13.531 11.703 5.863 1 91.31 359 LEU B C 1
ATOM 5781 O O . LEU B 1 359 ? 13.398 12.695 5.137 1 91.31 359 LEU B O 1
ATOM 5785 N N . GLN B 1 360 ? 14.578 10.961 5.879 1 86.25 360 GLN B N 1
ATOM 5786 C CA . GLN B 1 360 ? 15.672 11.242 4.957 1 86.25 360 GLN B CA 1
ATOM 5787 C C . GLN B 1 360 ? 15.234 11.055 3.506 1 86.25 360 GLN B C 1
ATOM 5789 O O . GLN B 1 360 ? 15.539 11.891 2.648 1 86.25 360 GLN B O 1
ATOM 5794 N N . PHE B 1 361 ? 14.547 9.969 3.305 1 88.88 361 PHE B N 1
ATOM 5795 C CA . PHE B 1 361 ? 14.031 9.734 1.963 1 88.88 361 PHE B CA 1
ATOM 5796 C C . PHE B 1 361 ? 12.984 10.773 1.596 1 88.88 361 PHE B C 1
ATOM 5798 O O . PHE B 1 361 ? 12.977 11.289 0.473 1 88.88 361 PHE B O 1
ATOM 5805 N N . PHE B 1 362 ? 12.125 11.109 2.559 1 93 362 PHE B N 1
ATOM 5806 C CA . PHE B 1 362 ? 11.039 12.047 2.297 1 93 362 PHE B CA 1
ATOM 5807 C C . PHE B 1 362 ? 11.594 13.406 1.89 1 93 362 PHE B C 1
ATOM 5809 O O . PHE B 1 362 ? 11.164 13.984 0.886 1 93 362 PHE B O 1
ATOM 5816 N N . PHE B 1 363 ? 12.625 13.844 2.568 1 91.5 363 PHE B N 1
ATOM 5817 C CA . PHE B 1 363 ? 13.164 15.172 2.332 1 91.5 363 PHE B CA 1
ATOM 5818 C C . PHE B 1 363 ? 14.406 15.109 1.445 1 91.5 363 PHE B C 1
ATOM 5820 O O . PHE B 1 363 ? 15.312 15.93 1.576 1 91.5 363 PHE B O 1
ATOM 5827 N N . SER B 1 364 ? 14.5 14.117 0.635 1 85.19 364 SER B N 1
ATOM 5828 C CA . SER B 1 364 ? 15.656 13.93 -0.235 1 85.19 364 SER B CA 1
ATOM 5829 C C . SER B 1 364 ? 15.781 15.078 -1.237 1 85.19 364 SER B C 1
ATOM 5831 O O . SER B 1 364 ? 16.844 15.281 -1.825 1 85.19 364 SER B O 1
ATOM 5833 N N . GLY B 1 365 ? 14.703 15.805 -1.424 1 80.06 365 GLY B N 1
ATOM 5834 C CA . GLY B 1 365 ? 14.773 16.969 -2.297 1 80.06 365 GLY B CA 1
ATOM 5835 C C . GLY B 1 365 ? 15.664 18.062 -1.761 1 80.06 365 GLY B C 1
ATOM 5836 O O . GLY B 1 365 ? 16.094 18.953 -2.51 1 80.06 365 GLY B O 1
ATOM 5837 N N . SER B 1 366 ? 15.844 18.141 -0.523 1 75.88 366 SER B N 1
ATOM 5838 C CA . SER B 1 366 ? 16.688 19.141 0.118 1 75.88 366 SER B CA 1
ATOM 5839 C C . SER B 1 366 ? 18.078 18.578 0.402 1 75.88 366 SER B C 1
ATOM 5841 O O . SER B 1 366 ? 18.953 19.297 0.91 1 75.88 366 SER B O 1
ATOM 5843 N N . GLY B 1 367 ? 18.344 17.422 -0.084 1 64.19 367 GLY B N 1
ATOM 5844 C CA . GLY B 1 367 ? 19.641 16.812 0.162 1 64.19 367 GLY B CA 1
ATOM 5845 C C . GLY B 1 367 ? 20 16.766 1.634 1 64.19 367 GLY B C 1
ATOM 5846 O O . GLY B 1 367 ? 21.156 17 2.002 1 64.19 367 GLY B O 1
ATOM 5847 N N . LEU B 1 368 ? 19.031 16.75 2.506 1 57.25 368 LEU B N 1
ATOM 5848 C CA . LEU B 1 368 ? 19.312 16.703 3.934 1 57.25 368 LEU B CA 1
ATOM 5849 C C . LEU B 1 368 ? 20.172 15.477 4.266 1 57.25 368 LEU B C 1
ATOM 5851 O O . LEU B 1 368 ? 19.828 14.359 3.879 1 57.25 368 LEU B O 1
ATOM 5855 N N . LEU B 1 369 ? 21.516 15.555 4.215 1 48.5 369 LEU B N 1
ATOM 5856 C CA . LEU B 1 369 ? 22.422 14.484 4.609 1 48.5 369 LEU B CA 1
ATOM 5857 C C . LEU B 1 369 ? 22.578 14.43 6.125 1 48.5 369 LEU B C 1
ATOM 5859 O O . LEU B 1 369 ? 22.547 15.461 6.797 1 48.5 369 LEU B O 1
ATOM 5863 N N . TYR B 1 370 ? 22.125 13.422 6.836 1 46.72 370 TYR B N 1
ATOM 5864 C CA . TYR B 1 370 ? 22.5 13.312 8.242 1 46.72 370 TYR B CA 1
ATOM 5865 C C . TYR B 1 370 ? 23.953 12.859 8.391 1 46.72 370 TYR B C 1
ATOM 5867 O O . TYR B 1 370 ? 24.484 12.164 7.523 1 46.72 370 TYR B O 1
#

Radius of gyration: 29.31 Å; Cα contacts (8 Å, |Δi|>4): 1809; chains: 2; bounding box: 82×81×92 Å

Secondary structure (DSSP, 8-state):
------------------------S---S--EEE--GGGSSS-EEEEES--S-GGG-GGGGGSS-TT--EEPPSBSSPEEEEEEEEEEEEEEEEEEE--EETTEES-S-EEEEEEETTEEEEEEEE-S--SEEEEEEEEEEEEEEEEEE---SSB--EESEEEEEETTEESSS--GGGSSPPPSSTTB----SGGGSTT-EEGGGTEE--EEEE-EEE-TTS-EEE--TT-EEE-SSSEEEEEE-TT--PPPHHHHHHHHHHHHHH---TTS--TT-S-EEEEEETTEEEEEES-SEE-TT--TT-EE-TT-EEEE-B-TTSHHHHTTS-TT-BEEEEEEETTEETTTT--HHHHHHHHHHHTGGGT---/------------------------S---S--EEE--GGGSSS-EEEEES--S-GGG-GGGGGSS-TT--EEPPSBSSPEEEEEEEEEEEEEEEEEEE--EETTEES-S-EEEEEEETTEEEEEEEE-S--SEEEEEEEEEEEEEEEEEE---SSB--EESEEEEEETTEESSS--GGGSSPPPSSTTB----SGGGSTT-EEGGGTEE--EEEE-EEE-TTS-EEE--TT-EEE-SSSEEEEEE-TT--PPPHHHHHHHHHHHHHH---TTS--TT-S-EEEEEETTEEEEEES-SEE-TT--TT-EE-TT-EEEE-B-TTSHHHHTTS-TT-BEEEEEEETTEETTTT--HHHHHHHHHHHTGGGT---

Foldseek 3Di:
DDDPPPPPPPPPPPPPPPPDPPCQPPQAPDWDWADLDPQALATKIKGKNAFPDPQQDPLQQFLPDLVHKTKGAFDQDKIKMKIFRVFKDKFFKKKWAFDADPNHTQAQKKFKWAQDPSDTDTQDIDRHDDRIDMDTHPIDIGRMMMIIGNGRGRGIHMTRYIFTDDPPDGRRHRDPVQFQFADFFVQWDFDPDLQQAFQRDDVQQRGTQQFGWTFWGADPVGDIDGFDLPGFTWGRFKFFWADFPQVFDFDALVRLVVVSVVSSVVNADPVDPGLQFTKIKTDRDPQKIKMKGAHPHAPPPDGGGDIHGRGHTGGGWARGSDNQVNVVHRPPTTIGMFMGGNHGTRSHPHDSVSRVVSVCRNNVNNVPDD/DDDPPPPPPPPPPPPVPPPDPPCQPPQADDWDWADLDPQALATKIKGKNAFPDPQQDPLLQFLPDLVHKTKGAFDQDKIKMKIFRVDKDKFFKKKWAFDADPNHTQAQKKFKWAQDPSDTDTQDIDRHDDRIDMDTHPIDIGRMMMIIGNGRGRGIHMTRYIFTDDPPDGRRHRDPVQFQFADFFVQWDFDPDLQQAFQRDDVQQRGTQQFGWTFWGADPVGDIDGFDLPGFTWGRFKFFWAAFPQVFDFDALVRLVVVSVVSSVVNADPVDPGLQFTKIKTDRDPQKIKMKGAHPHFPPPDGGGDIHGRGHTGGGWARGSDNQVNVVHRPPTTIGMFMGGNHGTRSHPHDSVSRVVSVCRNNVNNVPDD

Organism: NCBI:txid2484979

InterPro domains:
  IPR000421 Coagulation factor 5/8, C-terminal domain [PF00754] (47-156)
  IPR000421 Coagulation factor 5/8, C-terminal domain [PS50022] (29-167)
  IPR008979 Galactose-binding-like domain superfamily [SSF49785] (42-164)
  IPR011055 Duplicated hybrid motif [G3DSA:2.70.70.10] (183-347)
  IPR011055 Duplicated hybrid motif [SSF51261] (193-343)
  IPR016047 M23ase, beta-sheet core domain [PF01551] (268-345)
  IPR050570 Bacterial cell wall metabolism enzyme [PTHR21666] (204-346)

Sequence (740 aa):
MRFRFFFFLVIAATFSVLSAPKTYGSLGSEVDYLDFGKLTVAPFSYSVSSSFDEEYGAFNLFDTNPQTHWYSASSTKPDWIIVDFGTKRLINGIELVVPVFRGKRSVSEYEVQVLYQESWKTILKNDRVELNNFHRIPPMDASVVRIFFPKNEDKSSVVSEFRILLNDTCLNSVPKRVTGYLYPVIGGVLPQKDFQLPGAPRDYRNGVHKGLDIYYKKEKDGTVRNLKFSDPLVAPADGTIVRADVEYSPMTLPEYQYHSSQAQKNGVTYVEKDFGGRQIWIDHGNGVMTSFNHLSSIKAGLKEGSRVKAGETIGTAGNSGLIGEAKGTDENTHLHFEIWVDGEYLGAGISGTQMRKLLQFFFSGSGLLYMRFRFFFFLVIAATFSVLSAPKTYGSLGSEVDYLDFGKLTVAPFSYSVSSSFDEEYGAFNLFDTNPQTHWYSASSTKPDWIIVDFGTKRLINGIELVVPVFRGKRSVSEYEVQVLYQESWKTILKNDRVELNNFHRIPPMDASVVRIFFPKNEDKSSVVSEFRILLNDTCLNSVPKRVTGYLYPVIGGVLPQKDFQLPGAPRDYRNGVHKGLDIYYKKEKDGTVRNLKFSDPLVAPADGTIVRADVEYSPMTLPEYQYHSSQAQKNGVTYVEKDFGGRQIWIDHGNGVMTSFNHLSSIKAGLKEGSRVKAGETIGTAGNSGLIGEAKGTDENTHLHFEIWVDGEYLGAGISGTQMRKLLQFFFSGSGLLY

Nearest PDB structures (foldseek):
  3ues-assembly1_A  TM=8.579E-01  e=1.815E-06  Bifidobacterium longum subsp. infantis ATCC 15697 = JCM 1222 = DSM 20088
  3mo4-assembly1_A  TM=8.440E-01  e=1.374E-06  Bifidobacterium longum subsp. infantis ATCC 15697 = JCM 1222 = DSM 20088
  3mo4-assembly2_B  TM=8.170E-01  e=1.040E-06  Bifidobacterium longum subsp. infantis ATCC 15697 = JCM 1222 = DSM 20088
  3uet-assembly1_B  TM=8.274E-01  e=2.029E-06  Bifidobacterium longum subsp. infantis ATCC 15697 = JCM 1222 = DSM 20088
  4lpl-assembly1_A  TM=6.875E-01  e=3.816E-07  Clostridium perfringens ATCC 13124